Protein AF-A0A8T2V040-F1 (afdb_monomer)

Mean predicted aligned error: 14.34 Å

Nearest PDB structures (foldseek):
  3zdc-assembly1_A  TM=9.225E-01  e=4.470E-17  Escherichia coli
  3zda-assembly1_A  TM=9.215E-01  e=7.194E-17  Escherichia coli
  3zdb-assembly1_A-2  TM=9.231E-01  e=8.888E-17  Escherichia coli
  3zd9-assembly1_A  TM=8.865E-01  e=2.634E-17  Escherichia coli
  6vde-assembly1_A  TM=8.702E-01  e=1.708E-13  Mycolicibacterium smegmatis

Foldseek 3Di:
DDDDDDDDDDDDDDDDDDDDDDDDDDDDDDDDDDDDDDDDDDDPDDDDDPDDDDDDDDDDDDPVPPVVVVVCVVVVLVVLVVLLDDDPDDDDDDDDDDDDDDDPDDFAEEEEEALLQLLVVQLVVLVVCVVVPNCPVQQDPPQSLLSSLLSSLVLVLVVCVVVHQFYEYEYEDPDAAVLCVLPVCWQVPADDDDVSSVSNVSQNQSLCVLQQFHYDYFPRHGRQLVVLQQLLQVVVVVHQYEYEHQDPLCLLSADPRYWYQHDDPDDSGTDTGHDVNVCVVLVHDDSNQVLLLCLAQPDPNGPQDHQFPQHSVNSSVQCVVQVGLVRCLVCLVVDPDPSSSVSSVPCVVSSVSSSVSSDRHNCPDCVRVVDHRVNRRGAGRPVLSPSSLVSSVVSVVSHDDCSSVVSVVSSNVSNVVRD

Solvent-accessible surface area (backbone atoms only — not comparable to full-atom values): 25205 Å² total; per-residue (Å²): 131,90,81,88,86,87,88,80,89,88,84,90,83,92,90,86,88,81,89,86,88,83,89,85,80,88,82,89,84,84,89,84,86,88,79,81,87,88,91,79,92,90,77,92,87,90,81,87,83,96,81,90,86,79,80,92,74,95,76,92,80,71,87,69,58,72,70,59,49,61,59,49,54,53,56,48,52,50,50,54,47,60,77,66,67,70,86,90,84,73,82,88,77,90,85,82,85,90,76,95,70,90,68,88,75,74,78,50,23,37,38,41,29,41,45,53,57,42,41,53,53,21,39,54,56,50,52,54,41,52,75,69,74,43,76,61,86,69,57,54,93,87,29,63,29,48,60,17,32,53,46,24,52,57,52,56,60,53,57,54,81,70,66,52,54,17,32,36,38,28,32,65,39,91,76,70,34,64,59,45,78,76,35,81,58,50,42,68,76,47,77,80,81,53,66,54,55,58,54,20,53,71,52,41,58,58,45,42,43,36,55,35,42,38,75,47,68,40,83,51,44,52,37,64,33,54,49,37,20,53,49,53,51,28,44,77,74,68,26,40,33,34,39,34,40,74,70,68,69,63,48,48,61,41,39,101,46,29,31,37,38,26,63,44,94,76,77,90,52,68,44,83,43,34,58,70,58,43,24,69,72,52,80,63,50,58,35,76,45,45,37,42,26,40,8,29,34,28,33,84,70,42,47,38,51,42,24,55,82,28,45,58,81,50,21,44,56,48,37,71,72,44,67,36,58,74,47,38,60,74,47,30,89,75,47,91,48,74,60,48,26,54,16,53,70,73,32,45,68,46,26,57,50,21,32,66,61,58,51,75,46,52,74,74,51,58,91,75,48,84,69,59,67,72,73,23,55,53,46,57,31,89,73,76,31,49,67,27,56,49,51,45,51,62,53,36,79,54,48,85,74,64,64,50,59,52,52,52,54,53,50,54,54,50,42,69,74,69,111

Organism: Ceratopteris richardii (NCBI:txid49495)

Sequence (419 aa):
MATSFAMRVSSSKIEKIRFNVHTLRMDSLHQIHASALVNVCCQNFCTYSRTLRACVGAAKLSSSACLYGDHKTSLMQAQIKKIISLPDDQPLAQGLPSASQKSVQNPTRLILIDGKAVVYRAYFKIMAKLQHGGHMHDASDDSDWVLTVFTALSTVLKTFELVPSHMGVIFDHPGLTFRHAIYSNYKLNRSPTPDTVVQSLGYIKPALAAMGIRIVEVPGVEADDVIGTLAVNAVKEGAKVRVVSTDKDFFQLISPNIRLLRFVQHGSGMVSFGLEEFHQRFDGLDPSQFVDVLSLAGDRIDNIPGVRGIGEKTAIKLIKAYGSLENLLKERNSVKGKIASNGLQADEGEALLSKRLVTLRTDLPPYIIPLTFKDFLYRPPQDKGEHFLRAIKVMGSFVEGQFVADLERRSKHIWLQYN

InterPro domains:
  IPR002421 5'-3' exonuclease [SM00475] (108-379)
  IPR008918 Helix-hairpin-helix motif, class 2 [SM00279] (287-322)
  IPR020045 DNA polymerase I-like, H3TH domain [PF01367] (286-382)
  IPR020045 DNA polymerase I-like, H3TH domain [cd09898] (287-360)
  IPR020046 5'-3' exonuclease, alpha-helical arch, N-terminal [PF02739] (109-281)
  IPR029060 PIN-like domain superfamily [SSF88723] (108-277)
  IPR036279 5'-3' exonuclease, C-terminal domain superfamily [SSF47807] (284-367)
  IPR038969 Flap endonuclease [PTHR42646] (90-403)

Secondary structure (DSSP, 8-state):
-------------------------------------------S---------S--------TTTHHHHHHHHHHHHHHHHHHH---------------------PPPEEEEEEHHHHHHHHHHHHHHHHHTT---TT--TT-HHHHHHHHHHHHHHHHGGG--SEEEEE-PPSS--HHHHH-TTTTTTSPPPPHHHHHHHHHHHHHHHTTTPEEE--TTS-HHHHHHHHHHHHHHTT-EEEEE---SGGGGG-SSSEEEEEEPSSSS-EEEE-HHHHHHHTTT--GGGHHHHHHHH-BTTTTB---TT--HHHHHHHHHHHSSHHHHHHTGGG-SSHHHHHHHHHSHHHHHHHHHHHPPP----TTT----GGGGB----TTTTHHHHHHHHHHHTTS-STHHHHHHHHHHHHHTT--

Radius of gyration: 29.16 Å; Cα contacts (8 Å, |Δi|>4): 511; chains: 1; bounding box: 91×72×94 Å

Structure (mmCIF, N/CA/C/O backbone):
data_AF-A0A8T2V040-F1
#
_entry.id   AF-A0A8T2V040-F1
#
loop_
_atom_site.group_PDB
_atom_site.id
_atom_site.type_symbol
_atom_site.label_atom_id
_atom_site.label_alt_id
_atom_site.label_comp_id
_atom_site.label_asym_id
_atom_site.label_entity_id
_atom_site.label_seq_id
_atom_site.pdbx_PDB_ins_code
_atom_site.Cartn_x
_atom_site.Cartn_y
_atom_site.Cartn_z
_atom_site.occupancy
_atom_site.B_iso_or_equiv
_atom_site.auth_seq_id
_atom_site.auth_comp_id
_atom_site.auth_asym_id
_atom_site.auth_atom_id
_atom_site.pdbx_PDB_model_num
ATOM 1 N N . MET A 1 1 ? -64.324 7.060 -2.338 1.00 30.75 1 MET A N 1
ATOM 2 C CA . MET A 1 1 ? -65.215 5.950 -2.750 1.00 30.75 1 MET A CA 1
ATOM 3 C C . MET A 1 1 ? -65.650 6.218 -4.180 1.00 30.75 1 MET A C 1
ATOM 5 O O . MET A 1 1 ? -65.951 7.373 -4.432 1.00 30.75 1 MET A O 1
ATOM 9 N N . ALA A 1 2 ? -65.727 5.187 -5.036 1.00 30.98 2 ALA A N 1
ATOM 10 C CA . ALA A 1 2 ? -66.303 5.222 -6.396 1.00 30.98 2 ALA A CA 1
ATOM 11 C C . ALA A 1 2 ? -65.613 6.184 -7.422 1.00 30.98 2 ALA A C 1
ATOM 13 O O . ALA A 1 2 ? -65.003 7.171 -7.034 1.00 30.98 2 ALA A O 1
ATOM 14 N N . THR A 1 3 ? -65.594 5.933 -8.741 1.00 28.73 3 THR A N 1
ATOM 15 C CA . THR A 1 3 ? -66.060 4.745 -9.489 1.00 28.73 3 THR A CA 1
ATOM 16 C C . THR A 1 3 ? -65.145 4.413 -10.674 1.00 28.73 3 THR A C 1
ATOM 18 O O . THR A 1 3 ? -64.560 5.291 -11.296 1.00 28.73 3 THR A O 1
ATOM 21 N N . SER A 1 4 ? -65.072 3.117 -10.975 1.00 28.83 4 SER A N 1
ATOM 22 C CA . SER A 1 4 ? -64.403 2.488 -12.122 1.00 28.83 4 SER A CA 1
ATOM 23 C C . SER A 1 4 ? -64.926 2.937 -13.496 1.00 28.83 4 SER A C 1
ATOM 25 O O . SER A 1 4 ? -66.132 3.116 -13.657 1.00 28.83 4 SER A O 1
ATOM 27 N N . PHE A 1 5 ? -64.053 2.916 -14.512 1.00 26.25 5 PHE A N 1
ATOM 28 C CA . PHE A 1 5 ? -64.372 2.212 -15.761 1.00 26.25 5 PHE A CA 1
ATOM 29 C C . PHE A 1 5 ? -63.111 1.607 -16.405 1.00 26.25 5 PHE A C 1
ATOM 31 O O . PHE A 1 5 ? -62.009 2.119 -16.213 1.00 26.25 5 PHE A O 1
ATOM 38 N N . ALA A 1 6 ? -63.259 0.516 -17.164 1.00 29.50 6 ALA A N 1
ATOM 39 C CA . ALA A 1 6 ? -62.157 -0.171 -17.844 1.00 29.50 6 ALA A CA 1
ATOM 40 C C . ALA A 1 6 ? -62.627 -0.856 -19.140 1.00 29.50 6 ALA A C 1
ATOM 42 O O . ALA A 1 6 ? -63.722 -1.411 -19.173 1.00 29.50 6 ALA A O 1
ATOM 43 N N . MET A 1 7 ? -61.781 -0.882 -20.179 1.00 24.02 7 MET A N 1
ATOM 44 C CA . MET A 1 7 ? -61.943 -1.745 -21.363 1.00 24.02 7 MET A CA 1
ATOM 45 C C . MET A 1 7 ? -60.588 -2.042 -22.042 1.00 24.02 7 MET A C 1
ATOM 47 O O . MET A 1 7 ? -59.571 -1.446 -21.688 1.00 24.02 7 MET A O 1
ATOM 51 N N . ARG A 1 8 ? -60.547 -3.043 -22.938 1.00 25.05 8 ARG A N 1
ATOM 52 C CA . ARG A 1 8 ? -59.321 -3.722 -23.425 1.00 25.05 8 ARG A CA 1
ATOM 53 C C . ARG A 1 8 ? -59.559 -4.377 -24.808 1.00 25.05 8 ARG A C 1
ATOM 55 O O . ARG A 1 8 ? -60.716 -4.548 -25.176 1.00 25.05 8 ARG A O 1
ATOM 62 N N . VAL A 1 9 ? -58.485 -4.859 -25.468 1.00 27.44 9 VAL A N 1
ATOM 63 C CA . VAL A 1 9 ? -58.446 -5.656 -26.743 1.00 27.44 9 VAL A CA 1
ATOM 64 C C . VAL A 1 9 ? -58.925 -4.874 -28.006 1.00 27.44 9 VAL A C 1
ATOM 66 O O . VAL A 1 9 ? -59.567 -3.849 -27.837 1.00 27.44 9 VAL A O 1
ATOM 69 N N . SER A 1 10 ? -58.636 -5.175 -29.295 1.00 26.23 10 SER A N 1
ATOM 70 C CA . SER A 1 10 ? -57.947 -6.257 -30.069 1.00 26.23 10 SER A CA 1
ATOM 71 C C . SER A 1 10 ? -57.580 -5.742 -31.506 1.00 26.23 10 SER A C 1
ATOM 73 O O . SER A 1 10 ? -58.048 -4.657 -31.834 1.00 26.23 10 SER A O 1
ATOM 75 N N . SER A 1 11 ? -56.899 -6.396 -32.477 1.00 27.61 11 SER A N 1
ATOM 76 C CA . SER A 1 11 ? -55.802 -7.405 -32.573 1.00 27.61 11 SER A CA 1
ATOM 77 C C . SER A 1 11 ? -55.452 -7.706 -34.070 1.00 27.61 11 SER A C 1
ATOM 79 O O . SER A 1 11 ? -56.303 -7.513 -34.933 1.00 27.61 11 SER A O 1
ATOM 81 N N . SER A 1 12 ? -54.280 -8.315 -34.370 1.00 27.66 12 SER A N 1
ATOM 82 C CA . SER A 1 12 ? -53.817 -8.875 -35.692 1.00 27.66 12 SER A CA 1
ATOM 83 C C . SER A 1 12 ? -53.418 -7.863 -36.803 1.00 27.66 12 SER A C 1
ATOM 85 O O . SER A 1 12 ? -53.792 -6.704 -36.693 1.00 27.66 12 SER A O 1
ATOM 87 N N . LYS A 1 13 ? -52.632 -8.156 -37.870 1.00 26.28 13 LYS A N 1
ATOM 88 C CA . LYS A 1 13 ? -51.943 -9.354 -38.466 1.00 26.28 13 LYS A CA 1
ATOM 89 C C . LYS A 1 13 ? -50.469 -8.963 -38.805 1.00 26.28 13 LYS A C 1
ATOM 91 O O . LYS A 1 13 ? -50.223 -7.777 -38.971 1.00 26.28 13 LYS A O 1
ATOM 96 N N . ILE A 1 14 ? -49.403 -9.785 -38.779 1.00 26.62 14 ILE A N 1
ATOM 97 C CA . ILE A 1 14 ? -49.001 -11.011 -39.530 1.00 26.62 14 ILE A CA 1
ATOM 98 C C . ILE A 1 14 ? -48.810 -10.829 -41.054 1.00 26.62 14 ILE A C 1
ATOM 100 O O . ILE A 1 14 ? -49.811 -10.775 -41.756 1.00 26.62 14 ILE A O 1
ATOM 104 N N . GLU A 1 15 ? -47.555 -10.917 -41.547 1.00 26.72 15 GLU A N 1
ATOM 105 C CA . GLU A 1 15 ? -47.158 -11.759 -42.710 1.00 26.72 15 GLU A CA 1
ATOM 106 C C . GLU A 1 15 ? -45.622 -11.990 -42.836 1.00 26.72 15 GLU A C 1
ATOM 108 O O . GLU A 1 15 ? -44.858 -11.489 -42.011 1.00 26.72 15 GLU A O 1
ATOM 113 N N . LYS A 1 16 ? -45.169 -12.828 -43.795 1.00 26.77 16 LYS A N 1
ATOM 114 C CA . LYS A 1 16 ? -43.769 -13.308 -43.971 1.00 26.77 16 LYS A CA 1
ATOM 115 C C . LYS A 1 16 ? -43.370 -13.435 -45.459 1.00 26.77 16 LYS A C 1
ATOM 117 O O . LYS A 1 16 ? -44.021 -14.195 -46.168 1.00 26.77 16 LYS A O 1
ATOM 122 N N . ILE A 1 17 ? -42.230 -12.874 -45.889 1.00 24.83 17 ILE A N 1
ATOM 123 C CA . ILE A 1 17 ? -41.471 -13.316 -47.094 1.00 24.83 17 ILE A CA 1
ATOM 124 C C . ILE A 1 17 ? -39.977 -13.519 -46.712 1.00 24.83 17 ILE A C 1
ATOM 126 O O . ILE A 1 17 ? -39.609 -13.315 -45.555 1.00 24.83 17 ILE A O 1
ATOM 130 N N . ARG A 1 18 ? -39.159 -14.116 -47.596 1.00 23.08 18 ARG A N 1
ATOM 131 C CA . ARG A 1 18 ? -38.003 -14.980 -47.270 1.00 23.08 18 ARG A CA 1
ATOM 132 C C . ARG A 1 18 ? -37.080 -15.151 -48.498 1.00 23.08 18 ARG A C 1
ATOM 134 O O . ARG A 1 18 ? -37.598 -15.134 -49.608 1.00 23.08 18 ARG A O 1
ATOM 141 N N . PHE A 1 19 ? -35.787 -15.453 -48.282 1.00 24.66 19 PHE A N 1
ATOM 142 C CA . PHE A 1 19 ? -34.738 -15.706 -49.308 1.00 24.66 19 PHE A CA 1
ATOM 143 C C . PHE A 1 19 ? -34.321 -14.463 -50.149 1.00 24.66 19 PHE A C 1
ATOM 145 O O . PHE A 1 19 ? -35.011 -13.454 -50.116 1.00 24.66 19 PHE A O 1
ATOM 152 N N . ASN A 1 20 ? -33.178 -14.429 -50.859 1.00 23.73 20 ASN A N 1
ATOM 153 C CA . ASN A 1 20 ? -32.165 -15.474 -51.111 1.00 23.73 20 ASN A CA 1
ATOM 154 C C . ASN A 1 20 ? -30.713 -14.927 -51.132 1.00 23.73 20 ASN A C 1
ATOM 156 O O . ASN A 1 20 ? -30.509 -13.718 -51.162 1.00 23.73 20 ASN A O 1
ATOM 160 N N . VAL A 1 21 ? -29.713 -15.817 -51.177 1.00 28.58 21 VAL A N 1
ATOM 161 C CA . VAL A 1 21 ? -28.287 -15.488 -51.396 1.00 28.58 21 VAL A CA 1
ATOM 162 C C . VAL A 1 21 ? -27.865 -15.907 -52.806 1.00 28.58 21 VAL A C 1
ATOM 164 O O . VAL A 1 21 ? -28.169 -17.027 -53.205 1.00 28.58 21 VAL A O 1
ATOM 167 N N . HIS A 1 22 ? -27.108 -15.069 -53.525 1.00 25.58 22 HIS A N 1
ATOM 168 C CA . HIS A 1 22 ? -26.255 -15.523 -54.633 1.00 25.58 22 HIS A CA 1
ATOM 169 C C . HIS A 1 22 ? -25.029 -14.622 -54.859 1.00 25.58 22 HIS A C 1
ATOM 171 O O . HIS A 1 22 ? -25.018 -13.443 -54.515 1.00 25.58 22 HIS A O 1
ATOM 177 N N . THR A 1 23 ? -23.985 -15.228 -55.419 1.00 25.84 23 THR A N 1
ATOM 178 C CA . THR A 1 23 ? -22.671 -14.666 -55.766 1.00 25.84 23 THR A CA 1
ATOM 179 C C . THR A 1 23 ? -22.676 -13.789 -57.019 1.00 25.84 23 THR A C 1
ATOM 181 O O . THR A 1 23 ? -23.410 -14.078 -57.959 1.00 25.84 23 THR A O 1
ATOM 184 N N . LEU A 1 24 ? -21.731 -12.840 -57.100 1.00 24.77 24 LEU A N 1
ATOM 185 C CA . LEU A 1 24 ? -21.014 -12.487 -58.340 1.00 24.77 24 LEU A CA 1
ATOM 186 C C . LEU A 1 24 ? -19.649 -11.821 -58.032 1.00 24.77 24 LEU A C 1
ATOM 188 O O . LEU A 1 24 ? -19.291 -11.668 -56.864 1.00 24.77 24 LEU A O 1
ATOM 192 N N . ARG A 1 25 ? -18.838 -11.553 -59.068 1.00 22.97 25 ARG A N 1
ATOM 193 C CA . ARG A 1 25 ? -17.393 -11.232 -58.990 1.00 22.97 25 ARG A CA 1
ATOM 194 C C . ARG A 1 25 ? -17.058 -9.740 -59.197 1.00 22.97 25 ARG A C 1
ATOM 196 O O . ARG A 1 25 ? -17.928 -8.939 -59.515 1.00 22.97 25 ARG A O 1
ATOM 203 N N . MET A 1 26 ? -15.771 -9.425 -59.003 1.00 26.27 26 MET A N 1
ATOM 204 C CA . MET A 1 26 ? -15.066 -8.197 -59.422 1.00 26.27 26 MET A CA 1
ATOM 205 C C . MET A 1 26 ? -15.443 -7.733 -60.844 1.00 26.27 26 MET A C 1
ATOM 207 O O . MET A 1 26 ? -15.652 -8.588 -61.700 1.00 26.27 26 MET A O 1
ATOM 211 N N . ASP A 1 27 ? -15.402 -6.418 -61.114 1.00 25.31 27 ASP A N 1
ATOM 212 C CA . ASP A 1 27 ? -14.286 -5.839 -61.894 1.00 25.31 27 ASP A CA 1
ATOM 213 C C . ASP A 1 27 ? -14.220 -4.288 -61.909 1.00 25.31 27 ASP A C 1
ATOM 215 O O . ASP A 1 27 ? -15.224 -3.586 -61.909 1.00 25.31 27 ASP A O 1
ATOM 219 N N . SER A 1 28 ? -12.972 -3.802 -61.878 1.00 25.00 28 SER A N 1
ATOM 220 C CA . SER A 1 28 ? -12.360 -2.531 -62.339 1.00 25.00 28 SER A CA 1
ATOM 221 C C . SER A 1 28 ? -13.109 -1.176 -62.517 1.00 25.00 28 SER A C 1
ATOM 223 O O . SER A 1 28 ? -14.135 -1.082 -63.175 1.00 25.00 28 SER A O 1
ATOM 225 N N . LEU A 1 29 ? -12.355 -0.106 -62.180 1.00 25.67 29 LEU A N 1
ATOM 226 C CA . LEU A 1 29 ? -12.259 1.228 -62.840 1.00 25.67 29 LEU A CA 1
ATOM 227 C C . LEU A 1 29 ? -13.262 2.382 -62.543 1.00 25.67 29 LEU A C 1
ATOM 229 O O . LEU A 1 29 ? -14.186 2.650 -63.294 1.00 25.67 29 LEU A O 1
ATOM 233 N N . HIS A 1 30 ? -12.869 3.194 -61.547 1.00 26.47 30 HIS A N 1
ATOM 234 C CA . HIS A 1 30 ? -12.550 4.643 -61.637 1.00 26.47 30 HIS A CA 1
ATOM 235 C C . HIS A 1 30 ? -13.603 5.737 -61.975 1.00 26.47 30 HIS A C 1
ATOM 237 O O . HIS A 1 30 ? -14.283 5.710 -62.987 1.00 26.47 30 HIS A O 1
ATOM 243 N N . GLN A 1 31 ? -13.513 6.818 -61.176 1.00 25.61 31 GLN A N 1
ATOM 244 C CA . GLN A 1 31 ? -13.992 8.203 -61.380 1.00 25.61 31 GLN A CA 1
ATOM 245 C C . GLN A 1 31 ? -15.506 8.477 -61.521 1.00 25.61 31 GLN A C 1
ATOM 247 O O . GLN A 1 31 ? -16.097 8.285 -62.574 1.00 25.61 31 GLN A O 1
ATOM 252 N N . ILE A 1 32 ? -16.071 9.148 -60.506 1.00 26.12 32 ILE A N 1
ATOM 253 C CA . ILE A 1 32 ? -16.524 10.561 -60.569 1.00 26.12 32 ILE A CA 1
ATOM 254 C C . ILE A 1 32 ? -16.735 11.085 -59.126 1.00 26.12 32 ILE A C 1
ATOM 256 O O . ILE A 1 32 ? -16.778 10.304 -58.176 1.00 26.12 32 ILE A O 1
ATOM 260 N N . HIS A 1 33 ? -16.741 12.408 -58.924 1.00 25.48 33 HIS A N 1
ATOM 261 C CA . HIS A 1 33 ? -16.658 13.041 -57.598 1.00 25.48 33 HIS A CA 1
ATOM 262 C C . HIS A 1 33 ? -17.984 13.126 -56.809 1.00 25.48 33 HIS A C 1
ATOM 264 O O . HIS A 1 33 ? -18.991 13.616 -57.305 1.00 25.48 33 HIS A O 1
ATOM 270 N N . ALA A 1 34 ? -17.884 12.776 -55.522 1.00 26.55 34 ALA A N 1
ATOM 271 C CA . ALA A 1 34 ? -18.493 13.430 -54.355 1.00 26.55 34 ALA A CA 1
ATOM 272 C C . ALA A 1 34 ? -19.951 13.953 -54.422 1.00 26.55 34 ALA A C 1
ATOM 274 O O . ALA A 1 34 ? -20.187 15.121 -54.723 1.00 26.55 34 ALA A O 1
ATOM 275 N N . SER A 1 35 ? -20.900 13.165 -53.898 1.00 24.20 35 SER A N 1
ATOM 276 C CA . SER A 1 35 ? -21.961 13.682 -53.008 1.00 24.20 35 SER A CA 1
ATOM 277 C C . SER A 1 35 ? -22.627 12.565 -52.179 1.00 24.20 35 SER A C 1
ATOM 279 O O . SER A 1 35 ? -22.662 11.418 -52.609 1.00 24.20 35 SER A O 1
ATOM 281 N N . ALA A 1 36 ? -23.181 12.948 -51.017 1.00 23.50 36 ALA A N 1
ATOM 282 C CA . ALA A 1 36 ? -24.006 12.158 -50.084 1.00 23.50 36 ALA A CA 1
ATOM 283 C C . ALA A 1 36 ? -23.357 10.972 -49.322 1.00 23.50 36 ALA A C 1
ATOM 285 O O . ALA A 1 36 ? -22.485 10.275 -49.825 1.00 23.50 36 ALA A O 1
ATOM 286 N N . LEU A 1 37 ? -23.882 10.739 -48.102 1.00 24.41 37 LEU A N 1
ATOM 287 C CA . LEU A 1 37 ? -23.451 9.766 -47.073 1.00 24.41 37 LEU A CA 1
ATOM 288 C C . LEU A 1 37 ? -22.027 10.040 -46.523 1.00 24.41 37 LEU A C 1
ATOM 290 O O . LEU A 1 37 ? -21.085 10.252 -47.270 1.00 24.41 37 LEU A O 1
ATOM 294 N N . VAL A 1 38 ? -21.775 10.081 -45.211 1.00 24.92 38 VAL A N 1
ATOM 295 C CA . VAL A 1 38 ? -22.533 9.574 -44.048 1.00 24.92 38 VAL A CA 1
ATOM 296 C C . VAL A 1 38 ? -23.039 10.718 -43.153 1.00 24.92 38 VAL A C 1
ATOM 298 O O . VAL A 1 38 ? -22.355 11.720 -42.981 1.00 24.92 38 VAL A O 1
ATOM 301 N N . ASN A 1 39 ? -24.218 10.549 -42.539 1.00 24.20 39 ASN A N 1
ATOM 302 C CA . ASN A 1 39 ? -24.755 11.471 -41.529 1.00 24.20 39 ASN A CA 1
ATOM 303 C C . ASN A 1 39 ? -25.454 10.706 -40.385 1.00 24.20 39 ASN A C 1
ATOM 305 O O . ASN A 1 39 ? -26.676 10.578 -40.367 1.00 24.20 39 ASN A O 1
ATOM 309 N N . VAL A 1 40 ? -24.662 10.163 -39.455 1.00 26.55 40 VAL A N 1
ATOM 310 C CA . VAL A 1 40 ? -25.096 9.583 -38.168 1.00 26.55 40 VAL A CA 1
ATOM 311 C C . VAL A 1 40 ? -24.014 9.907 -37.125 1.00 26.55 40 VAL A C 1
ATOM 313 O O . VAL A 1 40 ? -22.839 9.964 -37.475 1.00 26.55 40 VAL A O 1
ATOM 316 N N . CYS A 1 41 ? -24.401 10.104 -35.859 1.00 23.75 41 CYS A N 1
ATOM 317 C CA . CYS A 1 41 ? -23.516 10.423 -34.724 1.00 23.75 41 CYS A CA 1
ATOM 318 C C . CYS A 1 41 ? -22.750 11.761 -34.809 1.00 23.75 41 CYS A C 1
ATOM 320 O O . CYS A 1 41 ? -21.525 11.794 -34.758 1.00 23.75 41 CYS A O 1
ATOM 322 N N . CYS A 1 42 ? -23.484 12.880 -34.801 1.00 24.66 42 CYS A N 1
ATOM 323 C CA . CYS A 1 42 ? -22.955 14.147 -34.275 1.00 24.66 42 CYS A CA 1
ATOM 324 C C . CYS A 1 42 ? -24.034 14.960 -33.528 1.00 24.66 42 CYS A C 1
ATOM 326 O O . CYS A 1 42 ? -24.442 16.043 -33.941 1.00 24.66 42 CYS A O 1
ATOM 328 N N . GLN A 1 43 ? -24.518 14.407 -32.413 1.00 26.97 43 GLN A N 1
ATOM 329 C CA . GLN A 1 43 ? -25.240 15.140 -31.367 1.00 26.97 43 GLN A CA 1
ATOM 330 C C . GLN A 1 43 ? -24.737 14.669 -29.995 1.00 26.97 43 GLN A C 1
ATOM 332 O O . GLN A 1 43 ? -24.332 13.519 -29.848 1.00 26.97 43 GLN A O 1
ATOM 337 N N . ASN A 1 44 ? -24.795 15.563 -29.003 1.00 27.30 44 ASN A N 1
ATOM 338 C CA . ASN A 1 44 ? -24.437 15.345 -27.593 1.00 27.30 44 ASN A CA 1
ATOM 339 C C . ASN A 1 44 ? -22.939 15.176 -27.252 1.00 27.30 44 ASN A C 1
ATOM 341 O O . ASN A 1 44 ? -22.581 14.230 -26.561 1.00 27.30 44 ASN A O 1
ATOM 345 N N . PHE A 1 45 ? -22.093 16.153 -27.611 1.00 25.28 45 PHE A N 1
ATOM 346 C CA . PHE A 1 45 ? -20.953 16.559 -26.758 1.00 25.28 45 PHE A CA 1
ATOM 347 C C . PHE A 1 45 ? -20.465 17.990 -27.084 1.00 25.28 45 PHE A C 1
ATOM 349 O O . PHE A 1 45 ? -19.536 18.178 -27.862 1.00 25.28 45 PHE A O 1
ATOM 356 N N . CYS A 1 46 ? -21.101 19.032 -26.519 1.00 24.39 46 CYS A N 1
ATOM 357 C CA . CYS A 1 46 ? -20.592 20.414 -26.631 1.00 24.39 46 CYS A CA 1
ATOM 358 C C . CYS A 1 46 ? -21.083 21.373 -25.520 1.00 24.39 46 CYS A C 1
ATOM 360 O O . CYS A 1 46 ? -21.787 22.347 -25.768 1.00 24.39 46 CYS A O 1
ATOM 362 N N . THR A 1 47 ? -20.677 21.106 -24.278 1.00 27.52 47 THR A N 1
ATOM 363 C CA . THR A 1 47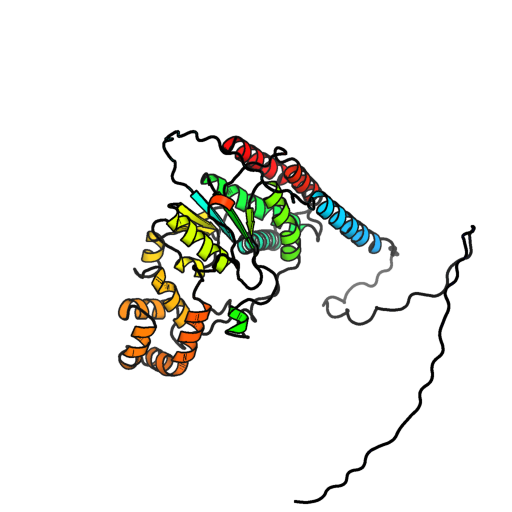 ? -20.678 22.056 -23.144 1.00 27.52 47 THR A CA 1
ATOM 364 C C . THR A 1 47 ? -19.543 21.629 -22.204 1.00 27.52 47 THR A C 1
ATOM 366 O O . THR A 1 47 ? -19.450 20.440 -21.921 1.00 27.52 47 THR A O 1
ATOM 369 N N . TYR A 1 48 ? -18.664 22.483 -21.671 1.00 24.86 48 TYR A N 1
ATOM 370 C CA . TYR A 1 48 ? -18.668 23.950 -21.623 1.00 24.86 48 TYR A CA 1
ATOM 371 C C . TYR A 1 48 ? -17.229 24.470 -21.408 1.00 24.86 48 TYR A C 1
ATOM 373 O O . TYR A 1 48 ? -16.589 24.064 -20.441 1.00 24.86 48 TYR A O 1
ATOM 381 N N . SER A 1 49 ? -16.725 25.397 -22.232 1.00 29.05 49 SER A N 1
ATOM 382 C CA . SER A 1 49 ? -15.473 26.128 -21.953 1.00 29.05 49 SER A CA 1
ATOM 383 C C . SER A 1 49 ? -15.725 27.642 -21.905 1.00 29.05 49 SER A C 1
ATOM 385 O O . SER A 1 49 ? -16.428 28.209 -22.740 1.00 29.05 49 SER A O 1
ATOM 387 N N . ARG A 1 50 ? -15.196 28.314 -20.873 1.00 30.17 50 ARG A N 1
ATOM 388 C CA . ARG A 1 50 ? -15.408 29.751 -20.622 1.00 30.17 50 ARG A CA 1
ATOM 389 C C . ARG A 1 50 ? -14.220 30.599 -21.093 1.00 30.17 50 ARG A C 1
ATOM 391 O O . ARG A 1 50 ? -13.484 31.103 -20.252 1.00 30.17 50 ARG A O 1
ATOM 398 N N . THR A 1 51 ? -14.101 30.857 -22.394 1.00 27.62 51 THR A N 1
ATOM 399 C CA . THR A 1 51 ? -13.322 32.010 -22.904 1.00 27.62 51 THR A CA 1
ATOM 400 C C . THR A 1 51 ? -13.691 32.332 -24.352 1.00 27.62 51 THR A C 1
ATOM 402 O O . THR A 1 51 ? -13.106 31.805 -25.290 1.00 27.62 51 THR A O 1
ATOM 405 N N . LEU A 1 52 ? -14.651 33.241 -24.556 1.00 28.67 52 LEU A N 1
ATOM 406 C CA . LEU A 1 52 ? -14.950 33.777 -25.889 1.00 28.67 52 LEU A CA 1
ATOM 407 C C . LEU A 1 52 ? -15.241 35.285 -25.821 1.00 28.67 52 LEU A C 1
ATOM 409 O O . LEU A 1 52 ? -16.397 35.710 -25.812 1.00 28.67 52 LEU A O 1
ATOM 413 N N . ARG A 1 53 ? -14.180 36.104 -25.719 1.00 26.47 53 ARG A N 1
ATOM 414 C CA . ARG A 1 53 ? -14.269 37.564 -25.927 1.00 26.47 53 ARG A CA 1
ATOM 415 C C . ARG A 1 53 ? -12.920 38.263 -26.199 1.00 26.47 53 ARG A C 1
ATOM 417 O O . ARG A 1 53 ? -12.468 39.045 -25.372 1.00 26.47 53 ARG A O 1
ATOM 424 N N . ALA A 1 54 ? -12.326 38.041 -27.373 1.00 25.14 54 ALA A N 1
ATOM 425 C CA . ALA A 1 54 ? -11.452 39.013 -28.055 1.00 25.14 54 ALA A CA 1
ATOM 426 C C . ALA A 1 54 ? -11.204 38.603 -29.522 1.00 25.14 54 ALA A C 1
ATOM 428 O O . ALA A 1 54 ? -11.199 37.417 -29.831 1.00 25.14 54 ALA A O 1
ATOM 429 N N . CYS A 1 55 ? -10.972 39.595 -30.388 1.00 24.33 55 CYS A N 1
ATOM 430 C CA . CYS A 1 55 ? -10.337 39.482 -31.711 1.00 24.33 55 CYS A CA 1
ATOM 431 C C . CYS A 1 55 ? -10.863 38.406 -32.686 1.00 24.33 55 CYS A C 1
ATOM 433 O O . CYS A 1 55 ? -10.227 37.383 -32.926 1.00 24.33 55 CYS A O 1
ATOM 435 N N . VAL A 1 56 ? -11.948 38.738 -33.395 1.00 27.59 56 VAL A N 1
ATOM 436 C CA . VAL A 1 56 ? -12.137 38.244 -34.770 1.00 27.59 56 VAL A CA 1
ATOM 437 C C . VAL A 1 56 ? -11.068 38.900 -35.656 1.00 27.59 56 VAL A C 1
ATOM 439 O O . VAL A 1 56 ? -11.020 40.124 -35.745 1.00 27.59 56 VAL A O 1
ATOM 442 N N . GLY A 1 57 ? -10.225 38.102 -36.313 1.00 23.42 57 GLY A N 1
ATOM 443 C CA . GLY A 1 57 ? -9.188 38.570 -37.240 1.00 23.42 57 GLY A CA 1
ATOM 444 C C . GLY A 1 57 ? -8.801 37.451 -38.205 1.00 23.42 57 GLY A C 1
ATOM 445 O O . GLY A 1 57 ? -8.326 36.403 -37.778 1.00 23.42 57 GLY A O 1
ATOM 446 N N . ALA A 1 58 ? -9.089 37.621 -39.495 1.00 29.64 58 ALA A N 1
ATOM 447 C CA . ALA A 1 58 ? -9.138 36.506 -40.438 1.00 29.64 58 ALA A CA 1
ATOM 448 C C . ALA A 1 58 ? -7.759 36.036 -40.941 1.00 29.64 58 ALA A C 1
ATOM 450 O O . ALA A 1 58 ? -7.014 36.808 -41.540 1.00 29.64 58 ALA A O 1
ATOM 451 N N . ALA A 1 59 ? -7.498 34.731 -40.836 1.00 25.56 59 ALA A N 1
ATOM 452 C CA . ALA A 1 59 ? -6.533 34.006 -41.662 1.00 25.56 59 ALA A CA 1
ATOM 453 C C . ALA A 1 59 ? -7.015 32.559 -41.884 1.00 25.56 59 ALA A C 1
ATOM 455 O O . ALA A 1 59 ? -7.647 31.966 -41.011 1.00 25.56 59 ALA A O 1
ATOM 456 N N . LYS A 1 60 ? -6.741 31.987 -43.063 1.00 33.66 60 LYS A N 1
ATOM 457 C CA . LYS A 1 60 ? -7.098 30.596 -43.392 1.00 33.66 60 LYS A CA 1
ATOM 458 C C . LYS A 1 60 ? -6.063 29.635 -42.800 1.00 33.66 60 LYS A C 1
ATOM 460 O O . LYS A 1 60 ? -4.894 29.726 -43.159 1.00 33.66 60 LYS A O 1
ATOM 465 N N . LEU A 1 61 ? -6.505 28.660 -42.007 1.00 28.00 61 LEU A N 1
ATOM 466 C CA . LEU A 1 61 ? -5.747 27.442 -41.696 1.00 28.00 61 LEU A CA 1
ATOM 467 C C . LEU A 1 61 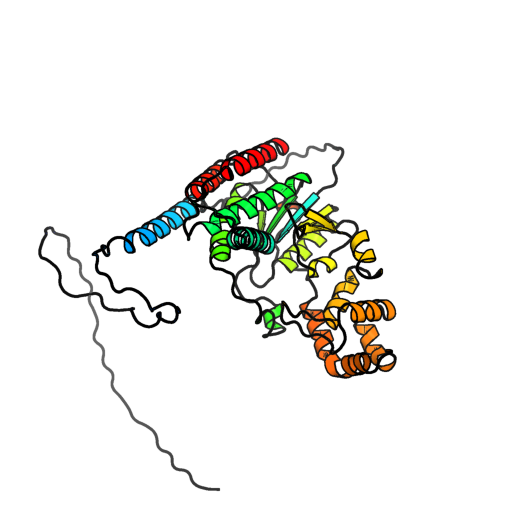? -6.606 26.215 -42.023 1.00 28.00 61 LEU A C 1
ATOM 469 O O . LEU A 1 61 ? -7.833 26.264 -41.933 1.00 28.00 61 LEU A O 1
ATOM 473 N N . SER A 1 62 ? -5.971 25.148 -42.506 1.00 26.97 62 SER A N 1
ATOM 474 C CA . SER A 1 62 ? -6.654 24.030 -43.162 1.00 26.97 62 SER A CA 1
ATOM 475 C C . SER A 1 62 ? -7.150 22.962 -42.186 1.00 26.97 62 SER A C 1
ATOM 477 O O . SER A 1 62 ? -6.459 22.571 -41.248 1.00 26.97 62 SER A O 1
ATOM 479 N N . SER A 1 63 ? -8.315 22.386 -42.490 1.00 27.62 63 SER A N 1
ATOM 480 C CA . SER A 1 63 ? -8.946 21.271 -41.761 1.00 27.62 63 SER A CA 1
ATOM 481 C C . SER A 1 63 ? -8.179 19.936 -41.825 1.00 27.62 63 SER A C 1
ATOM 483 O O . SER A 1 63 ? -8.664 18.915 -41.344 1.00 27.62 63 SER A O 1
ATOM 485 N N . SER A 1 64 ? -6.970 19.930 -42.391 1.00 26.72 64 SER A N 1
ATOM 486 C CA . SER A 1 64 ? -6.076 18.775 -42.486 1.00 26.72 64 SER A CA 1
ATOM 487 C C . SER A 1 64 ? -5.305 18.469 -41.196 1.00 26.72 64 SER A C 1
ATOM 489 O O . SER A 1 64 ? -4.773 17.370 -41.071 1.00 26.72 64 SER A O 1
ATOM 491 N N . ALA A 1 65 ? -5.219 19.411 -40.248 1.00 27.48 65 ALA A N 1
ATOM 492 C CA . ALA A 1 65 ? -4.397 19.254 -39.045 1.00 27.48 65 ALA A CA 1
ATOM 493 C C . ALA A 1 65 ? -4.998 18.275 -38.015 1.00 27.48 65 ALA A C 1
ATOM 495 O O . ALA A 1 65 ? -4.324 17.334 -37.602 1.00 27.48 65 ALA A O 1
ATOM 496 N N . CYS A 1 66 ? -6.268 18.455 -37.628 1.00 26.95 66 CYS A N 1
ATOM 497 C CA . CYS A 1 66 ? -6.879 17.691 -36.530 1.00 26.95 66 CYS A CA 1
ATOM 498 C C . CYS A 1 66 ? -6.938 16.177 -36.804 1.00 26.95 66 CYS A C 1
ATOM 500 O O . CYS A 1 66 ? -6.594 15.381 -35.938 1.00 26.95 66 CYS A O 1
ATOM 502 N N . LEU A 1 67 ? -7.295 15.769 -38.027 1.00 28.80 67 LEU A N 1
ATOM 503 C CA . LEU A 1 67 ? -7.461 14.351 -38.378 1.00 28.80 67 LEU A CA 1
ATOM 504 C C . LEU A 1 67 ? -6.135 13.570 -38.485 1.00 28.80 67 LEU A C 1
ATOM 506 O O . LEU A 1 67 ? -6.157 12.342 -38.559 1.00 28.80 67 LEU A O 1
ATOM 510 N N . TYR A 1 68 ? -4.982 14.249 -38.493 1.00 27.67 68 TYR A N 1
ATOM 511 C CA . TYR A 1 68 ? -3.670 13.601 -38.620 1.00 27.67 68 TYR A CA 1
ATOM 512 C C . TYR A 1 68 ? -3.037 13.214 -37.269 1.00 27.67 68 TYR A C 1
ATOM 514 O O . TYR A 1 68 ? -2.101 12.412 -37.241 1.00 27.67 68 TYR A O 1
ATOM 522 N N . GLY A 1 69 ? -3.554 13.754 -36.156 1.00 30.53 69 GLY A N 1
ATOM 523 C CA . GLY A 1 69 ? -3.149 13.392 -34.794 1.00 30.53 69 GLY A CA 1
ATOM 524 C C . GLY A 1 69 ? -3.716 12.034 -34.375 1.00 30.53 69 GLY A C 1
ATOM 525 O O . GLY A 1 69 ? -2.971 11.059 -34.248 1.00 30.53 69 GLY A O 1
ATOM 526 N N . ASP A 1 70 ? -5.044 11.947 -34.246 1.00 39.09 70 ASP A N 1
ATOM 527 C CA . ASP A 1 70 ? -5.762 10.755 -33.759 1.00 39.09 70 ASP A CA 1
ATOM 528 C C . ASP A 1 70 ? -5.387 9.467 -34.503 1.00 39.09 70 ASP A C 1
ATOM 530 O O . ASP A 1 70 ? -5.227 8.398 -33.901 1.00 39.09 70 ASP A O 1
ATOM 534 N N . HIS A 1 71 ? -5.199 9.558 -35.822 1.00 31.42 71 HIS A N 1
ATOM 535 C CA . HIS A 1 71 ? -4.891 8.392 -36.643 1.00 31.42 71 HIS A CA 1
ATOM 536 C C . HIS A 1 71 ? -3.475 7.844 -36.413 1.00 31.42 71 HIS A C 1
ATOM 538 O O . HIS A 1 71 ? -3.278 6.631 -36.493 1.00 31.42 71 HIS A O 1
ATOM 544 N N . LYS A 1 72 ? -2.499 8.701 -36.071 1.00 37.34 72 LYS A N 1
ATOM 545 C CA . LYS A 1 72 ? -1.174 8.251 -35.618 1.00 37.34 72 LYS A CA 1
ATOM 546 C C . LYS A 1 72 ? -1.251 7.675 -34.211 1.00 37.34 72 LYS A C 1
ATOM 548 O O . LYS A 1 72 ? -0.751 6.575 -33.989 1.00 37.34 72 LYS A O 1
ATOM 553 N N . THR A 1 73 ? -1.898 8.378 -33.282 1.00 41.97 73 THR A N 1
ATOM 554 C CA . THR A 1 73 ? -1.983 7.967 -31.874 1.00 41.97 73 THR A CA 1
ATOM 555 C C . THR A 1 73 ? -2.650 6.598 -31.723 1.00 41.97 73 THR A C 1
ATOM 557 O O . THR A 1 73 ? -2.133 5.744 -31.008 1.00 41.97 73 THR A O 1
ATOM 560 N N . SER A 1 74 ? -3.732 6.328 -32.458 1.00 41.69 74 SER A N 1
ATOM 561 C CA . SER A 1 74 ? -4.426 5.029 -32.448 1.00 41.69 74 SER A CA 1
ATOM 562 C C . SER A 1 74 ? -3.607 3.885 -33.072 1.00 41.69 74 SER A C 1
ATOM 564 O O . SER A 1 74 ? -3.449 2.834 -32.443 1.00 41.69 74 SER A O 1
ATOM 566 N N . LEU A 1 75 ? -3.019 4.079 -34.261 1.00 40.66 75 LEU A N 1
ATOM 567 C CA . LEU A 1 75 ? -2.141 3.080 -34.897 1.00 40.66 75 LEU A CA 1
ATOM 568 C C . LEU A 1 75 ? -0.894 2.779 -34.052 1.00 40.66 75 LEU A C 1
ATOM 570 O O . LEU A 1 75 ? -0.459 1.631 -33.969 1.00 40.66 75 LEU A O 1
ATOM 574 N N . MET A 1 76 ? -0.340 3.789 -33.388 1.00 48.50 76 MET A N 1
ATOM 575 C CA . MET A 1 76 ? 0.846 3.656 -32.550 1.00 48.50 76 MET A CA 1
ATOM 576 C C . MET A 1 76 ? 0.532 3.042 -31.178 1.00 48.50 76 MET A C 1
ATOM 578 O O . MET A 1 76 ? 1.295 2.202 -30.708 1.00 48.50 76 MET A O 1
ATOM 582 N N . GLN A 1 77 ? -0.620 3.351 -30.569 1.00 45.62 77 GLN A N 1
ATOM 583 C CA . GLN A 1 77 ? -1.133 2.594 -29.420 1.00 45.62 77 GLN A CA 1
ATOM 584 C C . GLN A 1 77 ? -1.300 1.109 -29.768 1.00 45.62 77 GLN A C 1
ATOM 586 O O . GLN A 1 77 ? -0.965 0.249 -28.954 1.00 45.62 77 GLN A O 1
ATOM 591 N N . ALA A 1 78 ? -1.769 0.790 -30.981 1.00 47.94 78 ALA A N 1
ATOM 592 C CA . ALA A 1 78 ? -1.857 -0.586 -31.460 1.00 47.94 78 ALA A CA 1
ATOM 593 C C . ALA A 1 78 ? -0.471 -1.223 -31.685 1.00 47.94 78 ALA A C 1
ATOM 595 O O . ALA A 1 78 ? -0.283 -2.383 -31.325 1.00 47.94 78 ALA A O 1
ATOM 596 N N . GLN A 1 79 ? 0.520 -0.485 -32.203 1.00 47.09 79 GLN A N 1
ATOM 597 C CA . GLN A 1 79 ? 1.905 -0.969 -32.318 1.00 47.09 79 GLN A CA 1
ATOM 598 C C . GLN A 1 79 ? 2.549 -1.226 -30.950 1.00 47.09 79 GLN A C 1
ATOM 600 O O . GLN A 1 79 ? 3.119 -2.296 -30.748 1.00 47.09 79 GLN A O 1
ATOM 605 N N . ILE A 1 80 ? 2.422 -0.299 -29.995 1.00 52.47 80 ILE A N 1
ATOM 606 C CA . ILE A 1 80 ? 2.972 -0.462 -28.642 1.00 52.47 80 ILE A CA 1
ATOM 607 C C . ILE A 1 80 ? 2.289 -1.641 -27.940 1.00 52.47 80 ILE A C 1
ATOM 609 O O . ILE A 1 80 ? 2.986 -2.518 -27.435 1.00 52.47 80 ILE A O 1
ATOM 613 N N . LYS A 1 81 ? 0.951 -1.753 -28.009 1.00 48.34 81 LYS A N 1
ATOM 614 C CA . LYS A 1 81 ? 0.229 -2.950 -27.541 1.00 48.34 81 LYS A CA 1
ATOM 615 C C . LYS A 1 81 ? 0.753 -4.225 -28.206 1.00 48.34 81 LYS A C 1
ATOM 617 O O . LYS A 1 81 ? 1.036 -5.172 -27.492 1.00 48.34 81 LYS A O 1
ATOM 622 N N . LYS A 1 82 ? 0.975 -4.244 -29.524 1.00 52.12 82 LYS A N 1
ATOM 623 C CA . LYS A 1 82 ? 1.473 -5.422 -30.262 1.00 52.12 82 LYS A CA 1
ATOM 624 C C . LYS A 1 82 ? 2.926 -5.811 -29.934 1.00 52.12 82 LYS A C 1
ATOM 626 O O . LYS A 1 82 ? 3.268 -6.980 -30.053 1.00 52.12 82 LYS A O 1
ATOM 631 N N . ILE A 1 83 ? 3.767 -4.867 -29.506 1.00 54.47 83 ILE A N 1
ATOM 632 C CA . ILE A 1 83 ? 5.131 -5.126 -28.990 1.00 54.47 83 ILE A CA 1
ATOM 633 C C . ILE A 1 83 ? 5.100 -5.725 -27.567 1.00 54.47 83 ILE A C 1
ATOM 635 O O . ILE A 1 83 ? 6.074 -6.334 -27.121 1.00 54.47 83 ILE A O 1
ATOM 639 N N . ILE A 1 84 ? 3.982 -5.539 -26.863 1.00 48.09 84 ILE A N 1
ATOM 640 C CA . ILE A 1 84 ? 3.761 -5.891 -25.456 1.00 48.09 84 ILE A CA 1
ATOM 641 C C . ILE A 1 84 ? 2.933 -7.177 -25.300 1.00 48.09 84 ILE A C 1
ATOM 643 O O . ILE A 1 84 ? 3.161 -7.944 -24.372 1.00 48.09 84 ILE A O 1
ATOM 647 N N . SER A 1 85 ? 1.967 -7.419 -26.188 1.00 38.56 85 SER A N 1
ATOM 648 C CA . SER A 1 85 ? 1.041 -8.549 -26.129 1.00 38.56 85 SER A CA 1
ATOM 649 C C . SER A 1 85 ? 1.551 -9.737 -26.952 1.00 38.56 85 SER A C 1
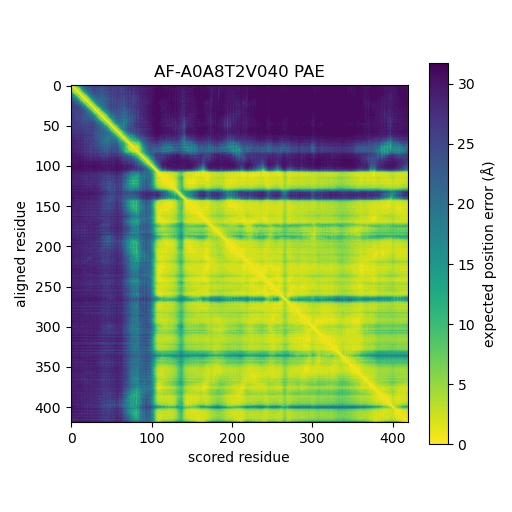ATOM 651 O O . SER A 1 85 ? 1.077 -9.982 -28.065 1.00 38.56 85 SER A O 1
ATOM 653 N N . LEU A 1 86 ? 2.500 -10.482 -26.389 1.00 36.66 86 LEU A N 1
ATOM 654 C CA . LEU A 1 86 ? 2.813 -11.851 -26.804 1.00 36.66 86 LEU A CA 1
ATOM 655 C C . LEU A 1 86 ? 2.382 -12.809 -25.674 1.00 36.66 86 LEU A C 1
ATOM 657 O O . LEU A 1 86 ? 2.652 -12.500 -24.512 1.00 36.66 86 LEU A O 1
ATOM 661 N N . PRO A 1 87 ? 1.675 -13.916 -25.968 1.00 37.31 87 PRO A N 1
ATOM 662 C CA . PRO A 1 87 ? 1.204 -14.841 -24.941 1.00 37.31 87 PRO A CA 1
ATOM 663 C C . PRO A 1 87 ? 2.261 -15.904 -24.604 1.00 37.31 87 PRO A C 1
ATOM 665 O O . PRO A 1 87 ? 2.488 -16.824 -25.390 1.00 37.31 87 PRO A O 1
ATOM 668 N N . ASP A 1 88 ? 2.843 -15.829 -23.406 1.00 39.22 88 ASP A N 1
ATOM 669 C CA . ASP A 1 88 ? 3.655 -16.910 -22.818 1.00 39.22 88 ASP A CA 1
ATOM 670 C C . ASP A 1 88 ? 2.758 -17.989 -22.166 1.00 39.22 88 ASP A C 1
ATOM 672 O O . ASP A 1 88 ? 2.853 -18.279 -20.974 1.00 39.22 88 ASP A O 1
ATOM 676 N N . ASP A 1 89 ? 1.872 -18.594 -22.963 1.00 38.56 89 ASP A N 1
ATOM 677 C CA . ASP A 1 89 ? 1.036 -19.737 -22.567 1.00 38.56 89 ASP A CA 1
ATOM 678 C C . ASP A 1 89 ? 1.635 -21.062 -23.082 1.00 38.56 89 ASP A C 1
ATOM 680 O O . ASP A 1 89 ? 1.173 -21.622 -24.078 1.00 38.56 89 ASP A O 1
ATOM 684 N N . GLN A 1 90 ? 2.648 -21.601 -22.389 1.00 31.95 90 GLN A N 1
ATOM 685 C CA . GLN A 1 90 ? 2.991 -23.034 -22.449 1.00 31.95 90 GLN A CA 1
ATOM 686 C C . GLN A 1 90 ? 3.432 -23.591 -21.079 1.00 31.95 90 GLN A C 1
ATOM 688 O O . GLN A 1 90 ? 3.995 -22.862 -20.260 1.00 31.95 90 GLN A O 1
ATOM 693 N N . PRO A 1 91 ? 3.149 -24.878 -20.785 1.00 33.19 91 PRO A N 1
ATOM 694 C CA . PRO A 1 91 ? 3.262 -25.423 -19.434 1.00 33.19 91 PRO A CA 1
ATOM 695 C C . PRO A 1 91 ? 4.708 -25.707 -19.005 1.00 33.19 91 PRO A C 1
ATOM 697 O O . PRO A 1 91 ? 5.500 -26.291 -19.743 1.00 33.19 91 PRO A O 1
ATOM 700 N N . LEU A 1 92 ? 5.018 -25.384 -17.746 1.00 30.81 92 LEU A N 1
ATOM 701 C CA . LEU A 1 92 ? 6.283 -25.735 -17.098 1.00 30.81 92 LEU A CA 1
ATOM 702 C C . LEU A 1 92 ? 6.401 -27.257 -16.906 1.00 30.81 92 LEU A C 1
ATOM 704 O O . LEU A 1 92 ? 5.801 -27.835 -15.997 1.00 30.81 92 LEU A O 1
ATOM 708 N N . ALA A 1 93 ? 7.195 -27.901 -17.762 1.00 31.72 93 ALA A N 1
ATOM 709 C CA . ALA A 1 93 ? 7.526 -29.318 -17.654 1.00 31.72 93 ALA A CA 1
ATOM 710 C C . ALA A 1 93 ? 8.378 -29.627 -16.403 1.00 31.72 93 ALA A C 1
ATOM 712 O O . ALA A 1 93 ? 9.097 -28.778 -15.874 1.00 31.72 93 ALA A O 1
ATOM 713 N N . GLN A 1 94 ? 8.281 -30.865 -15.917 1.00 37.25 94 GLN A N 1
ATOM 714 C CA . GLN A 1 94 ? 8.854 -31.294 -14.639 1.00 37.25 94 GLN A CA 1
ATOM 715 C C . GLN A 1 94 ? 10.350 -31.636 -14.751 1.00 37.25 94 GLN A C 1
ATOM 717 O O . GLN A 1 94 ? 10.761 -32.335 -15.674 1.00 37.25 94 GLN A O 1
ATOM 722 N N . GLY A 1 95 ? 11.154 -31.219 -13.766 1.00 31.09 95 GLY A N 1
ATOM 723 C CA . GLY A 1 95 ? 12.564 -31.614 -13.662 1.00 31.09 95 GLY A CA 1
ATOM 724 C C . GLY A 1 95 ? 13.347 -30.822 -12.612 1.00 31.09 95 GLY A C 1
ATOM 725 O O . GLY A 1 95 ? 13.870 -29.753 -12.908 1.00 31.09 95 GLY A O 1
ATOM 726 N N . LEU A 1 96 ? 13.453 -31.351 -11.389 1.00 29.31 96 LEU A N 1
ATOM 727 C CA . LEU A 1 96 ? 14.242 -30.763 -10.296 1.00 29.31 96 LEU A CA 1
ATOM 728 C C . LEU A 1 96 ? 15.374 -31.715 -9.870 1.00 29.31 96 LEU A C 1
ATOM 730 O O . LEU A 1 96 ? 15.096 -32.717 -9.210 1.00 29.31 96 LEU A O 1
ATOM 734 N N . PRO A 1 97 ? 16.647 -31.405 -10.174 1.00 33.91 97 PRO A N 1
ATOM 735 C CA . PRO A 1 97 ? 17.787 -32.036 -9.521 1.00 33.91 97 PRO A CA 1
ATOM 736 C C . PRO A 1 97 ? 17.918 -31.500 -8.089 1.00 33.91 97 PRO A C 1
ATOM 738 O O . PRO A 1 97 ? 17.993 -30.290 -7.870 1.00 33.91 97 PRO A O 1
ATOM 741 N N . SER A 1 98 ? 17.972 -32.385 -7.096 1.00 37.84 98 SER A N 1
ATOM 742 C CA . SER A 1 98 ? 18.175 -31.997 -5.698 1.00 37.84 98 SER A CA 1
ATOM 743 C C . SER A 1 98 ? 19.647 -31.664 -5.420 1.00 37.84 98 SER A C 1
ATOM 745 O O . SER A 1 98 ? 20.475 -32.569 -5.330 1.00 37.84 98 SER A O 1
ATOM 747 N N . ALA A 1 99 ? 19.968 -30.384 -5.219 1.00 35.28 99 ALA A N 1
ATOM 748 C CA . ALA A 1 99 ? 21.294 -29.929 -4.796 1.00 35.28 99 ALA A CA 1
ATOM 749 C C . ALA A 1 99 ? 21.201 -29.118 -3.493 1.00 35.28 99 ALA A C 1
ATOM 751 O O . ALA A 1 99 ? 20.868 -27.934 -3.489 1.00 35.28 99 ALA A O 1
ATOM 752 N N . SER A 1 100 ? 21.484 -29.761 -2.358 1.00 39.16 100 SER A N 1
ATOM 753 C CA . SER A 1 100 ? 21.465 -29.115 -1.044 1.00 39.16 100 SER A CA 1
ATOM 754 C C . SER A 1 100 ? 22.755 -28.331 -0.785 1.00 39.16 100 SER A C 1
ATOM 756 O O . SER A 1 100 ? 23.778 -28.922 -0.436 1.00 39.16 100 SER A O 1
ATOM 758 N N . GLN A 1 101 ? 22.704 -27.001 -0.873 1.00 34.22 101 GLN A N 1
ATOM 759 C CA . GLN A 1 101 ? 23.770 -26.126 -0.377 1.00 34.22 101 GLN A CA 1
ATOM 760 C C . GLN A 1 101 ? 23.218 -25.146 0.663 1.00 34.22 101 GLN A C 1
ATOM 762 O O . GLN A 1 101 ? 22.337 -24.336 0.380 1.00 34.22 101 GLN A O 1
ATOM 767 N N . LYS A 1 102 ? 23.750 -25.221 1.890 1.00 41.66 102 LYS A N 1
ATOM 768 C CA . LYS A 1 102 ? 23.472 -24.259 2.964 1.00 41.66 102 LYS A CA 1
ATOM 769 C C . LYS A 1 102 ? 24.271 -22.977 2.717 1.00 41.66 102 LYS A C 1
ATOM 771 O O . LYS A 1 102 ? 25.347 -22.799 3.280 1.00 41.66 102 LYS A O 1
ATOM 776 N N . SER A 1 103 ? 23.750 -22.090 1.875 1.00 32.12 103 SER A N 1
ATOM 777 C CA . SER A 1 103 ? 24.225 -20.706 1.827 1.00 32.12 103 SER A CA 1
ATOM 778 C C . SER A 1 103 ? 23.872 -19.975 3.129 1.00 32.12 103 SER A C 1
ATOM 780 O O . SER A 1 103 ? 22.878 -20.291 3.789 1.00 32.12 103 SER A O 1
ATOM 782 N N . VAL A 1 104 ? 24.680 -18.981 3.508 1.00 37.25 104 VAL A N 1
ATOM 783 C CA . VAL A 1 104 ? 24.331 -18.051 4.591 1.00 37.25 104 VAL A CA 1
ATOM 784 C C . VAL A 1 104 ? 23.192 -17.174 4.076 1.00 37.25 104 VAL A C 1
ATOM 786 O O . VAL A 1 104 ? 23.415 -16.231 3.318 1.00 37.25 104 VAL A O 1
ATOM 789 N N . GLN A 1 105 ? 21.954 -17.541 4.409 1.00 44.50 105 GLN A N 1
ATOM 790 C CA . GLN A 1 105 ? 20.779 -16.894 3.835 1.00 44.50 105 GLN A CA 1
ATOM 791 C C . GLN A 1 105 ? 20.644 -15.455 4.341 1.00 44.50 105 GLN A C 1
ATOM 793 O O . GLN A 1 105 ? 20.270 -15.211 5.489 1.00 44.50 105 GLN A O 1
ATOM 798 N N . ASN A 1 106 ? 20.880 -14.495 3.442 1.00 53.59 106 ASN A N 1
ATOM 799 C CA . ASN A 1 106 ? 20.311 -13.159 3.586 1.00 53.59 106 ASN A CA 1
ATOM 800 C C . ASN A 1 106 ? 18.794 -13.306 3.804 1.00 53.59 106 ASN A C 1
ATOM 802 O O . ASN A 1 106 ? 18.157 -14.063 3.065 1.00 53.59 106 ASN A O 1
ATOM 806 N N . PRO A 1 107 ? 18.199 -12.614 4.795 1.00 64.81 107 PRO A N 1
ATOM 807 C CA . PRO A 1 107 ? 16.795 -12.803 5.133 1.00 64.81 107 PRO A CA 1
ATOM 808 C C . PRO A 1 107 ? 15.925 -12.457 3.926 1.00 64.81 107 PRO A C 1
ATOM 810 O O . PRO A 1 107 ? 15.990 -11.335 3.412 1.00 64.81 107 PRO A O 1
ATOM 813 N N . THR A 1 108 ? 15.123 -13.428 3.488 1.00 91.38 108 THR A N 1
ATOM 814 C CA . THR A 1 108 ? 14.275 -13.314 2.301 1.00 91.38 108 THR A CA 1
ATOM 815 C C . THR A 1 108 ? 13.400 -12.071 2.407 1.00 91.38 108 THR A C 1
ATOM 817 O O . THR A 1 108 ? 12.742 -11.820 3.418 1.00 91.38 108 THR A O 1
ATOM 820 N N . ARG A 1 109 ? 13.444 -11.235 1.369 1.00 95.75 109 ARG A N 1
ATOM 821 C CA . ARG A 1 109 ? 12.792 -9.926 1.351 1.00 95.75 109 ARG A CA 1
ATOM 822 C C . ARG A 1 109 ? 11.778 -9.862 0.228 1.00 95.75 109 ARG A C 1
ATOM 824 O O . ARG A 1 109 ? 12.158 -10.028 -0.933 1.00 95.75 109 ARG A O 1
ATOM 831 N N . LEU A 1 110 ? 10.533 -9.587 0.603 1.00 97.81 110 LEU A N 1
ATOM 832 C CA . LEU A 1 110 ? 9.428 -9.303 -0.303 1.00 97.81 110 LEU A CA 1
ATOM 833 C C . LEU A 1 110 ? 9.173 -7.796 -0.336 1.00 97.81 110 LEU A C 1
ATOM 835 O O . LEU A 1 110 ? 9.059 -7.171 0.719 1.00 97.81 110 LEU A O 1
ATOM 839 N N . ILE A 1 111 ? 9.037 -7.227 -1.529 1.00 98.00 111 ILE A N 1
ATOM 840 C CA . ILE A 1 111 ? 8.501 -5.878 -1.724 1.00 98.00 111 ILE A CA 1
ATOM 841 C C . ILE A 1 111 ? 7.156 -5.993 -2.442 1.00 98.00 111 ILE A C 1
ATOM 843 O O . ILE A 1 111 ? 7.093 -6.477 -3.569 1.00 98.00 111 ILE A O 1
ATOM 847 N N . LEU A 1 112 ? 6.088 -5.545 -1.784 1.00 98.44 112 LEU A N 1
ATOM 848 C CA . LEU A 1 112 ? 4.758 -5.399 -2.373 1.00 98.44 112 LEU A CA 1
ATOM 849 C C . LEU A 1 112 ? 4.514 -3.911 -2.611 1.00 98.44 112 LEU A C 1
ATOM 851 O O . LEU A 1 112 ? 4.689 -3.103 -1.699 1.00 98.44 112 LEU A O 1
ATOM 855 N N . ILE A 1 113 ? 4.151 -3.543 -3.834 1.00 98.31 113 ILE A N 1
ATOM 856 C CA . ILE A 1 113 ? 3.995 -2.148 -4.245 1.00 98.31 113 ILE A CA 1
ATOM 857 C C . ILE A 1 113 ? 2.542 -1.891 -4.621 1.00 98.31 113 ILE A C 1
ATOM 859 O O . ILE A 1 113 ? 2.007 -2.550 -5.509 1.00 98.31 113 ILE A O 1
ATOM 863 N N . ASP A 1 114 ? 1.942 -0.887 -3.991 1.00 97.44 114 ASP A N 1
ATOM 864 C CA . ASP A 1 114 ? 0.701 -0.268 -4.447 1.00 97.44 114 ASP A CA 1
ATOM 865 C C . ASP A 1 114 ? 1.006 0.532 -5.722 1.00 97.44 114 ASP A C 1
ATOM 867 O O . ASP A 1 114 ? 1.540 1.649 -5.703 1.00 97.44 114 ASP A O 1
ATOM 871 N N . GLY A 1 115 ? 0.722 -0.088 -6.867 1.00 96.62 115 GLY A N 1
ATOM 872 C CA . GLY A 1 115 ? 1.004 0.483 -8.175 1.00 96.62 115 GLY A CA 1
ATOM 873 C C . GLY A 1 115 ? 0.183 1.741 -8.455 1.00 96.62 115 GLY A C 1
ATOM 874 O O . GLY A 1 115 ? 0.644 2.628 -9.176 1.00 96.62 115 GLY A O 1
ATOM 875 N N . LYS A 1 116 ? -1.006 1.869 -7.855 1.00 92.94 116 LYS A N 1
ATOM 876 C CA . LYS A 1 116 ? -1.899 3.008 -8.078 1.00 92.94 116 LYS A CA 1
ATOM 877 C C . LYS A 1 116 ? -1.407 4.241 -7.324 1.00 92.94 116 LYS A C 1
ATOM 879 O O . LYS A 1 116 ? -1.261 5.289 -7.954 1.00 92.94 116 LYS A O 1
ATOM 884 N N . ALA A 1 117 ? -1.045 4.131 -6.043 1.00 93.44 117 ALA A N 1
ATOM 885 C CA . ALA A 1 117 ? -0.438 5.242 -5.305 1.00 93.44 117 ALA A CA 1
ATOM 886 C C . ALA A 1 117 ? 0.908 5.675 -5.905 1.00 93.44 117 ALA A C 1
ATOM 888 O O . ALA A 1 117 ? 1.197 6.873 -5.938 1.00 93.44 117 ALA A O 1
ATOM 889 N N . VAL A 1 118 ? 1.712 4.745 -6.440 1.00 95.31 118 VAL A N 1
ATOM 890 C CA . VAL A 1 118 ? 2.948 5.091 -7.166 1.00 95.31 118 VAL A CA 1
ATOM 891 C C . VAL A 1 118 ? 2.659 5.969 -8.391 1.00 95.31 118 VAL A C 1
ATOM 893 O O . VAL A 1 118 ? 3.313 7.003 -8.555 1.00 95.31 118 VAL A O 1
ATOM 896 N N . VAL A 1 119 ? 1.677 5.609 -9.228 1.00 95.81 119 VAL A N 1
ATOM 897 C CA . VAL A 1 119 ? 1.322 6.396 -10.427 1.00 95.81 119 VAL A CA 1
ATOM 898 C C . VAL A 1 119 ? 0.666 7.728 -10.053 1.00 95.81 119 VAL A C 1
ATOM 900 O O . VAL A 1 119 ? 1.073 8.763 -10.576 1.00 95.81 119 VAL A O 1
ATOM 903 N N . TYR A 1 120 ? -0.275 7.752 -9.104 1.00 93.56 120 TYR A N 1
ATOM 904 C CA . TYR A 1 120 ? -0.892 9.000 -8.630 1.00 93.56 120 TYR A CA 1
ATOM 905 C C . TYR A 1 120 ? 0.137 9.962 -8.016 1.00 93.56 120 TYR A C 1
ATOM 907 O O . TYR A 1 120 ? 0.099 11.163 -8.289 1.00 93.56 120 TYR A O 1
ATOM 915 N N . ARG A 1 121 ? 1.101 9.457 -7.231 1.00 92.38 121 ARG A N 1
ATOM 916 C CA . ARG A 1 121 ? 2.197 10.281 -6.700 1.00 92.38 121 ARG A CA 1
ATOM 917 C C . ARG A 1 121 ? 3.088 10.823 -7.814 1.00 92.38 121 ARG A C 1
ATOM 919 O O . ARG A 1 121 ? 3.531 11.967 -7.724 1.00 92.38 121 ARG A O 1
ATOM 926 N N . ALA A 1 122 ? 3.381 10.017 -8.833 1.00 92.88 122 ALA A N 1
ATOM 927 C CA . ALA A 1 122 ? 4.147 10.470 -9.985 1.00 92.88 122 ALA A CA 1
ATOM 928 C C . ALA A 1 122 ? 3.411 11.599 -10.724 1.00 92.88 122 ALA A C 1
ATOM 930 O O . ALA A 1 122 ? 4.000 12.660 -10.917 1.00 92.88 122 ALA A O 1
ATOM 931 N N . TYR A 1 123 ? 2.121 11.415 -11.015 1.00 92.81 123 TYR A N 1
ATOM 932 C CA . TYR A 1 123 ? 1.257 12.405 -11.661 1.00 92.81 123 TYR A CA 1
ATOM 933 C C . TYR A 1 123 ? 1.224 13.732 -10.893 1.00 92.81 123 TYR A C 1
ATOM 935 O O . TYR A 1 123 ? 1.633 14.760 -11.429 1.00 92.81 123 TYR A O 1
ATOM 943 N N . PHE A 1 124 ? 0.851 13.728 -9.606 1.00 90.31 124 PHE A N 1
ATOM 944 C CA . PHE A 1 124 ? 0.797 14.966 -8.817 1.00 90.31 124 PHE A CA 1
ATOM 945 C C . PHE A 1 124 ? 2.167 15.651 -8.672 1.00 90.31 124 PHE A C 1
ATOM 947 O O . PHE A 1 124 ? 2.234 16.876 -8.586 1.00 90.31 124 PHE A O 1
ATOM 954 N N . LYS A 1 125 ? 3.272 14.893 -8.702 1.00 88.88 125 LYS A N 1
ATOM 955 C CA . LYS A 1 125 ? 4.633 15.449 -8.715 1.00 88.88 125 LYS A CA 1
ATOM 956 C C . LYS A 1 125 ? 4.994 16.118 -10.052 1.00 88.88 125 LYS A C 1
ATOM 958 O O . LYS A 1 125 ? 5.794 17.052 -10.036 1.00 88.88 125 LYS A O 1
ATOM 963 N N . ILE A 1 126 ? 4.443 15.667 -11.182 1.00 88.69 126 ILE A N 1
ATOM 964 C CA . ILE A 1 126 ? 4.570 16.367 -12.472 1.00 88.69 126 ILE A CA 1
ATOM 965 C C . ILE A 1 126 ? 3.682 17.616 -12.475 1.00 88.69 126 ILE A C 1
ATOM 967 O O . ILE A 1 126 ? 4.202 18.714 -12.659 1.00 88.69 126 ILE A O 1
ATOM 971 N N . MET A 1 127 ? 2.397 17.488 -12.126 1.00 86.25 127 MET A N 1
ATOM 972 C CA . MET A 1 127 ? 1.454 18.617 -12.044 1.00 86.25 127 MET A CA 1
ATOM 973 C C . MET A 1 127 ? 1.992 19.779 -11.192 1.00 86.25 127 MET A C 1
ATOM 975 O O . MET A 1 127 ? 1.988 20.927 -11.632 1.00 86.25 127 MET A O 1
ATOM 979 N N . ALA A 1 128 ? 2.531 19.489 -10.002 1.00 84.38 128 ALA A N 1
ATOM 980 C CA . ALA A 1 128 ? 3.095 20.509 -9.117 1.00 84.38 128 ALA A CA 1
ATOM 981 C C . ALA A 1 128 ? 4.343 21.210 -9.695 1.00 84.38 128 ALA A C 1
ATOM 983 O O . ALA A 1 128 ? 4.586 22.371 -9.380 1.00 84.38 128 ALA A O 1
ATOM 984 N N . LYS A 1 129 ? 5.137 20.545 -10.549 1.00 80.81 129 LYS A N 1
ATOM 985 C CA . LYS A 1 129 ? 6.262 21.198 -11.243 1.00 80.81 129 LYS A CA 1
ATOM 986 C C . LYS A 1 129 ? 5.768 22.209 -12.274 1.00 80.81 129 LYS A C 1
ATOM 988 O O . LYS A 1 129 ? 6.252 23.337 -12.282 1.00 80.81 129 LYS A O 1
ATOM 993 N N . LEU A 1 130 ? 4.809 21.801 -13.105 1.00 74.62 130 LEU A N 1
ATOM 994 C CA . LEU A 1 130 ? 4.247 22.635 -14.171 1.00 74.62 130 LEU A CA 1
ATOM 995 C C . LEU A 1 130 ? 3.535 23.866 -13.588 1.00 74.62 130 LEU A C 1
ATOM 997 O O . LEU A 1 130 ? 3.742 24.985 -14.047 1.00 74.62 130 LEU A O 1
ATOM 1001 N N . GLN A 1 131 ? 2.762 23.678 -12.513 1.00 68.75 131 GLN A N 1
ATOM 1002 C CA . GLN A 1 131 ? 2.030 24.759 -11.843 1.00 68.75 131 GLN A CA 1
ATOM 1003 C C . GLN A 1 131 ? 2.934 25.789 -11.143 1.00 68.75 131 GLN A C 1
ATOM 1005 O O . GLN A 1 131 ? 2.559 26.955 -11.041 1.00 68.75 131 GLN A O 1
ATOM 1010 N N . HIS A 1 132 ? 4.121 25.402 -10.665 1.00 62.59 132 HIS A N 1
ATOM 1011 C CA . HIS A 1 132 ? 5.035 26.296 -9.938 1.00 62.59 132 HIS A CA 1
ATOM 1012 C C . HIS A 1 132 ? 6.081 26.978 -10.839 1.00 62.59 132 HIS A C 1
ATOM 1014 O O . HIS A 1 132 ? 7.226 27.169 -10.434 1.00 62.59 132 HIS A O 1
ATOM 1020 N N . GLY A 1 133 ? 5.699 27.349 -12.066 1.00 48.59 133 GLY A N 1
ATOM 1021 C CA . GLY A 1 133 ? 6.575 28.067 -13.002 1.00 48.59 133 GLY A CA 1
ATOM 1022 C C . GLY A 1 133 ? 7.706 27.217 -13.587 1.00 48.59 133 GLY A C 1
ATOM 1023 O O . GLY A 1 133 ? 8.609 27.746 -14.233 1.00 48.59 133 GLY A O 1
ATOM 1024 N N . GLY A 1 134 ? 7.668 25.897 -13.385 1.00 51.16 134 GLY A N 1
ATOM 1025 C CA . GLY A 1 134 ? 8.541 24.958 -14.072 1.00 51.16 134 GLY A CA 1
ATOM 1026 C C . GLY A 1 134 ? 8.117 24.812 -15.527 1.00 51.16 134 GLY A C 1
ATOM 1027 O O . GLY A 1 134 ? 7.466 23.827 -15.869 1.00 51.16 134 GLY A O 1
ATOM 1028 N N . HIS A 1 135 ? 8.506 25.773 -16.370 1.00 46.12 135 HIS A N 1
ATOM 1029 C CA . HIS A 1 135 ? 8.413 25.658 -17.823 1.00 46.12 135 HIS A CA 1
ATOM 1030 C C . HIS A 1 135 ? 9.216 24.438 -18.291 1.00 46.12 135 HIS A C 1
ATOM 1032 O O . HIS A 1 135 ? 10.421 24.509 -18.529 1.00 46.12 135 HIS A O 1
ATOM 1038 N N . MET A 1 136 ? 8.535 23.305 -18.450 1.00 49.69 136 MET A N 1
ATOM 1039 C CA . MET A 1 136 ? 8.969 22.287 -19.396 1.00 49.69 136 MET A CA 1
ATOM 1040 C C . MET A 1 136 ? 8.627 22.839 -20.778 1.00 49.69 136 MET A C 1
ATOM 1042 O O . MET A 1 136 ? 7.523 22.631 -21.267 1.00 49.69 136 MET A O 1
ATOM 1046 N N . HIS A 1 137 ? 9.549 23.636 -21.329 1.00 44.53 137 HIS A N 1
ATOM 1047 C CA . HIS A 1 137 ? 9.364 24.409 -22.564 1.00 44.53 137 HIS A CA 1
ATOM 1048 C C . HIS A 1 137 ? 8.865 23.559 -23.743 1.00 44.53 137 HIS A C 1
ATOM 1050 O O . HIS A 1 137 ? 8.129 24.059 -24.588 1.00 44.53 137 HIS A O 1
ATOM 1056 N N . ASP A 1 138 ? 9.232 22.278 -23.737 1.00 47.81 138 ASP A N 1
ATOM 1057 C CA . ASP A 1 138 ? 9.135 21.357 -24.869 1.00 47.81 138 ASP A CA 1
ATOM 1058 C C . ASP A 1 138 ? 8.230 20.147 -24.552 1.00 47.81 138 ASP A C 1
ATOM 1060 O O . ASP A 1 138 ? 8.204 19.153 -25.276 1.00 47.81 138 ASP A O 1
ATOM 1064 N N . ALA A 1 139 ? 7.465 20.219 -23.455 1.00 46.12 139 ALA A N 1
ATOM 1065 C CA . ALA A 1 139 ? 6.375 19.288 -23.198 1.00 46.12 139 ALA A CA 1
ATOM 1066 C C . ALA A 1 139 ? 5.167 19.683 -24.061 1.00 46.12 139 ALA A C 1
ATOM 1068 O O . ALA A 1 139 ? 4.420 20.594 -23.713 1.00 46.12 139 ALA A O 1
ATOM 1069 N N . SER A 1 140 ? 4.954 18.985 -25.181 1.00 51.69 140 SER A N 1
ATOM 1070 C CA . SER A 1 140 ? 3.672 19.053 -25.895 1.00 51.69 140 SER A CA 1
ATOM 1071 C C . SER A 1 140 ? 2.533 18.659 -24.948 1.00 51.69 140 SER A C 1
ATOM 1073 O O . SER A 1 140 ? 2.727 17.729 -24.157 1.00 51.69 140 SER A O 1
ATOM 1075 N N . ASP A 1 141 ? 1.361 19.292 -25.068 1.00 55.97 141 ASP A N 1
ATOM 1076 C CA . ASP A 1 141 ? 0.240 19.173 -24.112 1.00 55.97 141 ASP A CA 1
ATOM 1077 C C . ASP A 1 141 ? -0.188 17.717 -23.800 1.00 55.97 141 ASP A C 1
ATOM 1079 O O . ASP A 1 141 ? -0.672 17.428 -22.708 1.00 55.97 141 ASP A O 1
ATOM 1083 N N . ASP A 1 142 ? 0.064 16.772 -24.714 1.00 65.44 142 ASP A N 1
ATOM 1084 C CA . ASP A 1 142 ? -0.239 15.339 -24.567 1.00 65.44 142 ASP A CA 1
ATOM 1085 C C . ASP A 1 142 ? 0.894 14.477 -23.948 1.00 65.44 142 ASP A C 1
ATOM 1087 O O . ASP A 1 142 ? 0.819 13.247 -23.996 1.00 65.44 142 ASP A O 1
ATOM 1091 N N . SER A 1 143 ? 1.977 15.051 -23.406 1.00 77.94 143 SER A N 1
ATOM 1092 C CA . SER A 1 143 ? 3.185 14.286 -22.996 1.00 77.94 143 SER A CA 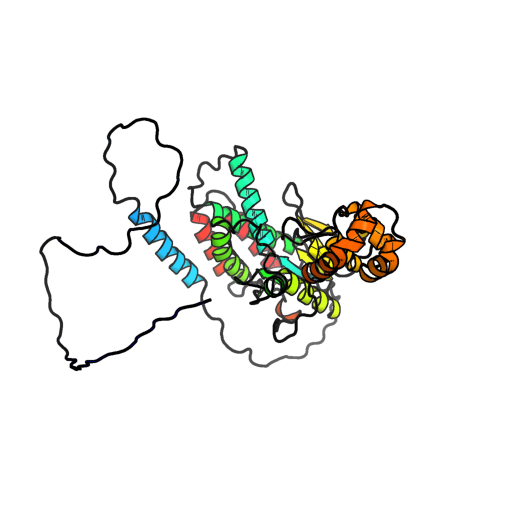1
ATOM 1093 C C . SER A 1 143 ? 3.279 13.901 -21.505 1.00 77.94 143 SER A C 1
ATOM 1095 O O . SER A 1 143 ? 4.077 13.032 -21.134 1.00 77.94 143 SER A O 1
ATOM 1097 N N . ASP A 1 144 ? 2.428 14.455 -20.634 1.00 86.50 144 ASP A N 1
ATOM 1098 C CA . ASP A 1 144 ? 2.521 14.287 -19.169 1.00 86.50 144 ASP A CA 1
ATOM 1099 C C . ASP A 1 144 ? 2.399 12.842 -18.659 1.00 86.50 144 ASP A C 1
ATOM 1101 O O . ASP A 1 144 ? 2.932 12.493 -17.595 1.00 86.50 144 ASP A O 1
ATOM 1105 N N . TRP A 1 145 ? 1.726 11.968 -19.409 1.00 90.50 145 TRP A N 1
ATOM 1106 C CA . TRP A 1 145 ? 1.635 10.545 -19.078 1.00 90.50 145 TRP A CA 1
ATOM 1107 C C . TRP A 1 145 ? 3.001 9.852 -19.181 1.00 90.50 145 TRP A C 1
ATOM 1109 O O . TRP A 1 145 ? 3.288 8.960 -18.386 1.00 90.50 145 TRP A O 1
ATOM 1119 N N . VAL A 1 146 ? 3.895 10.290 -20.076 1.00 92.38 146 VAL A N 1
ATOM 1120 C CA . VAL A 1 146 ? 5.259 9.745 -20.175 1.00 92.38 146 VAL A CA 1
ATOM 1121 C C . VAL A 1 146 ? 6.086 10.161 -18.968 1.00 92.38 146 VAL A C 1
ATOM 1123 O O . VAL A 1 146 ? 6.704 9.317 -18.319 1.00 92.38 146 VAL A O 1
ATOM 1126 N N . LEU A 1 147 ? 6.057 11.448 -18.612 1.00 91.62 147 LEU A N 1
ATOM 1127 C CA . LEU A 1 147 ? 6.751 11.975 -17.433 1.00 91.62 147 LEU A CA 1
ATOM 1128 C C . LEU A 1 147 ? 6.254 11.302 -16.143 1.00 91.62 147 LEU A C 1
ATOM 1130 O O . LEU A 1 147 ? 7.046 11.003 -15.240 1.00 91.62 147 LEU A O 1
ATOM 1134 N N . THR A 1 148 ? 4.954 11.003 -16.087 1.00 93.75 148 THR A N 1
ATOM 1135 C CA . THR A 1 148 ? 4.309 10.224 -15.025 1.00 93.75 148 THR A CA 1
ATOM 1136 C C . THR A 1 148 ? 4.822 8.779 -15.003 1.00 93.75 148 THR A C 1
ATOM 1138 O O . THR A 1 148 ? 5.317 8.337 -13.963 1.00 93.75 148 THR A O 1
ATOM 1141 N N . VAL A 1 149 ? 4.805 8.055 -16.130 1.00 95.88 149 VAL A N 1
ATOM 1142 C CA . VAL A 1 149 ? 5.334 6.679 -16.237 1.00 95.88 149 VAL A CA 1
ATOM 1143 C C . VAL A 1 149 ? 6.817 6.621 -15.862 1.00 95.88 149 VAL A C 1
ATOM 1145 O O . VAL A 1 149 ? 7.201 5.799 -15.034 1.00 95.88 149 VAL A O 1
ATOM 1148 N N . PHE A 1 150 ? 7.659 7.513 -16.382 1.00 95.06 150 PHE A N 1
ATOM 1149 C CA . PHE A 1 150 ? 9.094 7.542 -16.080 1.00 95.06 150 PHE A CA 1
ATOM 1150 C C . PHE A 1 150 ? 9.386 7.886 -14.615 1.00 95.06 150 PHE A C 1
ATOM 1152 O O . PHE A 1 150 ? 10.279 7.291 -14.004 1.00 95.06 150 PHE A O 1
ATOM 1159 N N . THR A 1 151 ? 8.608 8.786 -14.008 1.00 93.56 151 THR A N 1
ATOM 1160 C CA . THR A 1 151 ? 8.710 9.109 -12.575 1.00 93.56 151 THR A CA 1
ATOM 1161 C C . THR A 1 151 ? 8.253 7.939 -11.695 1.00 93.56 151 THR A C 1
ATOM 1163 O O . THR A 1 151 ? 8.868 7.670 -10.657 1.00 93.56 151 THR A O 1
ATOM 1166 N N . ALA A 1 152 ? 7.217 7.211 -12.110 1.00 95.62 152 ALA A N 1
ATOM 1167 C CA . ALA A 1 152 ? 6.715 6.023 -11.430 1.00 95.62 152 ALA A CA 1
ATOM 1168 C C . ALA A 1 152 ? 7.693 4.835 -11.543 1.00 95.62 152 ALA A C 1
ATOM 1170 O O . ALA A 1 152 ? 8.082 4.272 -10.520 1.00 95.62 152 ALA A O 1
ATOM 1171 N N . LEU A 1 153 ? 8.202 4.529 -12.744 1.00 96.50 153 LEU A N 1
ATOM 1172 C CA . LEU A 1 153 ? 9.263 3.535 -12.969 1.00 96.50 153 LEU A CA 1
ATOM 1173 C C . LEU A 1 153 ? 10.521 3.869 -12.160 1.00 96.50 153 LEU A C 1
ATOM 1175 O O . LEU A 1 153 ? 11.045 3.011 -11.456 1.00 96.50 153 LEU A O 1
ATOM 1179 N N . SER A 1 154 ? 10.959 5.133 -12.158 1.00 94.50 154 SER A N 1
ATOM 1180 C CA . SER A 1 154 ? 12.085 5.598 -11.329 1.00 94.50 154 SER A CA 1
ATOM 1181 C C . SER A 1 154 ? 11.859 5.381 -9.827 1.00 94.50 154 SER A C 1
ATOM 1183 O O . SER A 1 154 ? 12.825 5.190 -9.081 1.00 94.50 154 SER A O 1
ATOM 1185 N N . THR A 1 155 ? 10.598 5.400 -9.387 1.00 93.94 155 THR A N 1
ATOM 1186 C CA . THR A 1 155 ? 10.190 5.149 -7.999 1.00 93.94 155 THR A CA 1
ATOM 1187 C C . THR A 1 155 ? 10.180 3.651 -7.681 1.00 93.94 155 THR A C 1
ATOM 1189 O O . THR A 1 155 ? 10.696 3.267 -6.635 1.00 93.94 155 THR A O 1
ATOM 1192 N N . VAL A 1 156 ? 9.708 2.788 -8.590 1.00 95.94 156 VAL A N 1
ATOM 1193 C CA . VAL A 1 156 ? 9.812 1.321 -8.437 1.00 95.94 156 VAL A CA 1
ATOM 1194 C C . VAL A 1 156 ? 11.275 0.867 -8.458 1.00 95.94 156 VAL A C 1
ATOM 1196 O O . VAL A 1 156 ? 11.704 0.164 -7.547 1.00 95.94 156 VAL A O 1
ATOM 1199 N N . LEU A 1 157 ? 12.079 1.360 -9.406 1.00 94.69 157 LEU A N 1
ATOM 1200 C CA . LEU A 1 157 ? 13.529 1.122 -9.490 1.00 94.69 157 LEU A CA 1
ATOM 1201 C C . LEU A 1 157 ? 14.274 1.486 -8.195 1.00 94.69 157 LEU A C 1
ATOM 1203 O O . LEU A 1 157 ? 15.272 0.857 -7.865 1.00 94.69 157 LEU A O 1
ATOM 1207 N N . LYS A 1 158 ? 13.787 2.472 -7.429 1.00 93.31 158 LYS A N 1
ATOM 1208 C CA . LYS A 1 158 ? 14.359 2.833 -6.122 1.00 93.31 158 LYS A CA 1
ATOM 1209 C C . LYS A 1 158 ? 14.138 1.764 -5.046 1.00 93.31 158 LYS A C 1
ATOM 1211 O O . LYS A 1 158 ? 14.952 1.638 -4.141 1.00 93.31 158 LYS A O 1
ATOM 1216 N N . THR A 1 159 ? 13.096 0.944 -5.148 1.00 94.75 159 THR A N 1
ATOM 1217 C CA . THR A 1 159 ? 12.860 -0.134 -4.171 1.00 94.75 159 THR A CA 1
ATOM 1218 C C . THR A 1 159 ? 13.925 -1.239 -4.235 1.00 94.75 159 THR A C 1
ATOM 1220 O O . THR A 1 159 ? 14.192 -1.883 -3.221 1.00 94.75 159 THR A O 1
ATOM 1223 N N . PHE A 1 160 ? 14.612 -1.400 -5.375 1.00 94.56 160 PHE A N 1
ATOM 1224 C CA . PHE A 1 160 ? 15.725 -2.344 -5.528 1.00 94.56 160 PHE A CA 1
ATOM 1225 C C . PHE A 1 160 ? 16.976 -1.969 -4.717 1.00 94.56 160 PHE A C 1
ATOM 1227 O O . PHE A 1 160 ? 17.777 -2.850 -4.423 1.00 94.56 160 PHE A O 1
ATOM 1234 N N . GLU A 1 161 ? 17.101 -0.719 -4.249 1.00 91.81 161 GLU A N 1
ATOM 1235 C CA . GLU A 1 161 ? 18.157 -0.285 -3.310 1.00 91.81 161 GLU A CA 1
ATOM 1236 C C . GLU A 1 161 ? 18.092 -1.050 -1.964 1.00 91.81 161 GLU A C 1
ATOM 1238 O O . GLU A 1 161 ? 19.029 -1.017 -1.172 1.00 91.81 161 GLU A O 1
ATOM 1243 N N . LEU A 1 162 ? 17.000 -1.785 -1.710 1.00 91.69 162 LEU A N 1
ATOM 1244 C CA . LEU A 1 162 ? 16.815 -2.671 -0.558 1.00 91.69 162 LEU A CA 1
ATOM 1245 C C . LEU A 1 162 ? 17.170 -4.148 -0.823 1.00 91.69 162 LEU A C 1
ATOM 1247 O O . LEU A 1 162 ? 16.969 -4.966 0.076 1.00 91.69 162 LEU A O 1
ATOM 1251 N N . VAL A 1 163 ? 17.648 -4.487 -2.024 1.00 92.94 163 VAL A N 1
ATOM 1252 C CA . VAL A 1 163 ? 17.966 -5.848 -2.504 1.00 92.94 163 VAL A CA 1
ATOM 1253 C C . VAL A 1 163 ? 16.831 -6.867 -2.234 1.00 92.94 163 VAL A C 1
ATOM 1255 O O . VAL A 1 163 ? 16.967 -7.779 -1.411 1.00 92.94 163 VAL A O 1
ATOM 1258 N N . PRO A 1 164 ? 15.647 -6.685 -2.855 1.00 95.56 164 PRO A N 1
ATOM 1259 C CA . PRO A 1 164 ? 14.531 -7.624 -2.761 1.00 95.56 164 PRO A CA 1
ATOM 1260 C C . PRO A 1 164 ? 14.796 -8.945 -3.489 1.00 95.56 164 PRO A C 1
ATOM 1262 O O . PRO A 1 164 ? 14.916 -8.980 -4.706 1.00 95.56 164 PRO A O 1
ATOM 1265 N N . SER A 1 165 ? 14.743 -10.064 -2.766 1.00 96.00 165 SER A N 1
ATOM 1266 C CA . SER A 1 165 ? 14.660 -11.389 -3.405 1.00 96.00 165 SER A CA 1
ATOM 1267 C C . SER A 1 165 ? 13.325 -11.622 -4.132 1.00 96.00 165 SER A C 1
ATOM 1269 O O . SER A 1 165 ? 13.264 -12.406 -5.071 1.00 96.00 165 SER A O 1
ATOM 1271 N N . HIS A 1 166 ? 12.249 -10.968 -3.684 1.00 97.12 166 HIS A N 1
ATOM 1272 C CA . HIS A 1 166 ? 10.901 -11.134 -4.222 1.00 97.12 166 HIS A CA 1
ATOM 1273 C C . HIS A 1 166 ? 10.227 -9.760 -4.388 1.00 97.12 166 HIS A C 1
ATOM 1275 O O . HIS A 1 166 ? 10.354 -8.899 -3.511 1.00 97.12 166 HIS A O 1
ATOM 1281 N N . MET A 1 167 ? 9.497 -9.542 -5.484 1.00 97.12 167 MET A N 1
ATOM 1282 C CA . MET A 1 167 ? 8.782 -8.293 -5.765 1.00 97.12 167 MET A CA 1
ATOM 1283 C C . MET A 1 167 ? 7.451 -8.527 -6.489 1.00 97.12 167 MET A C 1
ATOM 1285 O O . MET A 1 167 ? 7.385 -9.283 -7.456 1.00 97.12 167 MET A O 1
ATOM 1289 N N . GLY A 1 168 ? 6.414 -7.799 -6.069 1.00 97.88 168 GLY A N 1
ATOM 1290 C CA . GLY A 1 168 ? 5.151 -7.671 -6.793 1.00 97.88 168 GLY A CA 1
ATOM 1291 C C . GLY A 1 168 ? 4.644 -6.232 -6.828 1.00 97.88 168 GLY A C 1
ATOM 1292 O O . GLY A 1 168 ? 4.812 -5.488 -5.861 1.00 97.88 168 GLY A O 1
ATOM 1293 N N . VAL A 1 169 ? 3.988 -5.851 -7.924 1.00 98.44 169 VAL A N 1
ATOM 1294 C CA . VAL A 1 169 ? 3.230 -4.596 -8.040 1.00 98.44 169 VAL A CA 1
ATOM 1295 C C . VAL A 1 169 ? 1.759 -4.943 -8.234 1.00 98.44 169 VAL A C 1
ATOM 1297 O O . VAL A 1 169 ? 1.397 -5.660 -9.167 1.00 98.44 169 VAL A O 1
ATOM 1300 N N . ILE A 1 170 ? 0.921 -4.449 -7.332 1.00 98.19 170 ILE A N 1
ATOM 1301 C CA . ILE A 1 170 ? -0.506 -4.739 -7.276 1.00 98.19 170 ILE A CA 1
ATOM 1302 C C . ILE A 1 170 ? -1.257 -3.495 -7.751 1.00 98.19 170 ILE A C 1
ATOM 1304 O O . ILE A 1 170 ? -0.928 -2.377 -7.348 1.00 98.19 170 ILE A O 1
ATOM 1308 N N . PHE A 1 171 ? -2.262 -3.677 -8.603 1.00 96.94 171 PHE A N 1
ATOM 1309 C CA . PHE A 1 171 ? -3.162 -2.608 -9.032 1.00 96.94 171 PHE A CA 1
ATOM 1310 C C . PHE A 1 171 ? -4.619 -2.984 -8.740 1.00 96.94 171 PHE A C 1
ATOM 1312 O O . PHE A 1 171 ? -4.979 -4.161 -8.737 1.00 96.94 171 PHE A O 1
ATOM 1319 N N . ASP A 1 172 ? -5.465 -1.972 -8.534 1.00 92.44 172 ASP A N 1
ATOM 1320 C CA . ASP A 1 172 ? -6.916 -2.171 -8.492 1.00 92.44 172 ASP A CA 1
ATOM 1321 C C . ASP A 1 172 ? -7.409 -2.715 -9.836 1.00 92.44 172 ASP A C 1
ATOM 1323 O O . ASP A 1 172 ? -7.127 -2.129 -10.889 1.00 92.44 172 ASP A O 1
ATOM 1327 N N . HIS A 1 173 ? -8.218 -3.772 -9.792 1.00 90.06 173 HIS A N 1
ATOM 1328 C CA . HIS A 1 173 ? -9.014 -4.180 -10.942 1.00 90.06 173 HIS A CA 1
ATOM 1329 C C . HIS A 1 173 ? -10.182 -3.190 -11.141 1.00 90.06 173 HIS A C 1
ATOM 1331 O O . HIS A 1 173 ? -10.824 -2.803 -10.161 1.00 90.06 173 HIS A O 1
ATOM 1337 N N . PRO A 1 174 ? -10.521 -2.779 -12.378 1.00 83.56 174 PRO A N 1
ATOM 1338 C CA . PRO A 1 174 ? -11.677 -1.915 -12.620 1.00 83.56 174 PRO A CA 1
ATOM 1339 C C . PRO A 1 174 ? -12.997 -2.616 -12.255 1.00 83.56 174 PRO A C 1
ATOM 1341 O O . PRO A 1 174 ? -13.243 -3.748 -12.671 1.00 83.56 174 PRO A O 1
ATOM 1344 N N . GLY A 1 175 ? -13.869 -1.938 -11.507 1.00 82.75 175 GLY A N 1
ATOM 1345 C CA . GLY A 1 175 ? -15.201 -2.437 -11.150 1.00 82.75 175 GLY A CA 1
ATOM 1346 C C . GLY A 1 175 ? -15.588 -2.155 -9.699 1.00 82.75 175 GLY A C 1
ATOM 1347 O O . GLY A 1 175 ? -14.919 -1.401 -8.998 1.00 82.75 175 GLY A O 1
ATOM 1348 N N . LEU A 1 176 ? -16.690 -2.767 -9.262 1.00 84.69 176 LEU A N 1
ATOM 1349 C CA . LEU A 1 176 ? -17.137 -2.729 -7.869 1.00 84.69 176 LEU A CA 1
ATOM 1350 C C . LEU A 1 176 ? -16.416 -3.796 -7.039 1.00 84.69 176 LEU A C 1
ATOM 1352 O O . LEU A 1 176 ? -16.123 -4.888 -7.526 1.00 84.69 176 LEU A O 1
ATOM 1356 N N . THR A 1 177 ? -16.184 -3.486 -5.767 1.00 88.06 177 THR A N 1
ATOM 1357 C CA . THR A 1 177 ? -15.551 -4.382 -4.785 1.00 88.06 177 THR A CA 1
ATOM 1358 C C . THR A 1 177 ? -16.528 -4.759 -3.675 1.00 88.06 177 THR A C 1
ATOM 1360 O O . THR A 1 177 ? -17.569 -4.118 -3.517 1.00 88.06 177 THR A O 1
ATOM 1363 N N . PHE A 1 178 ? -16.207 -5.770 -2.861 1.00 87.25 178 PHE A N 1
ATOM 1364 C CA . PHE A 1 178 ? -17.087 -6.209 -1.765 1.00 87.25 178 PHE A CA 1
ATOM 1365 C C . PHE A 1 178 ? -17.487 -5.079 -0.792 1.00 87.25 178 PHE A C 1
ATOM 1367 O O . PHE A 1 178 ? -18.592 -5.111 -0.252 1.00 87.25 178 PHE A O 1
ATOM 1374 N N . ARG A 1 179 ? -16.653 -4.040 -0.611 1.00 89.44 179 ARG A N 1
ATOM 1375 C CA . ARG A 1 179 ? -16.993 -2.855 0.201 1.00 89.44 179 ARG A CA 1
ATOM 1376 C C . ARG A 1 179 ? -18.189 -2.076 -0.360 1.00 89.44 179 ARG A C 1
ATOM 1378 O O . ARG A 1 179 ? -19.046 -1.659 0.413 1.00 89.44 179 ARG A O 1
ATOM 1385 N N . HIS A 1 180 ? -18.323 -1.982 -1.684 1.00 88.38 180 HIS A N 1
ATOM 1386 C CA . HIS A 1 180 ? -19.468 -1.341 -2.347 1.00 88.38 180 HIS A CA 1
ATOM 1387 C C . HIS A 1 180 ? -20.779 -2.128 -2.152 1.00 88.38 180 HIS A C 1
ATOM 1389 O O . HIS A 1 180 ? -21.854 -1.535 -2.110 1.00 88.38 180 HIS A O 1
ATOM 1395 N N . ALA A 1 181 ? -20.698 -3.455 -1.992 1.00 87.38 181 ALA A N 1
ATOM 1396 C CA . ALA A 1 181 ? -21.847 -4.303 -1.658 1.00 87.38 181 ALA A CA 1
ATOM 1397 C C . ALA A 1 181 ? -22.237 -4.234 -0.165 1.00 87.38 181 ALA A C 1
ATOM 1399 O O . ALA A 1 181 ? -23.370 -4.553 0.187 1.00 87.38 181 ALA A O 1
ATOM 1400 N N . ILE A 1 182 ? -21.315 -3.813 0.712 1.00 88.38 182 ILE A N 1
ATOM 1401 C CA . ILE A 1 182 ? -21.581 -3.550 2.137 1.00 88.38 182 ILE A CA 1
ATOM 1402 C C . ILE A 1 182 ? -22.165 -2.143 2.331 1.00 88.38 182 ILE A C 1
ATOM 1404 O O . ILE A 1 182 ? -23.054 -1.964 3.160 1.00 88.38 182 ILE A O 1
ATOM 1408 N N . TYR A 1 183 ? -21.674 -1.152 1.582 1.00 89.00 183 TYR A N 1
ATOM 1409 C CA . TYR A 1 183 ? -22.082 0.245 1.699 1.00 89.00 183 TYR A CA 1
ATOM 1410 C C . TYR A 1 183 ? -22.017 0.945 0.335 1.00 89.00 183 TYR A C 1
ATOM 1412 O O . TYR A 1 183 ? -20.938 1.236 -0.180 1.00 89.00 183 TYR A O 1
ATOM 1420 N N . SER A 1 184 ? -23.183 1.259 -0.239 1.00 87.12 184 SER A N 1
ATOM 1421 C CA . SER A 1 184 ? -23.307 1.870 -1.576 1.00 87.12 184 SER A CA 1
ATOM 1422 C C . SER A 1 184 ? -22.616 3.226 -1.707 1.00 87.12 184 SER A C 1
ATOM 1424 O O . SER A 1 184 ? -22.273 3.638 -2.811 1.00 87.12 184 SER A O 1
ATOM 1426 N N . ASN A 1 185 ? -22.433 3.929 -0.586 1.00 87.06 185 ASN A N 1
ATOM 1427 C CA . ASN A 1 185 ? -21.870 5.274 -0.566 1.00 87.06 185 ASN A CA 1
ATOM 1428 C C . ASN A 1 185 ? -20.340 5.282 -0.397 1.00 87.06 185 ASN A C 1
ATOM 1430 O O . ASN A 1 185 ? -19.737 6.358 -0.359 1.00 87.06 185 ASN A O 1
ATOM 1434 N N . TYR A 1 186 ? -19.711 4.106 -0.301 1.00 87.00 186 TYR A N 1
ATOM 1435 C CA . TYR A 1 186 ? -18.263 3.949 -0.210 1.00 87.00 186 TYR A CA 1
ATOM 1436 C C . TYR A 1 186 ? -17.557 4.560 -1.428 1.00 87.00 186 TYR A C 1
ATOM 1438 O O . TYR A 1 186 ? -17.994 4.376 -2.561 1.00 87.00 186 TYR A O 1
ATOM 1446 N N . LYS A 1 187 ? -16.481 5.319 -1.190 1.00 84.50 187 LYS A N 1
ATOM 1447 C CA . LYS A 1 187 ? -15.652 6.011 -2.197 1.00 84.50 187 LYS A CA 1
ATOM 1448 C C . LYS A 1 187 ? -16.388 6.958 -3.173 1.00 84.50 187 LYS A C 1
ATOM 1450 O O . LYS A 1 187 ? -15.706 7.591 -3.973 1.00 84.50 187 LYS A O 1
ATOM 1455 N N . LEU A 1 188 ? -17.711 7.175 -3.068 1.00 82.31 188 LEU A N 1
ATOM 1456 C CA . LEU A 1 188 ? -18.488 8.040 -3.987 1.00 82.31 188 LEU A CA 1
ATOM 1457 C C . LEU A 1 188 ? -17.971 9.484 -4.101 1.00 82.31 188 LEU A C 1
ATOM 1459 O O . LEU A 1 188 ? -18.124 10.106 -5.147 1.00 82.31 188 LEU A O 1
ATOM 1463 N N . ASN A 1 189 ? -17.363 10.017 -3.039 1.00 80.19 189 ASN A N 1
ATOM 1464 C CA . ASN A 1 189 ? -16.820 11.379 -3.019 1.00 80.19 189 ASN A CA 1
ATOM 1465 C C . ASN A 1 189 ? -15.390 11.483 -3.591 1.00 80.19 189 ASN A C 1
ATOM 1467 O O . ASN A 1 189 ? -14.841 12.586 -3.642 1.00 80.19 189 ASN A O 1
ATOM 1471 N N . ARG A 1 190 ? -14.760 10.373 -4.010 1.00 82.75 190 ARG A N 1
ATOM 1472 C CA . ARG A 1 190 ? -13.462 10.412 -4.697 1.00 82.75 190 ARG A CA 1
ATOM 1473 C C . ARG A 1 190 ? -13.662 10.943 -6.122 1.00 82.75 190 ARG A C 1
ATOM 1475 O O . ARG A 1 190 ? -14.451 10.396 -6.888 1.00 82.75 190 ARG A O 1
ATOM 1482 N N . SER A 1 191 ? -12.906 11.976 -6.497 1.00 83.44 191 SER A N 1
ATOM 1483 C CA . SER A 1 191 ? -12.850 12.475 -7.878 1.00 83.44 191 SER A CA 1
ATOM 1484 C C . SER A 1 191 ? -12.495 11.357 -8.874 1.00 83.44 191 SER A C 1
ATOM 1486 O O . SER A 1 191 ? -11.732 10.452 -8.512 1.00 83.44 191 SER A O 1
ATOM 1488 N N . PRO A 1 192 ? -12.970 11.422 -10.135 1.00 86.12 192 PRO A N 1
ATOM 1489 C CA . PRO A 1 192 ? -12.584 10.461 -11.166 1.00 86.12 192 PRO A CA 1
ATOM 1490 C C . PRO A 1 192 ? -11.060 10.401 -11.342 1.00 86.12 192 PRO A C 1
ATOM 1492 O O . PRO A 1 192 ? -10.342 11.374 -11.102 1.00 86.12 192 PRO A O 1
ATOM 1495 N N . THR A 1 193 ? -10.554 9.237 -11.759 1.00 89.12 193 THR A N 1
ATOM 1496 C CA . THR A 1 193 ? -9.130 9.071 -12.086 1.00 89.12 193 THR A CA 1
ATOM 1497 C C . THR A 1 193 ? -8.776 9.968 -13.279 1.00 89.12 193 THR A C 1
ATOM 1499 O O . THR A 1 193 ? -9.440 9.834 -14.302 1.00 89.12 193 THR A O 1
ATOM 1502 N N . PRO A 1 194 ? -7.766 10.858 -13.185 1.00 91.31 194 PRO A N 1
ATOM 1503 C CA . PRO A 1 194 ? -7.382 11.722 -14.302 1.00 91.31 194 PRO A CA 1
ATOM 1504 C C . PRO A 1 194 ? -6.976 10.909 -15.532 1.00 91.31 194 PRO A C 1
ATOM 1506 O O . PRO A 1 194 ? -6.286 9.897 -15.391 1.00 91.31 194 PRO A O 1
ATOM 1509 N N . ASP A 1 195 ? -7.321 11.371 -16.733 1.00 90.19 195 ASP A N 1
ATOM 1510 C CA . ASP A 1 195 ? -7.058 10.628 -17.974 1.00 90.19 195 ASP A CA 1
ATOM 1511 C C . ASP A 1 195 ? -5.561 10.339 -18.173 1.00 90.19 195 ASP A C 1
ATOM 1513 O O . ASP A 1 195 ? -5.184 9.224 -18.529 1.00 90.19 195 ASP A O 1
ATOM 1517 N N . THR A 1 196 ? -4.685 11.274 -17.786 1.00 90.44 196 THR A N 1
ATOM 1518 C CA . THR A 1 196 ? -3.223 11.093 -17.730 1.00 90.44 196 THR A CA 1
ATOM 1519 C C . THR A 1 196 ? -2.803 9.884 -16.881 1.00 90.44 196 THR A C 1
ATOM 1521 O O . THR A 1 196 ? -1.852 9.177 -17.223 1.00 90.44 196 THR A O 1
ATOM 1524 N N . VAL A 1 197 ? -3.501 9.620 -15.769 1.00 93.12 197 VAL A N 1
ATOM 1525 C CA . VAL A 1 197 ? -3.258 8.468 -14.883 1.00 93.12 197 VAL A CA 1
ATOM 1526 C C . VAL A 1 197 ? -3.793 7.184 -15.516 1.00 93.12 197 VAL A C 1
ATOM 1528 O O . VAL A 1 197 ? -3.090 6.174 -15.490 1.00 93.12 197 VAL A O 1
ATOM 1531 N N . VAL A 1 198 ? -4.977 7.214 -16.140 1.00 92.69 198 VAL A N 1
ATOM 1532 C CA . VAL A 1 198 ? -5.534 6.067 -16.889 1.00 92.69 198 VAL A CA 1
ATOM 1533 C C . VAL A 1 198 ? -4.600 5.663 -18.038 1.00 92.69 198 VAL A C 1
ATOM 1535 O O . VAL A 1 198 ? -4.258 4.489 -18.184 1.00 92.69 198 VAL A O 1
ATOM 1538 N N . GLN A 1 199 ? -4.110 6.642 -18.798 1.00 92.56 199 GLN A N 1
ATOM 1539 C CA . GLN A 1 199 ? -3.136 6.460 -19.871 1.00 92.56 199 GLN A CA 1
ATOM 1540 C C . GLN A 1 199 ? -1.811 5.905 -19.331 1.00 92.56 199 GLN A C 1
ATOM 1542 O O . GLN A 1 199 ? -1.327 4.888 -19.826 1.00 92.56 199 GLN A O 1
ATOM 1547 N N . SER A 1 200 ? -1.262 6.497 -18.263 1.00 94.56 200 SER A N 1
ATOM 1548 C CA . SER A 1 200 ? -0.030 6.018 -17.616 1.00 94.56 200 SER A CA 1
ATOM 1549 C C . SER A 1 200 ? -0.140 4.570 -17.129 1.00 94.56 200 SER A C 1
ATOM 1551 O O . SER A 1 200 ? 0.806 3.798 -17.291 1.00 94.56 200 SER A O 1
ATOM 1553 N N . LEU A 1 201 ? -1.292 4.169 -16.576 1.00 94.38 201 LEU A N 1
ATOM 1554 C CA . LEU A 1 201 ? -1.554 2.790 -16.149 1.00 94.38 201 LEU A CA 1
ATOM 1555 C C . LEU A 1 201 ? -1.462 1.795 -17.318 1.00 94.38 201 LEU A C 1
ATOM 1557 O O . LEU A 1 201 ? -0.941 0.694 -17.133 1.00 94.38 201 LEU A O 1
ATOM 1561 N N . GLY A 1 202 ? -1.895 2.192 -18.519 1.00 93.12 202 GLY A N 1
ATOM 1562 C CA . GLY A 1 202 ? -1.806 1.378 -19.734 1.00 93.12 202 GLY A CA 1
ATOM 1563 C C . GLY A 1 202 ? -0.377 1.086 -20.211 1.00 93.12 202 GLY A C 1
ATOM 1564 O O . GLY A 1 202 ? -0.156 0.055 -20.843 1.00 93.12 202 GLY A O 1
ATOM 1565 N N . TYR A 1 203 ? 0.596 1.943 -19.879 1.00 94.88 203 TYR A N 1
ATOM 1566 C CA . TYR A 1 203 ? 1.998 1.783 -20.290 1.00 94.88 203 TYR A CA 1
ATOM 1567 C C . TYR A 1 203 ? 2.928 1.309 -19.163 1.00 94.88 203 TYR A C 1
ATOM 1569 O O . TYR A 1 203 ? 3.877 0.570 -19.426 1.00 94.88 203 TYR A O 1
ATOM 1577 N N . ILE A 1 204 ? 2.668 1.675 -17.902 1.00 96.19 204 ILE A N 1
ATOM 1578 C CA . ILE A 1 204 ? 3.536 1.275 -16.784 1.00 96.19 204 ILE A CA 1
ATOM 1579 C C . ILE A 1 204 ? 3.430 -0.219 -16.462 1.00 96.19 204 ILE A C 1
ATOM 1581 O O . ILE A 1 204 ? 4.456 -0.858 -16.243 1.00 96.19 204 ILE A O 1
ATOM 1585 N N . LYS A 1 205 ? 2.217 -0.791 -16.467 1.00 95.75 205 LYS A N 1
ATOM 1586 C CA . LYS A 1 205 ? 1.976 -2.217 -16.191 1.00 95.75 205 LYS A CA 1
ATOM 1587 C C . LYS A 1 205 ? 2.835 -3.128 -17.088 1.00 95.75 205 LYS A C 1
ATOM 1589 O O . LYS A 1 205 ? 3.593 -3.931 -16.543 1.00 95.75 205 LYS A O 1
ATOM 1594 N N . PRO A 1 206 ? 2.814 -2.982 -18.429 1.00 95.06 206 PRO A N 1
ATOM 1595 C CA . PRO A 1 206 ? 3.660 -3.797 -19.295 1.00 95.06 206 PRO A CA 1
ATOM 1596 C C . PRO A 1 206 ? 5.146 -3.421 -19.255 1.00 95.06 206 PRO A C 1
ATOM 1598 O O . PRO A 1 206 ? 5.983 -4.306 -19.407 1.00 95.06 206 PRO A O 1
ATOM 1601 N N . ALA A 1 207 ? 5.507 -2.156 -19.002 1.00 96.69 207 ALA A N 1
ATOM 1602 C CA . ALA A 1 207 ? 6.911 -1.791 -18.803 1.00 96.69 207 ALA A CA 1
ATOM 1603 C C . ALA A 1 207 ? 7.508 -2.507 -17.575 1.00 96.69 207 ALA A C 1
ATOM 1605 O O . ALA A 1 207 ? 8.605 -3.048 -17.655 1.00 96.69 207 ALA A O 1
ATOM 1606 N N . LEU A 1 208 ? 6.767 -2.582 -16.466 1.00 97.06 208 LEU A N 1
ATOM 1607 C CA . LEU A 1 208 ? 7.160 -3.334 -15.271 1.00 97.06 208 LEU A CA 1
ATOM 1608 C C . LEU A 1 208 ? 7.242 -4.848 -15.536 1.00 97.06 208 LEU A C 1
ATOM 1610 O O . LEU A 1 208 ? 8.214 -5.483 -15.126 1.00 97.06 208 LEU A O 1
ATOM 1614 N N . ALA A 1 209 ? 6.280 -5.420 -16.268 1.00 95.81 209 ALA A N 1
ATOM 1615 C CA . ALA A 1 209 ? 6.331 -6.827 -16.672 1.00 95.81 209 ALA A CA 1
ATOM 1616 C C . ALA A 1 209 ? 7.593 -7.136 -17.507 1.00 95.81 209 ALA A C 1
ATOM 1618 O O . ALA A 1 209 ? 8.306 -8.095 -17.217 1.00 95.81 209 ALA A O 1
ATOM 1619 N N . ALA A 1 210 ? 7.948 -6.260 -18.455 1.00 96.06 210 ALA A N 1
ATOM 1620 C CA . ALA A 1 210 ? 9.170 -6.363 -19.260 1.00 96.06 210 ALA A CA 1
ATOM 1621 C C . ALA A 1 210 ? 10.483 -6.166 -18.462 1.00 96.06 210 ALA A C 1
ATOM 1623 O O . ALA A 1 210 ? 11.565 -6.403 -18.994 1.00 96.06 210 ALA A O 1
ATOM 1624 N N . MET A 1 211 ? 10.416 -5.759 -17.187 1.00 95.19 211 MET A N 1
ATOM 1625 C CA . MET A 1 211 ? 11.555 -5.761 -16.255 1.00 95.19 211 MET A CA 1
ATOM 1626 C C . MET A 1 211 ? 11.670 -7.060 -15.434 1.00 95.19 211 MET A C 1
ATOM 1628 O O . MET A 1 211 ? 12.556 -7.145 -14.581 1.00 95.19 211 MET A O 1
ATOM 1632 N N . GLY A 1 212 ? 10.775 -8.036 -15.631 1.00 94.56 212 GLY A N 1
ATOM 1633 C CA . GLY A 1 212 ? 10.679 -9.253 -14.815 1.00 94.56 212 GLY A CA 1
ATOM 1634 C C . GLY A 1 212 ? 9.911 -9.078 -13.497 1.00 94.56 212 GLY A C 1
ATOM 1635 O O . GLY A 1 212 ? 10.052 -9.897 -12.591 1.00 94.56 212 GLY A O 1
ATOM 1636 N N . ILE A 1 213 ? 9.124 -8.004 -13.343 1.00 96.75 213 ILE A N 1
ATOM 1637 C CA . ILE A 1 213 ? 8.378 -7.715 -12.106 1.00 96.75 213 ILE A CA 1
ATOM 1638 C C . ILE A 1 213 ? 6.965 -8.308 -12.191 1.00 96.75 213 ILE A C 1
ATOM 1640 O O . ILE A 1 213 ? 6.230 -8.052 -13.146 1.00 96.75 213 ILE A O 1
ATOM 1644 N N . ARG A 1 214 ? 6.557 -9.072 -11.168 1.00 96.56 214 ARG A N 1
ATOM 1645 C CA . ARG A 1 214 ? 5.226 -9.696 -11.103 1.00 96.56 214 ARG A CA 1
ATOM 1646 C C . ARG A 1 214 ? 4.134 -8.633 -10.933 1.00 96.56 214 ARG A C 1
ATOM 1648 O O . ARG A 1 214 ? 4.122 -7.912 -9.936 1.00 96.56 214 ARG A O 1
ATOM 1655 N N . ILE A 1 215 ? 3.202 -8.569 -11.881 1.00 97.25 215 ILE A N 1
ATOM 1656 C CA . ILE A 1 215 ? 1.988 -7.744 -11.792 1.00 97.25 215 ILE A CA 1
ATOM 1657 C C . ILE A 1 215 ? 0.830 -8.593 -11.265 1.00 97.25 215 ILE A C 1
ATOM 1659 O O . ILE A 1 215 ? 0.710 -9.761 -11.640 1.00 97.25 215 ILE A O 1
ATOM 1663 N N . VAL A 1 216 ? -0.010 -8.020 -10.399 1.00 96.88 216 VAL A N 1
ATOM 1664 C CA . VAL A 1 216 ? -1.205 -8.680 -9.850 1.00 96.88 216 VAL A CA 1
ATOM 1665 C C . VAL A 1 216 ? -2.405 -7.733 -9.876 1.00 96.88 216 VAL A C 1
ATOM 1667 O O . VAL A 1 216 ? -2.332 -6.609 -9.385 1.00 96.88 216 VAL A O 1
ATOM 1670 N N . GLU A 1 217 ? -3.520 -8.220 -10.416 1.00 95.38 217 GLU A N 1
ATOM 1671 C CA . GLU A 1 217 ? -4.832 -7.563 -10.441 1.00 95.38 217 GLU A CA 1
ATOM 1672 C C . GLU A 1 217 ? -5.895 -8.631 -10.166 1.00 95.38 217 GLU A C 1
ATOM 1674 O O . GLU A 1 217 ? -5.837 -9.712 -10.753 1.00 95.38 217 GLU A O 1
ATOM 1679 N N . VAL A 1 218 ? -6.840 -8.362 -9.259 1.00 94.44 218 VAL A N 1
ATOM 1680 C CA . VAL A 1 218 ? -7.821 -9.356 -8.786 1.00 94.44 218 VAL A CA 1
ATOM 1681 C C . VAL A 1 218 ? -9.238 -8.773 -8.884 1.00 94.44 218 VAL A C 1
ATOM 1683 O O . VAL A 1 218 ? -9.530 -7.792 -8.200 1.00 94.44 218 VAL A O 1
ATOM 1686 N N . PRO A 1 219 ? -10.139 -9.336 -9.713 1.00 91.88 219 PRO A N 1
ATOM 1687 C CA . PRO A 1 219 ? -11.511 -8.843 -9.838 1.00 91.88 219 PRO A CA 1
ATOM 1688 C C . PRO A 1 219 ? -12.292 -8.871 -8.513 1.00 91.88 219 PRO A C 1
ATOM 1690 O O . PRO A 1 219 ? -12.235 -9.845 -7.766 1.00 91.88 219 PRO A O 1
ATOM 1693 N N . GLY A 1 220 ? -13.065 -7.814 -8.239 1.00 90.00 220 GLY A N 1
ATOM 1694 C CA . GLY A 1 220 ? -13.949 -7.716 -7.063 1.00 90.00 220 GLY A CA 1
ATOM 1695 C C . GLY A 1 220 ? -13.257 -7.405 -5.726 1.00 90.00 220 GLY A C 1
ATOM 1696 O O . GLY A 1 220 ? -13.933 -7.289 -4.698 1.00 90.00 220 GLY A O 1
ATOM 1697 N N . VAL A 1 221 ? -11.933 -7.243 -5.732 1.00 92.62 221 VAL A N 1
ATOM 1698 C CA . VAL A 1 221 ? -11.075 -7.045 -4.556 1.00 92.62 221 VAL A CA 1
ATOM 1699 C C . VAL A 1 221 ? -10.189 -5.815 -4.780 1.00 92.62 221 VAL A C 1
ATOM 1701 O O . VAL A 1 221 ? -9.825 -5.509 -5.913 1.00 92.62 221 VAL A O 1
ATOM 1704 N N . GLU A 1 222 ? -9.865 -5.083 -3.715 1.00 93.75 222 GLU A N 1
ATOM 1705 C CA . GLU A 1 222 ? -9.012 -3.889 -3.795 1.00 93.75 222 GLU A CA 1
ATOM 1706 C C . GLU A 1 222 ? -7.531 -4.269 -3.671 1.00 93.75 222 GLU A C 1
ATOM 1708 O O . GLU A 1 222 ? -7.191 -5.282 -3.049 1.00 93.75 222 GLU A O 1
ATOM 1713 N N . ALA A 1 223 ? -6.636 -3.465 -4.258 1.00 95.81 223 ALA A N 1
ATOM 1714 C CA . ALA A 1 223 ? -5.196 -3.734 -4.225 1.00 95.81 223 ALA A CA 1
ATOM 1715 C C . ALA A 1 223 ? -4.669 -3.931 -2.792 1.00 95.81 223 ALA A C 1
ATOM 1717 O O . ALA A 1 223 ? -3.778 -4.748 -2.553 1.00 95.81 223 ALA A O 1
ATOM 1718 N N . ASP A 1 224 ? -5.267 -3.225 -1.835 1.00 96.38 224 ASP A N 1
ATOM 1719 C CA . ASP A 1 224 ? -4.859 -3.206 -0.436 1.00 96.38 224 ASP A CA 1
ATOM 1720 C C . ASP A 1 224 ? -5.103 -4.555 0.262 1.00 96.38 224 ASP A C 1
ATOM 1722 O O . ASP A 1 224 ? -4.233 -5.044 0.983 1.00 96.38 224 ASP A O 1
ATOM 1726 N N . ASP A 1 225 ? -6.238 -5.210 -0.002 1.00 96.62 225 ASP A N 1
ATOM 1727 C CA . ASP A 1 225 ? -6.575 -6.532 0.552 1.00 96.62 225 ASP A CA 1
ATOM 1728 C C . ASP A 1 225 ? -5.698 -7.649 -0.045 1.00 96.62 225 ASP A C 1
ATOM 1730 O O . ASP A 1 225 ? -5.310 -8.609 0.634 1.00 96.62 225 ASP A O 1
ATOM 1734 N N . VAL A 1 226 ? -5.356 -7.511 -1.332 1.00 97.38 226 VAL A N 1
ATOM 1735 C CA . VAL A 1 226 ? -4.404 -8.388 -2.026 1.00 97.38 226 VAL A CA 1
ATOM 1736 C C . VAL A 1 226 ? -3.018 -8.241 -1.395 1.00 97.38 226 VAL A C 1
ATOM 1738 O O . VAL A 1 226 ? -2.406 -9.241 -1.020 1.00 97.38 226 VAL A O 1
ATOM 1741 N N . ILE A 1 227 ? -2.547 -7.005 -1.194 1.00 98.12 227 ILE A N 1
ATOM 1742 C CA . ILE A 1 227 ? -1.285 -6.708 -0.501 1.00 98.12 227 ILE A CA 1
ATOM 1743 C C . ILE A 1 227 ? -1.304 -7.247 0.936 1.00 98.12 227 ILE A C 1
ATOM 1745 O O . ILE A 1 227 ? -0.332 -7.877 1.351 1.00 98.12 227 ILE A O 1
ATOM 1749 N N . GLY A 1 228 ? -2.393 -7.051 1.684 1.00 97.62 228 GLY A N 1
ATOM 1750 C CA . GLY A 1 228 ? -2.543 -7.529 3.060 1.00 97.62 228 GLY A CA 1
ATOM 1751 C C . GLY A 1 228 ? -2.436 -9.047 3.174 1.00 97.62 228 GLY A C 1
ATOM 1752 O O . GLY A 1 228 ? -1.663 -9.559 3.988 1.00 97.62 228 GLY A O 1
ATOM 1753 N N . THR A 1 229 ? -3.144 -9.773 2.309 1.00 97.75 229 THR A N 1
ATOM 1754 C CA . THR A 1 229 ? -3.106 -11.243 2.278 1.00 97.75 229 THR A CA 1
ATOM 1755 C C . THR A 1 229 ? -1.726 -11.766 1.867 1.00 97.75 229 THR A C 1
ATOM 1757 O O . THR A 1 229 ? -1.174 -12.647 2.530 1.00 97.75 229 THR A O 1
ATOM 1760 N N . LEU A 1 230 ? -1.120 -11.194 0.820 1.00 97.50 230 LEU A N 1
ATOM 1761 C CA . LEU A 1 230 ? 0.221 -11.577 0.364 1.00 97.50 230 LEU A CA 1
ATOM 1762 C C . LEU A 1 230 ? 1.302 -11.279 1.415 1.00 97.50 230 LEU A C 1
ATOM 1764 O O . LEU A 1 230 ? 2.187 -12.107 1.633 1.00 97.50 230 LEU A O 1
ATOM 1768 N N . ALA A 1 231 ? 1.219 -10.138 2.106 1.00 97.62 231 ALA A N 1
ATOM 1769 C CA . ALA A 1 231 ? 2.156 -9.766 3.162 1.00 97.62 231 ALA A CA 1
ATOM 1770 C C . ALA A 1 231 ? 2.094 -10.743 4.342 1.00 97.62 231 ALA A C 1
ATOM 1772 O O . ALA A 1 231 ? 3.123 -11.262 4.775 1.00 97.62 231 ALA A O 1
ATOM 1773 N N . VAL A 1 232 ? 0.888 -11.035 4.837 1.00 96.38 232 VAL A N 1
ATOM 1774 C CA . VAL A 1 232 ? 0.690 -11.954 5.965 1.00 96.38 232 VAL A CA 1
ATOM 1775 C C . VAL A 1 232 ? 1.093 -13.386 5.602 1.00 96.38 232 VAL A C 1
ATOM 1777 O O . VAL A 1 232 ? 1.694 -14.074 6.427 1.00 96.38 232 VAL A O 1
ATOM 1780 N N . ASN A 1 233 ? 0.851 -13.839 4.368 1.00 95.50 233 ASN A N 1
ATOM 1781 C CA . ASN A 1 233 ? 1.294 -15.162 3.923 1.00 95.50 233 ASN A CA 1
ATOM 1782 C C . ASN A 1 233 ? 2.822 -15.254 3.774 1.00 95.50 233 ASN A C 1
ATOM 1784 O O . ASN A 1 233 ? 3.418 -16.204 4.275 1.00 95.50 233 ASN A O 1
ATOM 1788 N N . ALA A 1 234 ? 3.482 -14.240 3.211 1.00 95.94 234 ALA A N 1
ATOM 1789 C CA . ALA A 1 234 ? 4.942 -14.219 3.116 1.00 95.94 234 ALA A CA 1
ATOM 1790 C C . ALA A 1 234 ? 5.639 -14.184 4.493 1.00 95.94 234 ALA A C 1
ATOM 1792 O O . ALA A 1 234 ? 6.699 -14.785 4.657 1.00 95.94 234 ALA A O 1
ATOM 1793 N N . VAL A 1 235 ? 5.035 -13.553 5.511 1.00 96.31 235 VAL A N 1
ATOM 1794 C CA . VAL A 1 235 ? 5.543 -13.616 6.897 1.00 96.31 235 VAL A CA 1
ATOM 1795 C C . VAL A 1 235 ? 5.415 -15.017 7.501 1.00 96.31 235 VAL A C 1
ATOM 1797 O O . VAL A 1 235 ? 6.319 -15.432 8.224 1.00 96.31 235 VAL A O 1
ATOM 1800 N N . LYS A 1 236 ? 4.353 -15.775 7.186 1.00 94.12 236 LYS A N 1
ATOM 1801 C CA . LYS A 1 236 ? 4.235 -17.195 7.585 1.00 94.12 236 LYS A CA 1
ATOM 1802 C C . LYS A 1 236 ? 5.327 -18.055 6.933 1.00 94.12 236 LYS A C 1
ATOM 1804 O O . LYS A 1 236 ? 5.813 -18.988 7.561 1.00 94.12 236 LYS A O 1
ATOM 1809 N N . GLU A 1 237 ? 5.760 -17.703 5.720 1.00 92.62 237 GLU A N 1
ATOM 1810 C CA . GLU A 1 237 ? 6.928 -18.290 5.035 1.00 92.62 237 GLU A CA 1
ATOM 1811 C C . GLU A 1 237 ? 8.284 -17.691 5.496 1.00 92.62 237 GLU A C 1
ATOM 1813 O O . GLU A 1 237 ? 9.329 -17.979 4.914 1.00 92.62 237 GLU A O 1
ATOM 1818 N N . GLY A 1 238 ? 8.300 -16.878 6.562 1.00 93.56 238 GLY A N 1
ATOM 1819 C CA . GLY A 1 238 ? 9.512 -16.347 7.200 1.00 93.56 238 GLY A CA 1
ATOM 1820 C C . GLY A 1 238 ? 10.122 -15.099 6.548 1.00 93.56 238 GLY A C 1
ATOM 1821 O O . GLY A 1 238 ? 11.179 -14.638 6.985 1.00 93.56 238 GLY A O 1
ATOM 1822 N N . ALA A 1 239 ? 9.482 -14.527 5.525 1.00 95.62 239 ALA A N 1
ATOM 1823 C CA . ALA A 1 239 ? 10.011 -13.380 4.794 1.00 95.62 239 ALA A CA 1
ATOM 1824 C C . ALA A 1 239 ? 9.849 -12.047 5.548 1.00 95.62 239 ALA A C 1
ATOM 1826 O O . ALA A 1 239 ? 8.854 -11.785 6.229 1.00 95.62 239 ALA A O 1
ATOM 1827 N N . LYS A 1 240 ? 10.809 -11.137 5.348 1.00 97.19 240 LYS A N 1
ATOM 1828 C CA . LYS A 1 240 ? 10.720 -9.731 5.767 1.00 97.19 240 LYS A CA 1
ATOM 1829 C C . LYS A 1 240 ? 10.037 -8.926 4.664 1.00 97.19 240 LYS A C 1
ATOM 1831 O O . LYS A 1 240 ? 10.611 -8.705 3.598 1.00 97.19 240 LYS A O 1
ATOM 1836 N N . VAL A 1 241 ? 8.815 -8.470 4.922 1.00 98.06 241 VAL A N 1
ATOM 1837 C CA . VAL A 1 241 ? 7.969 -7.801 3.925 1.00 98.06 241 VAL A CA 1
ATOM 1838 C C . VAL A 1 241 ? 8.108 -6.286 4.016 1.00 98.06 241 VAL A C 1
ATOM 1840 O O . VAL A 1 241 ? 8.209 -5.704 5.102 1.00 98.06 241 VAL A O 1
ATOM 1843 N N . ARG A 1 242 ? 8.101 -5.621 2.865 1.00 97.88 242 ARG A N 1
ATOM 1844 C CA . ARG A 1 242 ? 8.008 -4.169 2.756 1.00 97.88 242 ARG A CA 1
ATOM 1845 C C . ARG A 1 242 ? 6.847 -3.786 1.848 1.00 97.88 242 ARG A C 1
ATOM 1847 O O . ARG A 1 242 ? 6.828 -4.186 0.689 1.00 97.88 242 ARG A O 1
ATOM 1854 N N . VAL A 1 243 ? 5.903 -3.011 2.376 1.00 98.31 243 VAL A N 1
ATOM 1855 C CA . VAL A 1 243 ? 4.747 -2.509 1.618 1.00 98.31 243 VAL A CA 1
ATOM 1856 C C . VAL A 1 243 ? 5.015 -1.067 1.197 1.00 98.31 243 VAL A C 1
ATOM 1858 O O . VAL A 1 243 ? 5.185 -0.192 2.044 1.00 98.31 243 VAL A O 1
ATOM 1861 N N . VAL A 1 244 ? 5.085 -0.812 -0.107 1.00 97.25 244 VAL A N 1
ATOM 1862 C CA . VAL A 1 244 ? 5.316 0.517 -0.688 1.00 97.25 244 VAL A CA 1
ATOM 1863 C C . VAL A 1 244 ? 3.964 1.140 -1.023 1.00 97.25 244 VAL A C 1
ATOM 1865 O O . VAL A 1 244 ? 3.433 0.932 -2.110 1.00 97.25 244 VAL A O 1
ATOM 1868 N N . SER A 1 245 ? 3.422 1.910 -0.082 1.00 95.00 245 SER A N 1
ATOM 1869 C CA . SER A 1 245 ? 2.278 2.804 -0.288 1.00 95.00 245 SER A CA 1
ATOM 1870 C C . SER A 1 245 ? 2.376 4.009 0.656 1.00 95.00 245 SER A C 1
ATOM 1872 O O . SER A 1 245 ? 3.165 4.029 1.606 1.00 95.00 245 SER A O 1
ATOM 1874 N N . THR A 1 246 ? 1.569 5.032 0.393 1.00 90.69 246 THR A N 1
ATOM 1875 C CA . THR A 1 246 ? 1.292 6.128 1.329 1.00 90.69 246 THR A CA 1
ATOM 1876 C C . THR A 1 246 ? -0.007 5.957 2.099 1.00 90.69 246 THR A C 1
ATOM 1878 O O . THR A 1 246 ? -0.241 6.770 2.996 1.00 90.69 246 THR A O 1
ATOM 1881 N N . ASP A 1 247 ? -0.821 4.939 1.816 1.00 92.12 247 ASP A N 1
ATOM 1882 C CA . ASP A 1 247 ? -2.063 4.748 2.560 1.00 92.12 247 ASP A CA 1
ATOM 1883 C C . ASP A 1 247 ? -1.804 4.532 4.067 1.00 92.12 247 ASP A C 1
ATOM 1885 O O . ASP A 1 247 ? -0.708 4.146 4.501 1.00 92.12 247 ASP A O 1
ATOM 1889 N N . LYS A 1 248 ? -2.799 4.894 4.876 1.00 91.56 248 LYS A N 1
ATOM 1890 C CA . LYS A 1 248 ? -2.819 4.729 6.329 1.00 91.56 248 LYS A CA 1
ATOM 1891 C C . LYS A 1 248 ? -3.386 3.358 6.711 1.00 91.56 248 LYS A C 1
ATOM 1893 O O . LYS A 1 248 ? -3.020 2.847 7.762 1.00 91.56 248 LYS A O 1
ATOM 1898 N N . ASP A 1 249 ? -4.245 2.752 5.892 1.00 92.88 249 ASP A N 1
ATOM 1899 C CA . ASP A 1 249 ? -4.968 1.536 6.280 1.00 92.88 249 ASP A CA 1
ATOM 1900 C C . ASP A 1 249 ? -4.008 0.342 6.397 1.00 92.88 249 ASP A C 1
ATOM 1902 O O . ASP A 1 249 ? -4.158 -0.491 7.293 1.00 92.88 249 ASP A O 1
ATOM 1906 N N . PHE A 1 250 ? -2.913 0.356 5.627 1.00 96.69 250 PHE A N 1
ATOM 1907 C CA . PHE A 1 250 ? -1.765 -0.543 5.787 1.00 96.69 250 PHE A CA 1
ATOM 1908 C C . PHE A 1 250 ? -1.057 -0.465 7.148 1.00 96.69 250 PHE A C 1
ATOM 1910 O O . PHE A 1 250 ? -0.273 -1.365 7.456 1.00 96.69 250 PHE A O 1
ATOM 1917 N N . PHE A 1 251 ? -1.309 0.547 7.992 1.00 96.88 251 PHE A N 1
ATOM 1918 C CA . PHE A 1 251 ? -0.812 0.531 9.371 1.00 96.88 251 PHE A CA 1
ATOM 1919 C C . PHE A 1 251 ? -1.312 -0.711 10.131 1.00 96.88 251 PHE A C 1
ATOM 1921 O O . PHE A 1 251 ? -0.563 -1.233 10.948 1.00 96.88 251 PHE A O 1
ATOM 1928 N N . GLN A 1 252 ? -2.489 -1.256 9.783 1.00 96.69 252 GLN A N 1
ATOM 1929 C CA . GLN A 1 252 ? -3.028 -2.513 10.331 1.00 96.69 252 GLN A CA 1
ATOM 1930 C C . GLN A 1 252 ? -2.107 -3.734 10.122 1.00 96.69 252 GLN A C 1
ATOM 1932 O O . GLN A 1 252 ? -2.206 -4.707 10.864 1.00 96.69 252 GLN A O 1
ATOM 1937 N N . LEU A 1 253 ? -1.208 -3.705 9.126 1.00 96.94 253 LEU A N 1
ATOM 1938 C CA . LEU A 1 253 ? -0.288 -4.812 8.821 1.00 96.94 253 LEU A CA 1
ATOM 1939 C C . LEU A 1 253 ? 1.032 -4.757 9.605 1.00 96.94 253 LEU A C 1
ATOM 1941 O O . LEU A 1 253 ? 1.840 -5.683 9.498 1.00 96.94 253 LEU A O 1
ATOM 1945 N N . ILE A 1 254 ? 1.316 -3.663 10.316 1.00 97.56 254 ILE A N 1
ATOM 1946 C CA . ILE A 1 254 ? 2.636 -3.443 10.918 1.00 97.56 254 ILE A CA 1
ATOM 1947 C C . ILE A 1 254 ? 2.933 -4.513 11.974 1.00 97.56 254 ILE A C 1
ATOM 1949 O O . ILE A 1 254 ? 2.110 -4.849 12.817 1.00 97.56 254 ILE A O 1
ATOM 1953 N N . SER A 1 255 ? 4.137 -5.075 11.900 1.00 96.62 255 SER A N 1
ATOM 1954 C CA . SER A 1 255 ? 4.598 -6.175 12.751 1.00 96.62 255 SER A CA 1
ATOM 1955 C C . SER A 1 255 ? 6.133 -6.256 12.695 1.00 96.62 255 SER A C 1
ATOM 1957 O O . SER A 1 255 ? 6.744 -5.562 11.878 1.00 96.62 255 SER A O 1
ATOM 1959 N N . PRO A 1 256 ? 6.811 -7.111 13.488 1.00 96.00 256 PRO A N 1
ATOM 1960 C CA . PRO A 1 256 ? 8.278 -7.188 13.464 1.00 96.00 256 PRO A CA 1
ATOM 1961 C C . PRO A 1 256 ? 8.870 -7.520 12.079 1.00 96.00 256 PRO A C 1
ATOM 1963 O O . PRO A 1 256 ? 9.997 -7.127 11.772 1.00 96.00 256 PRO A O 1
ATOM 1966 N N . ASN A 1 257 ? 8.105 -8.206 11.219 1.00 96.75 257 ASN A N 1
ATOM 1967 C CA . ASN A 1 257 ? 8.527 -8.573 9.864 1.00 96.75 257 ASN A CA 1
ATOM 1968 C C . ASN A 1 257 ? 7.953 -7.669 8.754 1.00 96.75 257 ASN A C 1
ATOM 1970 O O . ASN A 1 257 ? 8.590 -7.568 7.701 1.00 96.75 257 ASN A O 1
ATOM 1974 N N . ILE A 1 258 ? 6.827 -6.972 8.976 1.00 97.88 258 ILE A N 1
ATOM 1975 C CA . ILE A 1 258 ? 6.192 -6.069 7.995 1.00 97.88 258 ILE A CA 1
ATOM 1976 C C . ILE A 1 258 ? 6.462 -4.607 8.366 1.00 97.88 258 ILE A C 1
ATOM 1978 O O . ILE A 1 258 ? 6.047 -4.132 9.420 1.00 97.88 258 ILE A O 1
ATOM 1982 N N . ARG A 1 259 ? 7.101 -3.863 7.455 1.00 97.81 259 ARG A N 1
ATOM 1983 C CA . ARG A 1 259 ? 7.246 -2.398 7.554 1.00 97.81 259 ARG A CA 1
ATOM 1984 C C . ARG A 1 259 ? 6.723 -1.723 6.295 1.00 97.81 259 ARG A C 1
ATOM 1986 O O . ARG A 1 259 ? 6.871 -2.260 5.197 1.00 97.81 259 ARG A O 1
ATOM 1993 N N . LEU A 1 260 ? 6.176 -0.526 6.440 1.00 97.56 260 LEU A N 1
ATOM 1994 C CA . LEU A 1 260 ? 5.773 0.309 5.314 1.00 97.56 260 LEU A CA 1
ATOM 1995 C C . LEU A 1 260 ? 6.976 1.110 4.796 1.00 97.56 260 LEU A C 1
ATOM 1997 O O . LEU A 1 260 ? 7.838 1.530 5.567 1.00 97.56 260 LEU A O 1
ATOM 2001 N N . LEU A 1 261 ? 7.026 1.341 3.489 1.00 95.50 261 LEU A N 1
ATOM 2002 C CA . LEU A 1 261 ? 7.977 2.224 2.818 1.00 95.50 261 LEU A CA 1
ATOM 2003 C C . LEU A 1 261 ? 7.202 3.422 2.278 1.00 95.50 261 LEU A C 1
ATOM 2005 O O . LEU A 1 261 ? 6.804 3.460 1.113 1.00 95.50 261 LEU A O 1
ATOM 2009 N N . ARG A 1 262 ? 6.943 4.386 3.163 1.00 91.94 262 ARG A N 1
ATOM 2010 C CA . ARG A 1 262 ? 6.084 5.534 2.863 1.00 91.94 262 ARG A CA 1
ATOM 2011 C C . ARG A 1 262 ? 6.899 6.617 2.173 1.00 91.94 262 ARG A C 1
ATOM 2013 O O . ARG A 1 262 ? 8.041 6.887 2.546 1.00 91.94 262 ARG A O 1
ATOM 2020 N N . PHE A 1 263 ? 6.331 7.254 1.158 1.00 85.00 263 PHE A N 1
ATOM 2021 C CA . PHE A 1 263 ? 7.023 8.328 0.453 1.00 85.00 263 PHE A CA 1
ATOM 2022 C C . PHE A 1 263 ? 7.215 9.563 1.333 1.00 85.00 263 PHE A C 1
ATOM 2024 O O . PHE A 1 263 ? 6.310 9.952 2.071 1.00 85.00 263 PHE A O 1
ATOM 2031 N N . VAL A 1 264 ? 8.361 10.235 1.192 1.00 80.62 264 VAL A N 1
ATOM 2032 C CA . VAL A 1 264 ? 8.517 11.581 1.760 1.00 80.62 264 VAL A CA 1
ATOM 2033 C C . VAL A 1 264 ? 7.584 12.564 1.047 1.00 80.62 264 VAL A C 1
ATOM 2035 O O . VAL A 1 264 ? 7.424 12.517 -0.181 1.00 80.62 264 VAL A O 1
ATOM 2038 N N . GLN A 1 265 ? 6.998 13.473 1.830 1.00 67.25 265 GLN A N 1
ATOM 2039 C CA . GLN A 1 265 ? 6.133 14.551 1.344 1.00 67.25 265 GLN A CA 1
ATOM 2040 C C . GLN A 1 265 ? 6.904 15.543 0.457 1.00 67.25 265 GLN A C 1
ATOM 2042 O O . GLN A 1 265 ? 6.370 16.024 -0.538 1.00 67.25 265 GLN A O 1
ATOM 2047 N N . HIS A 1 266 ? 8.188 15.768 0.756 1.00 65.31 266 HIS A N 1
ATOM 2048 C CA . HIS A 1 266 ? 9.091 16.603 -0.036 1.00 65.31 266 HIS A CA 1
ATOM 2049 C C . HIS A 1 266 ? 10.307 15.782 -0.494 1.00 65.31 266 HIS A C 1
ATOM 2051 O O . HIS A 1 266 ? 11.053 15.259 0.330 1.00 65.31 266 HIS A O 1
ATOM 2057 N N . GLY A 1 267 ? 10.507 15.655 -1.812 1.00 64.88 267 GLY A N 1
ATOM 2058 C CA . GLY A 1 267 ? 11.671 14.988 -2.416 1.00 64.88 267 GLY A CA 1
ATOM 2059 C C . GLY A 1 267 ? 11.440 13.566 -2.964 1.00 64.88 267 GLY A C 1
ATOM 2060 O O . GLY A 1 267 ? 10.331 13.163 -3.327 1.00 64.88 267 GLY A O 1
ATOM 2061 N N . SER A 1 268 ? 12.532 12.803 -3.090 1.00 62.00 268 SER A N 1
ATOM 2062 C CA . SER A 1 268 ? 12.601 11.473 -3.735 1.00 62.00 268 SER A CA 1
ATOM 2063 C C . SER A 1 268 ? 12.941 10.323 -2.768 1.00 62.00 268 SER A C 1
ATOM 2065 O O . SER A 1 268 ? 13.359 9.242 -3.191 1.00 62.00 268 SER A O 1
ATOM 2067 N N . GLY A 1 269 ? 12.803 10.554 -1.462 1.00 76.19 269 GLY A N 1
ATOM 2068 C CA . GLY A 1 269 ? 13.011 9.550 -0.419 1.00 76.19 269 GLY A CA 1
ATOM 2069 C C . GLY A 1 269 ? 11.833 8.585 -0.229 1.00 76.19 269 GLY A C 1
ATOM 2070 O O . GLY A 1 269 ? 10.695 8.856 -0.620 1.00 76.19 269 GLY A O 1
ATOM 2071 N N . MET A 1 270 ? 12.122 7.478 0.446 1.00 87.25 270 MET A N 1
ATOM 2072 C CA . MET A 1 270 ? 11.151 6.627 1.134 1.00 87.25 270 MET A CA 1
ATOM 2073 C C . MET A 1 270 ? 11.596 6.549 2.596 1.00 87.25 270 MET A C 1
ATOM 2075 O O . MET A 1 270 ? 12.796 6.493 2.860 1.00 87.25 270 MET A O 1
ATOM 2079 N N . VAL A 1 271 ? 10.651 6.541 3.532 1.00 91.00 271 VAL A N 1
ATOM 2080 C CA . VAL A 1 271 ? 10.904 6.342 4.963 1.00 91.00 271 VAL A CA 1
ATOM 2081 C C . VAL A 1 271 ? 10.340 4.986 5.367 1.00 91.00 271 VAL A C 1
ATOM 2083 O O . VAL A 1 271 ? 9.196 4.651 5.056 1.00 91.00 271 VAL A O 1
ATOM 2086 N N . SER A 1 272 ? 11.173 4.203 6.048 1.00 94.12 272 SER A N 1
ATOM 2087 C CA . SER A 1 272 ? 10.798 2.936 6.670 1.00 94.12 272 SER A CA 1
ATOM 2088 C C . SER A 1 272 ? 9.977 3.223 7.925 1.00 94.12 272 SER A C 1
ATOM 2090 O O . SER A 1 272 ? 10.466 3.911 8.809 1.00 94.12 272 SER A O 1
ATOM 2092 N N . PHE A 1 273 ? 8.754 2.706 8.004 1.00 96.31 273 PHE A N 1
ATOM 2093 C CA . PHE A 1 273 ? 7.825 2.929 9.113 1.00 96.31 273 PHE A CA 1
ATOM 2094 C C . PHE A 1 273 ? 7.320 1.572 9.622 1.00 96.31 273 PHE A C 1
ATOM 2096 O O . PHE A 1 273 ? 6.769 0.785 8.849 1.00 96.31 273 PHE A O 1
ATOM 2103 N N . GLY A 1 274 ? 7.559 1.268 10.893 1.00 97.06 274 GLY A N 1
ATOM 2104 C CA . GLY A 1 274 ? 7.232 0.007 11.553 1.00 97.06 274 GLY A CA 1
ATOM 2105 C C . GLY A 1 274 ? 6.638 0.235 12.942 1.00 97.06 274 GLY A C 1
ATOM 2106 O O . GLY A 1 274 ? 5.946 1.225 13.165 1.00 97.06 274 GLY A O 1
ATOM 2107 N N . LEU A 1 275 ? 6.867 -0.711 13.857 1.00 97.44 275 LEU A N 1
ATOM 2108 C CA . LEU A 1 275 ? 6.275 -0.695 15.201 1.00 97.44 275 LEU A CA 1
ATOM 2109 C C . LEU A 1 275 ? 6.739 0.506 16.030 1.00 97.44 275 LEU A C 1
ATOM 2111 O O . LEU A 1 275 ? 5.952 1.094 16.758 1.00 97.44 275 LEU A O 1
ATOM 2115 N N . GLU A 1 276 ? 8.003 0.893 15.902 1.00 96.44 276 GLU A N 1
ATOM 2116 C CA . GLU A 1 276 ? 8.632 1.953 16.683 1.00 96.44 276 GLU A CA 1
ATOM 2117 C C . GLU A 1 276 ? 7.993 3.311 16.358 1.00 96.44 276 GLU A C 1
ATOM 2119 O O . GLU A 1 276 ? 7.548 4.032 17.253 1.00 96.44 276 GLU A O 1
ATOM 2124 N N . GLU A 1 277 ? 7.861 3.625 15.066 1.00 96.44 277 GLU A N 1
ATOM 2125 C CA . GLU A 1 277 ? 7.214 4.851 14.600 1.00 96.44 277 GLU A CA 1
ATOM 2126 C C . GLU A 1 277 ? 5.679 4.792 14.737 1.00 96.44 277 GLU A C 1
ATOM 2128 O O . GLU A 1 277 ? 5.042 5.832 14.925 1.00 96.44 277 GLU A O 1
ATOM 2133 N N . PHE A 1 278 ? 5.071 3.597 14.689 1.00 97.12 278 PHE A N 1
ATOM 2134 C CA . PHE A 1 278 ? 3.639 3.414 14.949 1.00 97.12 278 PHE A CA 1
ATOM 2135 C C . PHE A 1 278 ? 3.299 3.680 16.423 1.00 97.12 278 PHE A C 1
ATOM 2137 O O . PHE A 1 278 ? 2.462 4.542 16.698 1.00 97.12 278 PHE A O 1
ATOM 2144 N N . HIS A 1 279 ? 3.988 3.036 17.373 1.00 97.06 279 HIS A N 1
ATOM 2145 C CA . HIS A 1 279 ? 3.780 3.250 18.810 1.00 97.06 279 HIS A CA 1
ATOM 2146 C C . HIS A 1 279 ? 4.017 4.717 19.196 1.00 97.06 279 HIS A C 1
ATOM 2148 O O . HIS A 1 279 ? 3.221 5.287 19.942 1.00 97.06 279 HIS A O 1
ATOM 2154 N N . GLN A 1 280 ? 5.059 5.360 18.650 1.00 96.38 280 GLN A N 1
ATOM 2155 C CA . GLN A 1 280 ? 5.321 6.783 18.890 1.00 96.38 280 GLN A CA 1
ATOM 2156 C C . GLN A 1 280 ? 4.191 7.684 18.362 1.00 96.38 280 GLN A C 1
ATOM 2158 O O . GLN A 1 280 ? 3.822 8.658 19.018 1.00 96.38 280 GLN A O 1
ATOM 2163 N N . ARG A 1 281 ? 3.633 7.381 17.181 1.00 95.38 281 ARG A N 1
ATOM 2164 C CA . ARG A 1 281 ? 2.569 8.188 16.564 1.00 95.38 281 ARG A CA 1
ATOM 2165 C C . ARG A 1 281 ? 1.202 7.990 17.225 1.00 95.38 281 ARG A C 1
ATOM 2167 O O . ARG A 1 281 ? 0.442 8.952 17.324 1.00 95.38 281 ARG A O 1
ATOM 2174 N N . PHE A 1 282 ? 0.879 6.767 17.635 1.00 96.31 282 PHE A N 1
ATOM 2175 C CA . PHE A 1 282 ? -0.455 6.372 18.098 1.00 96.31 282 PHE A CA 1
ATOM 2176 C C . PHE A 1 282 ? -0.506 6.066 19.604 1.00 96.31 282 PHE A C 1
ATOM 2178 O O . PHE A 1 282 ? -1.324 5.272 20.054 1.00 96.31 282 PHE A O 1
ATOM 2185 N N . ASP A 1 283 ? 0.351 6.733 20.387 1.00 94.19 283 ASP A N 1
ATOM 2186 C CA . ASP A 1 283 ? 0.357 6.711 21.859 1.00 94.19 283 ASP A CA 1
ATOM 2187 C C . ASP A 1 283 ? 0.456 5.289 22.463 1.00 94.19 283 ASP A C 1
ATOM 2189 O O . ASP A 1 283 ? -0.147 4.979 23.490 1.00 94.19 283 ASP A O 1
ATOM 2193 N N . GLY A 1 284 ? 1.232 4.409 21.825 1.00 94.19 284 GLY A N 1
ATOM 2194 C CA . GLY A 1 284 ? 1.479 3.041 22.292 1.00 94.19 284 GLY A CA 1
ATOM 2195 C C . GLY A 1 284 ? 0.346 2.037 22.050 1.00 94.19 284 GLY A C 1
ATOM 2196 O O . GLY A 1 284 ? 0.353 0.990 22.687 1.00 94.19 284 GLY A O 1
ATOM 2197 N N . LEU A 1 285 ? -0.611 2.336 21.164 1.00 96.50 285 LEU A N 1
ATOM 2198 C CA . LEU A 1 285 ? -1.545 1.331 20.636 1.00 96.50 285 LEU A CA 1
ATOM 2199 C C . LEU A 1 285 ? -0.820 0.264 19.801 1.00 96.50 285 LEU A C 1
ATOM 2201 O O . LEU A 1 285 ? 0.185 0.563 19.153 1.00 96.50 285 LEU A O 1
ATOM 2205 N N . ASP A 1 286 ? -1.395 -0.936 19.734 1.00 96.38 286 ASP A N 1
ATOM 2206 C CA . ASP A 1 286 ? -0.998 -1.980 18.786 1.00 96.38 286 ASP A CA 1
ATOM 2207 C C . ASP A 1 286 ? -1.527 -1.689 17.362 1.00 96.38 286 ASP A C 1
ATOM 2209 O O . ASP A 1 286 ? -2.637 -1.168 17.202 1.00 96.38 286 ASP A O 1
ATOM 2213 N N . PRO A 1 287 ? -0.809 -2.089 16.292 1.00 96.38 287 PRO A N 1
ATOM 2214 C CA . PRO A 1 287 ? -1.277 -1.985 14.903 1.00 96.38 287 PRO A CA 1
ATOM 2215 C C . PRO A 1 287 ? -2.668 -2.584 14.642 1.00 96.38 287 PRO A C 1
ATOM 2217 O O . PRO A 1 287 ? -3.461 -2.018 13.889 1.00 96.38 287 PRO A O 1
ATOM 2220 N N . SER A 1 288 ? -2.997 -3.691 15.313 1.00 94.00 288 SER A N 1
ATOM 2221 C CA . SER A 1 288 ? -4.305 -4.356 15.243 1.00 94.00 288 SER A CA 1
ATOM 2222 C C . SER A 1 288 ? -5.453 -3.494 15.779 1.00 94.00 288 SER A C 1
ATOM 2224 O O . SER A 1 288 ? -6.585 -3.638 15.323 1.00 94.00 288 SER A O 1
ATOM 2226 N N . GLN A 1 289 ? -5.175 -2.562 16.695 1.00 96.25 289 GLN A N 1
ATOM 2227 C CA . GLN A 1 289 ? -6.155 -1.625 17.249 1.00 96.25 289 GLN A CA 1
ATOM 2228 C C . GLN A 1 289 ? -6.419 -0.425 16.324 1.00 96.25 289 GLN A C 1
ATOM 2230 O O . GLN A 1 289 ? -7.375 0.324 16.541 1.00 96.25 289 GLN A O 1
ATOM 2235 N N . PHE A 1 290 ? -5.615 -0.221 15.270 1.00 96.75 290 PHE A N 1
ATOM 2236 C CA . PHE A 1 290 ? -5.805 0.911 14.357 1.00 96.75 290 PHE A CA 1
ATOM 2237 C C . PHE A 1 290 ? -7.150 0.853 13.617 1.00 96.75 290 PHE A C 1
ATOM 2239 O O . PHE A 1 290 ? -7.755 1.894 13.364 1.00 96.75 290 PHE A O 1
ATOM 2246 N N . VAL A 1 291 ? -7.666 -0.353 13.351 1.00 96.62 291 VAL A N 1
ATOM 2247 C CA . VAL A 1 291 ? -9.000 -0.561 12.762 1.00 96.62 291 VAL A CA 1
ATOM 2248 C C . VAL A 1 291 ? -10.112 0.052 13.626 1.00 96.62 291 VAL A C 1
ATOM 2250 O O . VAL A 1 291 ? -11.056 0.639 13.100 1.00 96.62 291 VAL A O 1
ATOM 2253 N N . ASP A 1 292 ? -9.965 0.007 14.954 1.00 97.19 292 ASP A N 1
ATOM 2254 C CA . ASP A 1 292 ? -10.932 0.578 15.891 1.00 97.19 292 ASP A CA 1
ATOM 2255 C C . ASP A 1 292 ? -10.813 2.103 15.965 1.00 97.19 292 ASP A C 1
ATOM 2257 O O . ASP A 1 292 ? -11.827 2.803 16.009 1.00 97.19 292 ASP A O 1
ATOM 2261 N N . VAL A 1 293 ? -9.590 2.638 15.882 1.00 97.06 293 VAL A N 1
ATOM 2262 C CA . VAL A 1 293 ? -9.352 4.087 15.772 1.00 97.06 293 VAL A CA 1
ATOM 2263 C C . VAL A 1 293 ? -10.002 4.650 14.504 1.00 97.06 293 VAL A C 1
ATOM 2265 O O . VAL A 1 293 ? -10.677 5.679 14.567 1.00 97.06 293 VAL A O 1
ATOM 2268 N N . LEU A 1 294 ? -9.850 3.955 13.371 1.00 96.31 294 LEU A N 1
ATOM 2269 C CA . LEU A 1 294 ? -10.491 4.309 12.105 1.00 96.31 294 LEU A CA 1
ATOM 2270 C C . LEU A 1 294 ? -12.017 4.164 12.155 1.00 96.31 294 LEU A C 1
ATOM 2272 O O . LEU A 1 294 ? -12.716 5.043 11.663 1.00 96.31 294 LEU A O 1
ATOM 2276 N N . SER A 1 295 ? -12.547 3.108 12.781 1.00 96.62 295 SER A N 1
ATOM 2277 C CA . SER A 1 295 ? -13.999 2.896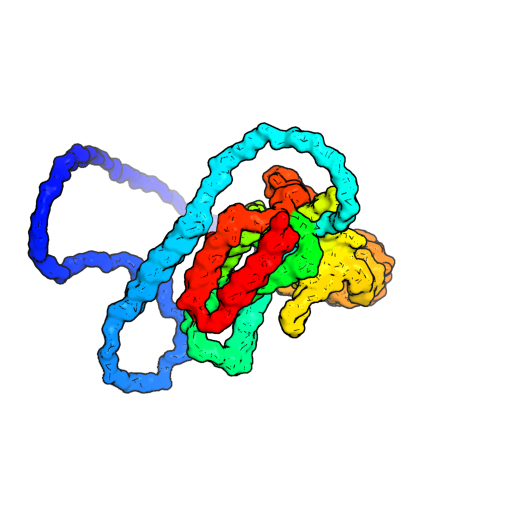 12.893 1.00 96.62 295 SER A CA 1
ATOM 2278 C C . SER A 1 295 ? -14.721 4.008 13.663 1.00 96.62 295 SER A C 1
ATOM 2280 O O . SER A 1 295 ? -15.853 4.360 13.338 1.00 96.62 295 SER A O 1
ATOM 2282 N N . LEU A 1 296 ? -14.045 4.594 14.657 1.00 96.38 296 LEU A N 1
ATOM 2283 C CA . LEU A 1 296 ? -14.558 5.710 15.444 1.00 96.38 296 LEU A CA 1
ATOM 2284 C C . LEU A 1 296 ? -14.393 7.051 14.726 1.00 96.38 296 LEU A C 1
ATOM 2286 O O . LEU A 1 296 ? -15.314 7.860 14.752 1.00 96.38 296 LEU A O 1
ATOM 2290 N N . ALA A 1 297 ? -13.234 7.296 14.108 1.00 95.38 297 ALA A N 1
ATOM 2291 C CA . ALA A 1 297 ? -12.925 8.571 13.457 1.00 95.38 297 ALA A CA 1
ATOM 2292 C C . ALA A 1 297 ? -13.534 8.725 12.049 1.00 95.38 297 ALA A C 1
ATOM 2294 O O . ALA A 1 297 ? -13.687 9.852 11.572 1.00 95.38 297 ALA A O 1
ATOM 2295 N N . GLY A 1 298 ? -13.863 7.609 11.393 1.00 92.88 298 GLY A N 1
ATOM 2296 C CA . GLY A 1 298 ? -14.282 7.541 9.996 1.00 92.88 298 GLY A CA 1
ATOM 2297 C C . GLY A 1 298 ? -13.167 7.872 8.998 1.00 92.88 298 GLY A C 1
ATOM 2298 O O . GLY A 1 298 ? -12.000 8.071 9.350 1.00 92.88 298 GLY A O 1
ATOM 2299 N N . ASP A 1 299 ? -13.537 7.968 7.720 1.00 91.50 299 ASP A N 1
ATOM 2300 C CA . ASP A 1 299 ? -12.683 8.560 6.691 1.00 91.50 299 ASP A CA 1
ATOM 2301 C C . ASP A 1 299 ? -13.478 9.368 5.665 1.00 91.50 299 ASP A C 1
ATOM 2303 O O . ASP A 1 299 ? -14.221 8.837 4.840 1.00 91.50 299 ASP A O 1
ATOM 2307 N N . ARG A 1 300 ? -13.234 10.679 5.649 1.00 88.00 300 ARG A N 1
ATOM 2308 C CA . ARG A 1 300 ? -13.827 11.605 4.684 1.00 88.00 300 ARG A CA 1
ATOM 2309 C C . ARG A 1 300 ? -13.311 11.408 3.248 1.00 88.00 300 ARG A C 1
ATOM 2311 O O . ARG A 1 300 ? -14.009 11.810 2.324 1.00 88.00 300 ARG A O 1
ATOM 2318 N N . ILE A 1 301 ? -12.122 10.834 3.044 1.00 86.25 301 ILE A N 1
ATOM 2319 C CA . ILE A 1 301 ? -11.564 10.555 1.706 1.00 86.25 301 ILE A CA 1
ATOM 2320 C C . ILE A 1 301 ? -12.350 9.421 1.033 1.00 86.25 301 ILE A C 1
ATOM 2322 O O . ILE A 1 301 ? -12.693 9.517 -0.145 1.00 86.25 301 ILE A O 1
ATOM 2326 N N . ASP A 1 302 ? -12.713 8.399 1.808 1.00 86.38 302 ASP A N 1
ATOM 2327 C CA . ASP A 1 302 ? -13.407 7.197 1.323 1.00 86.38 302 ASP A CA 1
ATOM 2328 C C . ASP A 1 302 ? -14.910 7.201 1.625 1.00 86.38 302 ASP A C 1
ATOM 2330 O O . ASP A 1 302 ? -15.614 6.225 1.365 1.00 86.38 302 ASP A O 1
ATOM 2334 N N . ASN A 1 303 ? -15.409 8.333 2.129 1.00 90.25 303 ASN A N 1
ATOM 2335 C CA . ASN A 1 303 ? -16.790 8.546 2.556 1.00 90.25 303 ASN A CA 1
ATOM 2336 C C . ASN A 1 303 ? -17.275 7.528 3.611 1.00 90.25 303 ASN A C 1
ATOM 2338 O O . ASN A 1 303 ? -18.459 7.201 3.681 1.00 90.25 303 ASN A O 1
ATOM 2342 N N . ILE A 1 304 ? -16.350 7.026 4.431 1.00 91.06 304 ILE A N 1
ATOM 2343 C CA . ILE A 1 304 ? -16.614 6.115 5.544 1.00 91.06 304 ILE A CA 1
ATOM 2344 C C . ILE A 1 304 ? -17.113 6.953 6.736 1.00 91.06 304 ILE A C 1
ATOM 2346 O O . ILE A 1 304 ? -16.406 7.882 7.147 1.00 91.06 304 ILE A O 1
ATOM 2350 N N . PRO A 1 305 ? -18.300 6.661 7.299 1.00 92.19 305 PRO A N 1
ATOM 2351 C CA . PRO A 1 305 ? -18.842 7.403 8.435 1.00 92.19 305 PRO A CA 1
ATOM 2352 C C . PRO A 1 305 ? -18.007 7.201 9.711 1.00 92.19 305 PRO A C 1
ATOM 2354 O O . PRO A 1 305 ? -17.154 6.320 9.793 1.00 92.19 305 PRO A O 1
ATOM 2357 N N . GLY A 1 306 ? -18.238 8.032 10.722 1.00 91.25 306 GLY A N 1
ATOM 2358 C CA . GLY A 1 306 ? -17.557 7.958 12.016 1.00 91.25 306 GLY A CA 1
ATOM 2359 C C . GLY A 1 306 ? -18.447 8.502 13.127 1.00 91.25 306 GLY A C 1
ATOM 2360 O O . GLY A 1 306 ? -19.430 9.197 12.859 1.00 91.25 306 GLY A O 1
ATOM 2361 N N . VAL A 1 307 ? -18.107 8.193 14.376 1.00 94.12 307 VAL A N 1
ATOM 2362 C CA . VAL A 1 307 ? -18.905 8.580 15.543 1.00 94.12 307 VAL A CA 1
ATOM 2363 C C . VAL A 1 307 ? -18.797 10.087 15.773 1.00 94.12 307 VAL A C 1
ATOM 2365 O O . VAL A 1 307 ? -17.713 10.660 15.917 1.00 94.12 307 VAL A O 1
ATOM 2368 N N . ARG A 1 308 ? -19.945 10.759 15.831 1.00 91.62 308 ARG A N 1
ATOM 2369 C CA . ARG A 1 308 ? -20.045 12.217 15.883 1.00 91.62 308 ARG A CA 1
ATOM 2370 C C . ARG A 1 308 ? -19.348 12.789 17.115 1.00 91.62 308 ARG A C 1
ATOM 2372 O O . ARG A 1 308 ? -19.692 12.499 18.257 1.00 91.62 308 ARG A O 1
ATOM 2379 N N . GLY A 1 309 ? -18.375 13.664 16.865 1.00 89.81 309 GLY A N 1
ATOM 2380 C CA . GLY A 1 309 ? -17.557 14.290 17.908 1.00 89.81 309 GLY A CA 1
ATOM 2381 C C . GLY A 1 309 ? -16.341 13.468 18.354 1.00 89.81 309 GLY A C 1
ATOM 2382 O O . GLY A 1 309 ? -15.593 13.932 19.215 1.00 89.81 309 GLY A O 1
ATOM 2383 N N . ILE A 1 310 ? -16.091 12.297 17.758 1.00 94.06 310 ILE A N 1
ATOM 2384 C CA . ILE A 1 310 ? -14.897 11.482 18.003 1.00 94.06 310 ILE A CA 1
ATOM 2385 C C . ILE A 1 310 ? -13.978 11.557 16.776 1.00 94.06 310 ILE A C 1
ATOM 2387 O O . ILE A 1 310 ? -14.141 10.829 15.811 1.00 94.06 310 ILE A O 1
ATOM 2391 N N . GLY A 1 311 ? -12.989 12.455 16.807 1.00 93.38 311 GLY A N 1
ATOM 2392 C CA . GLY A 1 311 ? -11.892 12.460 15.827 1.00 93.38 311 GLY A CA 1
ATOM 2393 C C . GLY A 1 311 ? -10.735 11.540 16.240 1.00 93.38 311 GLY A C 1
ATOM 2394 O O . GLY A 1 311 ? -10.693 11.088 17.383 1.00 93.38 311 GLY A O 1
ATOM 2395 N N . GLU A 1 312 ? -9.748 11.339 15.355 1.00 95.06 312 GLU A N 1
ATOM 2396 C CA . GLU A 1 312 ? -8.561 10.469 15.548 1.00 95.06 312 GLU A CA 1
ATOM 2397 C C . GLU A 1 312 ? -7.948 10.578 16.965 1.00 95.06 312 GLU A C 1
ATOM 2399 O O . GLU A 1 312 ? -7.815 9.581 17.670 1.00 95.06 312 GLU A O 1
ATOM 2404 N N . LYS A 1 313 ? -7.672 11.799 17.450 1.00 94.69 313 LYS A N 1
ATOM 2405 C CA . LYS A 1 313 ? -7.090 12.047 18.789 1.00 94.69 313 LYS A CA 1
ATOM 2406 C C . LYS A 1 313 ? -7.982 11.639 19.971 1.00 94.69 313 LYS A C 1
ATOM 2408 O O . LYS A 1 313 ? -7.467 11.417 21.066 1.00 94.69 313 LYS A O 1
ATOM 2413 N N . THR A 1 314 ? -9.298 11.584 19.782 1.00 95.12 314 THR A N 1
ATOM 2414 C CA . THR A 1 314 ? -10.258 11.095 20.784 1.00 95.12 314 THR A CA 1
ATOM 2415 C C . THR A 1 314 ? -10.401 9.580 20.669 1.00 95.12 314 THR A C 1
ATOM 2417 O O . THR A 1 314 ? -10.366 8.895 21.686 1.00 95.12 314 THR A O 1
ATOM 2420 N N . ALA A 1 315 ? -10.471 9.052 19.443 1.00 95.94 315 ALA A N 1
ATOM 2421 C CA . ALA A 1 315 ? -10.514 7.620 19.166 1.00 95.94 315 ALA A CA 1
ATOM 2422 C C . ALA A 1 315 ? -9.297 6.883 19.755 1.00 95.94 315 ALA A C 1
ATOM 2424 O O . ALA A 1 315 ? -9.484 5.928 20.501 1.00 95.94 315 ALA A O 1
ATOM 2425 N N . ILE A 1 316 ? -8.070 7.385 19.540 1.00 96.75 316 ILE A N 1
ATOM 2426 C CA . ILE A 1 316 ? -6.835 6.831 20.133 1.00 96.75 316 ILE A CA 1
ATOM 2427 C C . ILE A 1 316 ? -6.961 6.703 21.659 1.00 96.75 316 ILE A C 1
ATOM 2429 O O . ILE A 1 316 ? -6.696 5.642 22.216 1.00 96.75 316 ILE A O 1
ATOM 2433 N N . LYS A 1 317 ? -7.424 7.760 22.342 1.00 95.62 317 LYS A N 1
ATOM 2434 C CA . LYS A 1 317 ? -7.581 7.768 23.808 1.00 95.62 317 LYS A CA 1
ATOM 2435 C C . LYS A 1 317 ? -8.636 6.780 24.303 1.00 95.62 317 LYS A C 1
ATOM 2437 O O . LYS A 1 317 ? -8.462 6.211 25.375 1.00 95.62 317 LYS A O 1
ATOM 2442 N N . LEU A 1 318 ? -9.720 6.592 23.551 1.00 95.19 318 LEU A N 1
ATOM 2443 C CA . LEU A 1 318 ? -10.769 5.636 23.897 1.00 95.19 318 LEU A CA 1
ATOM 2444 C C . LEU A 1 318 ? -10.289 4.197 23.683 1.00 95.19 318 LEU A C 1
ATOM 2446 O O . LEU A 1 318 ? -10.388 3.388 24.599 1.00 95.19 318 LEU A O 1
ATOM 2450 N N . ILE A 1 319 ? -9.686 3.878 22.538 1.00 96.81 319 ILE A N 1
ATOM 2451 C CA . ILE A 1 319 ? -9.180 2.523 22.278 1.00 96.81 319 ILE A CA 1
ATOM 2452 C C . ILE A 1 319 ? -8.018 2.163 23.217 1.00 96.81 319 ILE A C 1
ATOM 2454 O O . ILE A 1 319 ? -7.963 1.038 23.705 1.00 96.81 319 ILE A O 1
ATOM 2458 N N . LYS A 1 320 ? -7.180 3.131 23.613 1.00 95.62 320 LYS A N 1
ATOM 2459 C CA . LYS A 1 320 ? -6.149 2.935 24.648 1.00 95.62 320 LYS A CA 1
ATOM 2460 C C . LYS A 1 320 ? -6.726 2.665 26.046 1.00 95.62 320 LYS A C 1
ATOM 2462 O O . LYS A 1 320 ? -6.064 2.026 26.857 1.00 95.62 320 LYS A O 1
ATOM 2467 N N . ALA A 1 321 ? -7.937 3.142 26.339 1.00 94.19 321 ALA A N 1
ATOM 2468 C CA . ALA A 1 321 ? -8.600 2.942 27.630 1.00 94.19 321 ALA A CA 1
ATOM 2469 C C . ALA A 1 321 ? -9.460 1.664 27.691 1.00 94.19 321 ALA A C 1
ATOM 2471 O O . ALA A 1 321 ? -9.511 1.029 28.739 1.00 94.19 321 ALA A O 1
ATOM 2472 N N . TYR A 1 322 ? -10.125 1.291 26.590 1.00 94.81 322 TYR A N 1
ATOM 2473 C CA . TYR A 1 322 ? -11.099 0.186 26.540 1.00 94.81 322 TYR A CA 1
ATOM 2474 C C . TYR A 1 322 ? -10.623 -1.042 25.732 1.00 94.81 322 TYR A C 1
ATOM 2476 O O . TYR A 1 322 ? -11.283 -2.081 25.719 1.00 94.81 322 TYR A O 1
ATOM 2484 N N . GLY A 1 323 ? -9.476 -0.958 25.054 1.00 94.31 323 GLY A N 1
ATOM 2485 C CA . GLY A 1 323 ? -8.836 -2.059 24.326 1.00 94.31 323 GLY A CA 1
ATOM 2486 C C . GLY A 1 323 ? -9.385 -2.314 22.918 1.00 94.31 323 GLY A C 1
ATOM 2487 O O . GLY A 1 323 ? -8.590 -2.496 21.998 1.00 94.31 323 GLY A O 1
ATOM 2488 N N . SER A 1 324 ? -10.709 -2.300 22.725 1.00 96.19 324 SER A N 1
ATOM 2489 C CA . SER A 1 324 ? -11.346 -2.435 21.402 1.00 96.19 324 SER A CA 1
ATOM 2490 C C . SER A 1 324 ? -12.663 -1.661 21.288 1.00 96.19 324 SER A C 1
ATOM 2492 O O . SER A 1 324 ? -13.236 -1.235 22.299 1.00 96.19 324 SER A O 1
ATOM 2494 N N . LEU A 1 325 ? -13.179 -1.523 20.060 1.00 95.75 325 LEU A N 1
ATOM 2495 C CA . LEU A 1 325 ? -14.505 -0.947 19.800 1.00 95.75 325 LEU A CA 1
ATOM 2496 C C . LEU A 1 325 ? -15.616 -1.695 20.559 1.00 95.75 325 LEU A C 1
ATOM 2498 O O . LEU A 1 325 ? -16.476 -1.067 21.168 1.00 95.75 325 LEU A O 1
ATOM 2502 N N . GLU A 1 326 ? -15.602 -3.028 20.560 1.00 95.50 326 GLU A N 1
ATOM 2503 C CA . GLU A 1 326 ? -16.640 -3.852 21.194 1.00 95.50 326 GLU A CA 1
ATOM 2504 C C . GLU A 1 326 ? -16.699 -3.643 22.710 1.00 95.50 326 GLU A C 1
ATOM 2506 O O . GLU A 1 326 ? -17.776 -3.691 23.301 1.00 95.50 326 GLU A O 1
ATOM 2511 N N . ASN A 1 327 ? -15.555 -3.413 23.353 1.00 95.19 327 ASN A N 1
ATOM 2512 C CA . ASN A 1 327 ? -15.496 -3.116 24.783 1.00 95.19 327 ASN A CA 1
ATOM 2513 C C . ASN A 1 327 ? -15.924 -1.673 25.074 1.00 95.19 327 ASN A C 1
ATOM 2515 O O . ASN A 1 327 ? -16.737 -1.448 25.970 1.00 95.19 327 ASN A O 1
ATOM 2519 N N . LEU A 1 328 ? -15.472 -0.712 24.261 1.00 94.56 328 LEU A N 1
ATOM 2520 C CA . LEU A 1 328 ? -15.920 0.680 24.333 1.00 94.56 328 LEU A CA 1
ATOM 2521 C C . LEU A 1 328 ? -17.445 0.804 24.186 1.00 94.56 328 LEU A C 1
ATOM 2523 O O . LEU A 1 328 ? -18.068 1.576 24.911 1.00 94.56 328 LEU A O 1
ATOM 2527 N N . LEU A 1 329 ? -18.059 0.041 23.276 1.00 93.06 329 LEU A N 1
ATOM 2528 C CA . LEU A 1 329 ? -19.509 0.044 23.078 1.00 93.06 329 LEU A CA 1
ATOM 2529 C C . LEU A 1 329 ? -20.255 -0.566 24.274 1.00 93.06 329 LEU A C 1
ATOM 2531 O O . LEU A 1 329 ? -21.257 0.008 24.702 1.00 93.06 329 LEU A O 1
ATOM 2535 N N . LYS A 1 330 ? -19.759 -1.653 24.885 1.00 92.56 330 LYS A N 1
ATOM 2536 C CA . LYS A 1 330 ? -20.333 -2.198 26.137 1.00 92.56 330 LYS A CA 1
ATOM 2537 C C . LYS A 1 330 ? -20.301 -1.166 27.269 1.00 92.56 330 LYS A C 1
ATOM 2539 O O . LYS A 1 330 ? -21.293 -0.999 27.972 1.00 92.56 330 LYS A O 1
ATOM 2544 N N . GLU A 1 331 ? -19.194 -0.439 27.411 1.00 90.44 331 GLU A N 1
ATOM 2545 C CA . GLU A 1 331 ? -18.972 0.522 28.500 1.00 90.44 331 GLU A CA 1
ATOM 2546 C C . GLU A 1 331 ? -19.314 1.982 28.139 1.00 90.44 331 GLU A C 1
ATOM 2548 O O . GLU A 1 331 ? -18.991 2.902 28.893 1.00 90.44 331 GLU A O 1
ATOM 2553 N N . ARG A 1 332 ? -20.022 2.229 27.023 1.00 86.81 332 ARG A N 1
ATOM 2554 C CA . ARG A 1 332 ? -20.274 3.581 26.472 1.00 86.81 332 ARG A CA 1
ATOM 2555 C C . ARG A 1 332 ? -20.951 4.576 27.423 1.00 86.81 332 ARG A C 1
ATOM 2557 O O . ARG A 1 332 ? -20.785 5.787 27.272 1.00 86.81 332 ARG A O 1
ATOM 2564 N N . ASN A 1 333 ? -21.660 4.073 28.432 1.00 85.12 333 ASN A N 1
ATOM 2565 C CA . ASN A 1 333 ? -22.312 4.871 29.477 1.00 85.12 333 ASN A CA 1
ATOM 2566 C C . ASN A 1 333 ? -21.326 5.399 30.541 1.00 85.12 333 ASN A C 1
ATOM 2568 O O . ASN A 1 333 ? -21.622 6.382 31.215 1.00 85.12 333 ASN A O 1
ATOM 2572 N N . SER A 1 334 ? -20.148 4.780 30.670 1.00 85.06 334 SER A N 1
ATOM 2573 C CA . SER A 1 334 ? -19.058 5.181 31.574 1.00 85.06 334 SER A CA 1
ATOM 2574 C C . SER A 1 334 ? -18.059 6.149 30.917 1.00 85.06 334 SER A C 1
ATOM 2576 O O . SER A 1 334 ? -17.139 6.641 31.575 1.00 85.06 334 SER A O 1
ATOM 2578 N N . VAL A 1 335 ? -18.209 6.423 29.614 1.00 87.25 335 VAL A N 1
ATOM 2579 C CA . VAL A 1 335 ? -17.274 7.241 28.829 1.00 87.25 335 VAL A CA 1
ATOM 2580 C C . VAL A 1 335 ? -17.338 8.709 29.254 1.00 87.25 335 VAL A C 1
ATOM 2582 O O . VAL A 1 335 ? -18.366 9.380 29.154 1.00 87.25 335 VAL A O 1
ATOM 2585 N N . LYS A 1 336 ? -16.194 9.245 29.690 1.00 81.50 336 LYS A N 1
ATOM 2586 C CA . LYS A 1 336 ? -16.071 10.643 30.123 1.00 81.50 336 LYS A CA 1
ATOM 2587 C C . LYS A 1 336 ? -16.187 11.601 28.933 1.00 81.50 336 LYS A C 1
ATOM 2589 O O . LYS A 1 336 ? -15.288 11.682 28.101 1.00 81.50 336 LYS A O 1
ATOM 2594 N N . GLY A 1 337 ? -17.262 12.387 28.915 1.00 82.56 337 GLY A N 1
ATOM 2595 C CA . GLY A 1 337 ? -17.489 13.472 27.957 1.00 82.56 337 GLY A CA 1
ATOM 2596 C C . GLY A 1 337 ? -18.817 13.320 27.221 1.00 82.56 337 GLY A C 1
ATOM 2597 O O . GLY A 1 337 ? -18.965 12.449 26.368 1.00 82.56 337 GLY A O 1
ATOM 2598 N N . LYS A 1 338 ? -19.775 14.210 27.520 1.00 82.12 338 LYS A N 1
ATOM 2599 C CA . LYS A 1 338 ? -21.172 14.114 27.054 1.00 82.12 338 LYS A CA 1
ATOM 2600 C C . LYS A 1 338 ? -21.310 13.994 25.531 1.00 82.12 338 LYS A C 1
ATOM 2602 O O . LYS A 1 338 ? -22.149 13.242 25.065 1.00 82.12 338 LYS A O 1
ATOM 2607 N N . ILE A 1 339 ? -20.469 14.684 24.756 1.00 82.38 339 ILE A N 1
ATOM 2608 C CA . ILE A 1 339 ? -20.493 14.600 23.284 1.00 82.38 339 ILE A CA 1
ATOM 2609 C C . ILE A 1 339 ? -20.110 13.189 22.806 1.00 82.38 339 ILE A C 1
ATOM 2611 O O . ILE A 1 339 ? -20.830 12.611 22.001 1.00 82.38 339 ILE A O 1
ATOM 2615 N N . ALA A 1 340 ? -19.021 12.616 23.331 1.00 82.44 340 ALA A N 1
ATOM 2616 C CA . ALA A 1 340 ? -18.531 11.301 22.915 1.00 82.44 340 ALA A CA 1
ATOM 2617 C C . ALA A 1 340 ? -19.456 10.159 23.366 1.00 82.44 340 ALA A C 1
ATOM 2619 O O . ALA A 1 340 ? -19.735 9.266 22.573 1.00 82.44 340 ALA A O 1
ATOM 2620 N N . SER A 1 341 ? -19.975 10.200 24.599 1.00 85.94 341 SER A N 1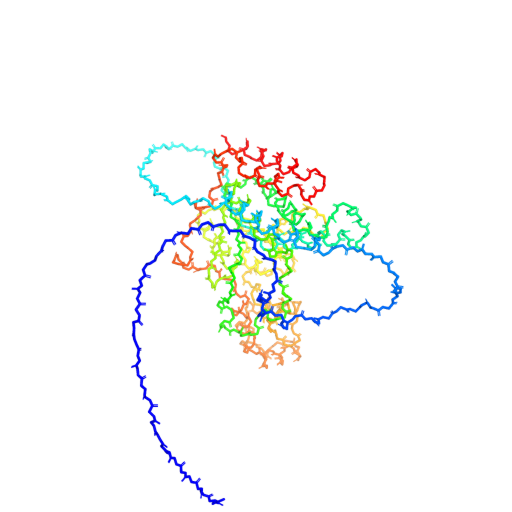
ATOM 2621 C CA . SER A 1 341 ? -20.931 9.190 25.082 1.00 85.94 341 SER A CA 1
ATOM 2622 C C . SER A 1 341 ? -22.257 9.250 24.306 1.00 85.94 341 SER A C 1
ATOM 2624 O O . SER A 1 341 ? -22.720 8.220 23.821 1.00 85.94 341 SER A O 1
ATOM 2626 N N . ASN A 1 342 ? -22.807 10.450 24.059 1.00 87.38 342 ASN A N 1
ATOM 2627 C CA . ASN A 1 342 ? -23.994 10.615 23.211 1.00 87.38 342 ASN A CA 1
ATOM 2628 C C . ASN A 1 342 ? -23.755 10.125 21.767 1.00 87.38 342 ASN A C 1
ATOM 2630 O O . ASN A 1 342 ? -24.650 9.525 21.178 1.00 87.38 342 ASN A O 1
ATOM 2634 N N . GLY A 1 343 ? -22.568 10.373 21.199 1.00 89.25 343 GLY A N 1
ATOM 2635 C CA . GLY A 1 343 ? -22.180 9.859 19.882 1.00 89.25 343 GLY A CA 1
ATOM 2636 C C . GLY A 1 343 ? -22.149 8.330 19.857 1.00 89.25 343 GLY A C 1
ATOM 2637 O O . GLY A 1 343 ? -22.806 7.722 19.023 1.00 89.25 343 GLY A O 1
ATOM 2638 N N . LEU A 1 344 ? -21.474 7.694 20.820 1.00 90.38 344 LEU A N 1
ATOM 2639 C CA . LEU A 1 344 ? -21.409 6.228 20.929 1.00 90.38 344 LEU A CA 1
ATOM 2640 C C . LEU A 1 344 ? -22.778 5.569 21.160 1.00 90.38 344 LEU A C 1
ATOM 2642 O O . LEU A 1 344 ? -22.945 4.404 20.819 1.00 90.38 344 LEU A O 1
ATOM 2646 N N . GLN A 1 345 ? -23.746 6.280 21.746 1.00 88.44 345 GLN A N 1
ATOM 2647 C CA . GLN A 1 345 ? -25.122 5.794 21.910 1.00 88.44 345 GLN A CA 1
ATOM 2648 C C . GLN A 1 345 ? -25.976 5.949 20.642 1.00 88.44 345 GLN A C 1
ATOM 2650 O O . GLN A 1 345 ? -26.831 5.107 20.390 1.00 88.44 345 GLN A O 1
ATOM 2655 N N . ALA A 1 346 ? -25.779 7.018 19.866 1.00 90.12 346 ALA A N 1
ATOM 2656 C CA . ALA A 1 346 ? -26.576 7.302 18.671 1.00 90.12 346 ALA A CA 1
ATOM 2657 C C . ALA A 1 346 ? -26.019 6.640 17.399 1.00 90.12 346 ALA A C 1
ATOM 2659 O O . ALA A 1 346 ? -26.784 6.203 16.543 1.00 90.12 346 ALA A O 1
ATOM 2660 N N . ASP A 1 347 ? -24.694 6.552 17.294 1.00 91.12 347 ASP A N 1
ATOM 2661 C CA . ASP A 1 347 ? -23.971 6.224 16.066 1.00 91.12 347 ASP A CA 1
ATOM 2662 C C . ASP A 1 347 ? -23.301 4.818 16.158 1.00 91.12 347 ASP A C 1
ATOM 2664 O O . ASP A 1 347 ? -22.369 4.502 15.420 1.00 91.12 347 ASP A O 1
ATOM 2668 N N . GLU A 1 348 ? -23.770 3.949 17.070 1.00 90.69 348 GLU A N 1
ATOM 2669 C CA . GLU A 1 348 ? -23.240 2.592 17.339 1.00 90.69 348 GLU A CA 1
ATOM 2670 C C . GLU A 1 348 ? -23.209 1.696 16.086 1.00 90.69 348 GLU A C 1
ATOM 2672 O O . GLU A 1 348 ? -22.210 1.028 15.810 1.00 90.69 348 GLU A O 1
ATOM 2677 N N . GLY A 1 349 ? -24.284 1.721 15.291 1.00 92.00 349 GLY A N 1
ATOM 2678 C CA . GLY A 1 349 ? -24.368 0.975 14.032 1.00 92.00 349 GLY A CA 1
ATOM 2679 C C . GLY A 1 349 ? -23.387 1.474 12.967 1.00 92.00 349 GLY A C 1
ATOM 2680 O O . GLY A 1 349 ? -22.817 0.662 12.239 1.00 92.00 349 GLY A O 1
ATOM 2681 N N . GLU A 1 350 ? -23.133 2.786 12.924 1.00 91.75 350 GLU A N 1
ATOM 2682 C CA . GLU A 1 350 ? -22.156 3.396 12.014 1.00 91.75 350 GLU A CA 1
ATOM 2683 C C . GLU A 1 350 ? -20.727 3.008 12.405 1.00 91.75 350 GLU A C 1
ATOM 2685 O O . GLU A 1 350 ? -19.941 2.639 11.541 1.00 91.75 350 GLU A O 1
ATOM 2690 N N . ALA A 1 351 ? -20.394 2.980 13.701 1.00 94.25 351 ALA A N 1
ATOM 2691 C CA . ALA A 1 351 ? -19.080 2.521 14.161 1.00 94.25 351 ALA A CA 1
ATOM 2692 C C . ALA A 1 351 ? -18.803 1.060 13.752 1.00 94.25 351 ALA A C 1
ATOM 2694 O O . ALA A 1 351 ? -17.723 0.735 13.253 1.00 94.25 351 ALA A O 1
ATOM 2695 N N . LEU A 1 352 ? -19.793 0.173 13.906 1.00 95.25 352 LEU A N 1
ATOM 2696 C CA 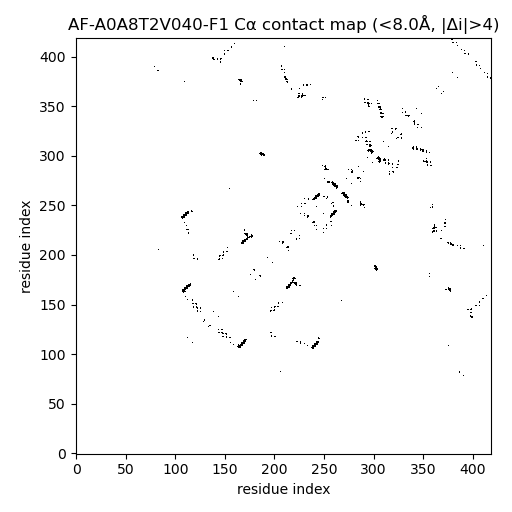. LEU A 1 352 ? -19.686 -1.235 13.505 1.00 95.25 352 LEU A CA 1
ATOM 2697 C C . LEU A 1 352 ? -19.632 -1.412 11.975 1.00 95.25 352 LEU A C 1
ATOM 2699 O O . LEU A 1 352 ? -18.894 -2.269 11.480 1.00 95.25 352 LEU A O 1
ATOM 2703 N N . LEU A 1 353 ? -20.369 -0.596 11.213 1.00 94.56 353 LEU A N 1
ATOM 2704 C CA . LEU A 1 353 ? -20.282 -0.546 9.751 1.00 94.56 353 LEU A CA 1
ATOM 2705 C C . LEU A 1 353 ? -18.892 -0.079 9.300 1.00 94.56 353 LEU A C 1
ATOM 2707 O O . LEU A 1 353 ? -18.244 -0.753 8.500 1.00 94.56 353 LEU A O 1
ATOM 2711 N N . SER A 1 354 ? -18.399 1.022 9.860 1.00 95.31 354 SER A N 1
ATOM 2712 C CA . SER A 1 354 ? -17.087 1.578 9.544 1.00 95.31 354 SER A CA 1
ATOM 2713 C C . SER A 1 354 ? -15.9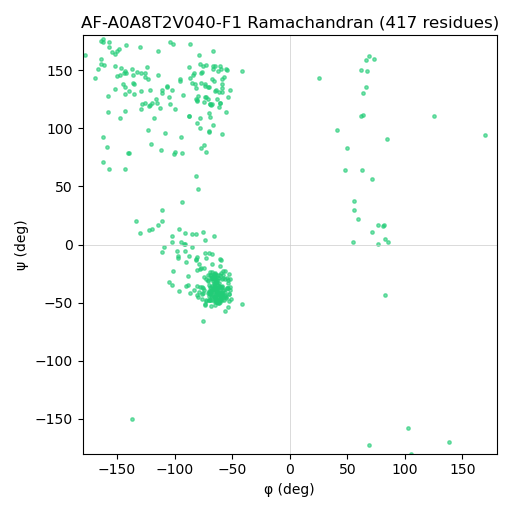56 0.637 9.922 1.00 95.31 354 SER A C 1
ATOM 2715 O O . SER A 1 354 ? -15.050 0.473 9.111 1.00 95.31 354 SER A O 1
ATOM 2717 N N . LYS A 1 355 ? -16.036 -0.086 11.053 1.00 96.12 355 LYS A N 1
ATOM 2718 C CA . LYS A 1 355 ? -15.082 -1.165 11.371 1.00 96.12 355 LYS A CA 1
ATOM 2719 C C . LYS A 1 355 ? -15.031 -2.205 10.247 1.00 96.12 355 LYS A C 1
ATOM 2721 O O . LYS A 1 355 ? -13.945 -2.556 9.790 1.00 96.12 355 LYS A O 1
ATOM 2726 N N . ARG A 1 356 ? -16.185 -2.655 9.737 1.00 94.81 356 ARG A N 1
ATOM 2727 C CA . ARG A 1 356 ? -16.259 -3.616 8.616 1.00 94.81 356 ARG A CA 1
ATOM 2728 C C . ARG A 1 356 ? -15.727 -3.061 7.290 1.00 94.81 356 ARG A C 1
ATOM 2730 O O . ARG A 1 356 ? -15.261 -3.853 6.476 1.00 94.81 356 ARG A O 1
ATOM 2737 N N . LEU A 1 357 ? -15.802 -1.748 7.064 1.00 94.06 357 LEU A N 1
ATOM 2738 C CA . LEU A 1 357 ? -15.272 -1.097 5.861 1.00 94.06 357 LEU A CA 1
ATOM 2739 C C . LEU A 1 357 ? -13.752 -0.884 5.939 1.00 94.06 357 LEU A C 1
ATOM 2741 O O . LEU A 1 357 ? -13.062 -1.206 4.977 1.00 94.06 357 LEU A O 1
ATOM 2745 N N . VAL A 1 358 ? -13.228 -0.402 7.070 1.00 94.94 358 VAL A N 1
ATOM 2746 C CA . VAL A 1 358 ? -11.786 -0.124 7.260 1.00 94.94 358 VAL A CA 1
ATOM 2747 C C . VAL A 1 358 ? -10.958 -1.361 7.611 1.00 94.94 358 VAL A C 1
ATOM 2749 O O . VAL A 1 358 ? -9.733 -1.305 7.552 1.00 94.94 358 VAL A O 1
ATOM 2752 N N . THR A 1 359 ? -11.590 -2.492 7.954 1.00 95.56 359 THR A N 1
ATOM 2753 C CA . THR A 1 359 ? -10.872 -3.766 8.120 1.00 95.56 359 THR A CA 1
ATOM 2754 C C . THR A 1 359 ? -10.219 -4.168 6.801 1.00 95.56 359 THR A C 1
ATOM 2756 O O . THR A 1 359 ? -10.894 -4.424 5.797 1.00 95.56 359 THR A O 1
ATOM 2759 N N . LEU A 1 360 ? -8.894 -4.268 6.829 1.00 95.06 360 LEU A N 1
ATOM 2760 C CA . LEU A 1 360 ? -8.087 -4.763 5.722 1.00 95.06 360 LEU A CA 1
ATOM 2761 C C . LEU A 1 360 ? -8.103 -6.300 5.713 1.00 95.06 360 LEU A C 1
ATOM 2763 O O . LEU A 1 360 ? -7.770 -6.930 6.721 1.00 95.06 360 LEU A O 1
ATOM 2767 N N . ARG A 1 361 ? -8.491 -6.934 4.598 1.00 94.75 361 ARG A N 1
ATOM 2768 C CA . ARG A 1 361 ? -8.485 -8.404 4.512 1.00 94.75 361 ARG A CA 1
ATOM 2769 C C . ARG A 1 361 ? -7.051 -8.920 4.392 1.00 94.75 361 ARG A C 1
ATOM 2771 O O . ARG A 1 361 ? -6.237 -8.402 3.633 1.00 94.75 361 ARG A O 1
ATOM 2778 N N . THR A 1 362 ? -6.756 -9.973 5.147 1.00 95.94 362 THR A N 1
ATOM 2779 C CA . THR A 1 362 ? -5.439 -10.643 5.189 1.00 95.94 362 THR A CA 1
ATOM 2780 C C . THR A 1 362 ? -5.546 -12.164 5.014 1.00 95.94 362 THR A C 1
ATOM 2782 O O . THR A 1 362 ? -4.581 -12.907 5.200 1.00 95.94 362 THR A O 1
ATOM 2785 N N . ASP A 1 363 ? -6.743 -12.621 4.654 1.00 95.00 363 ASP A N 1
ATOM 2786 C CA . ASP A 1 363 ? -7.216 -14.001 4.663 1.00 95.00 363 ASP A CA 1
ATOM 2787 C C . ASP A 1 363 ? -7.935 -14.378 3.354 1.00 95.00 363 ASP A C 1
ATOM 2789 O O . ASP A 1 363 ? -8.725 -15.323 3.332 1.00 95.00 363 ASP A O 1
ATOM 2793 N N . LEU A 1 364 ? -7.699 -13.635 2.262 1.00 95.25 364 LEU A N 1
ATOM 2794 C CA . LEU A 1 364 ? -8.350 -13.917 0.982 1.00 95.25 364 LEU A CA 1
ATOM 2795 C C . LEU A 1 364 ? -8.020 -15.351 0.517 1.00 95.25 364 LEU A C 1
ATOM 2797 O O . LEU A 1 364 ? -6.852 -15.753 0.535 1.00 95.25 364 LEU A O 1
ATOM 2801 N N . PRO A 1 365 ? -9.030 -16.141 0.113 1.00 94.31 365 PRO A N 1
ATOM 2802 C CA . PRO A 1 365 ? -8.855 -17.570 -0.096 1.00 94.31 365 PRO A CA 1
ATOM 2803 C C . PRO A 1 365 ? -8.045 -17.884 -1.369 1.00 94.31 365 PRO A C 1
ATOM 2805 O O . PRO A 1 365 ? -8.096 -17.115 -2.335 1.00 94.31 365 PRO A O 1
ATOM 2808 N N . PRO A 1 366 ? -7.369 -19.050 -1.442 1.00 91.00 366 PRO A N 1
ATOM 2809 C CA . PRO A 1 366 ? -6.504 -19.406 -2.574 1.00 91.00 366 PRO A CA 1
ATOM 2810 C C . PRO A 1 366 ? -7.189 -19.476 -3.948 1.00 91.00 366 PRO A C 1
ATOM 2812 O O . PRO A 1 366 ? -6.509 -19.423 -4.964 1.00 91.00 366 PRO A O 1
ATOM 2815 N N . TYR A 1 367 ? -8.522 -19.582 -4.009 1.00 92.31 367 TYR A N 1
ATOM 2816 C CA . TYR A 1 367 ? -9.267 -19.528 -5.276 1.00 92.31 367 TYR A CA 1
ATOM 2817 C C . TYR A 1 367 ? -9.513 -18.092 -5.785 1.00 92.31 367 TYR A C 1
ATOM 2819 O O . TYR A 1 367 ? -9.898 -17.919 -6.937 1.00 92.31 367 TYR A O 1
ATOM 2827 N N . ILE A 1 368 ? -9.292 -17.071 -4.946 1.00 92.50 368 ILE A N 1
ATOM 2828 C CA . ILE A 1 368 ? -9.286 -15.647 -5.328 1.00 92.50 368 ILE A CA 1
ATOM 2829 C C . ILE A 1 368 ? -7.848 -15.178 -5.584 1.00 92.50 368 ILE A C 1
ATOM 2831 O O . ILE A 1 368 ? -7.602 -14.454 -6.544 1.00 92.50 368 ILE A O 1
ATOM 2835 N N . ILE A 1 369 ? -6.891 -15.619 -4.758 1.00 93.12 369 ILE A N 1
ATOM 2836 C CA . ILE A 1 369 ? -5.456 -15.363 -4.954 1.00 93.12 369 ILE A CA 1
ATOM 2837 C C . ILE A 1 369 ? -4.710 -16.704 -5.070 1.00 93.12 369 ILE A C 1
ATOM 2839 O O . ILE A 1 369 ? -4.185 -17.200 -4.070 1.00 93.12 369 ILE A O 1
ATOM 2843 N N . PRO A 1 370 ? -4.614 -17.292 -6.278 1.00 91.19 370 PRO A N 1
ATOM 2844 C CA . PRO A 1 370 ? -3.844 -18.512 -6.529 1.00 91.19 370 PRO A CA 1
ATOM 2845 C C . PRO A 1 370 ? -2.340 -18.205 -6.675 1.00 91.19 370 PRO A C 1
ATOM 2847 O O . PRO A 1 370 ? -1.699 -18.629 -7.632 1.00 91.19 370 PRO A O 1
ATOM 2850 N N . LEU A 1 371 ? -1.783 -17.412 -5.752 1.00 92.94 371 LEU A N 1
ATOM 2851 C CA . LEU A 1 371 ? -0.384 -16.975 -5.743 1.00 92.94 371 LEU A CA 1
ATOM 2852 C C . LEU A 1 371 ? 0.242 -17.243 -4.370 1.00 92.94 371 LEU A C 1
ATOM 2854 O O . LEU A 1 371 ? -0.319 -16.888 -3.333 1.00 92.94 371 LEU A O 1
ATOM 2858 N N . THR A 1 372 ? 1.429 -17.836 -4.377 1.00 90.31 372 THR A N 1
ATOM 2859 C CA . THR A 1 372 ? 2.266 -18.099 -3.200 1.00 90.31 372 THR A CA 1
ATOM 2860 C C . THR A 1 372 ? 3.394 -17.072 -3.105 1.00 90.31 372 THR A C 1
ATOM 2862 O O . THR A 1 372 ? 3.623 -16.304 -4.039 1.00 90.31 372 THR A O 1
ATOM 2865 N N . PHE A 1 373 ? 4.160 -17.069 -2.010 1.00 90.62 373 PHE A N 1
ATOM 2866 C CA . PHE A 1 373 ? 5.357 -16.226 -1.898 1.00 90.62 373 PHE A CA 1
ATOM 2867 C C . PHE A 1 373 ? 6.340 -16.434 -3.068 1.00 90.62 373 PHE A C 1
ATOM 2869 O O . PHE A 1 373 ? 6.910 -15.468 -3.578 1.00 90.62 373 PHE A O 1
ATOM 2876 N N . LYS A 1 374 ? 6.482 -17.677 -3.548 1.00 91.81 374 LYS A N 1
ATOM 2877 C CA . LYS A 1 374 ? 7.434 -18.079 -4.601 1.00 91.81 374 LYS A CA 1
ATOM 2878 C C . LYS A 1 374 ? 7.132 -17.453 -5.964 1.00 91.81 374 LYS A C 1
ATOM 2880 O O . LYS A 1 374 ? 8.058 -17.211 -6.733 1.00 91.81 374 LYS A O 1
ATOM 2885 N N . ASP A 1 375 ? 5.867 -17.140 -6.245 1.00 94.38 375 ASP A N 1
ATOM 2886 C CA . ASP A 1 375 ? 5.420 -16.530 -7.507 1.00 94.38 375 ASP A CA 1
ATOM 2887 C C . ASP A 1 375 ? 5.865 -15.063 -7.664 1.00 94.38 375 ASP A C 1
ATOM 2889 O O . ASP A 1 375 ? 5.711 -14.467 -8.731 1.00 94.38 375 ASP A O 1
ATOM 2893 N N . PHE A 1 376 ? 6.445 -14.487 -6.606 1.00 96.56 376 PHE A N 1
ATOM 2894 C CA . PHE A 1 376 ? 7.037 -13.150 -6.586 1.00 96.56 376 PHE A CA 1
ATOM 2895 C C . PHE A 1 376 ? 8.568 -13.164 -6.669 1.00 96.56 376 PHE A C 1
ATOM 2897 O O . PHE A 1 376 ? 9.167 -12.095 -6.584 1.00 96.56 376 PHE A O 1
ATOM 2904 N N . LEU A 1 377 ? 9.221 -14.329 -6.801 1.00 95.88 377 LEU A N 1
ATOM 2905 C CA . LEU A 1 377 ? 10.682 -14.438 -6.906 1.00 95.88 377 LEU A CA 1
ATOM 2906 C C . LEU A 1 377 ? 11.187 -13.577 -8.068 1.00 95.88 377 LEU A C 1
ATOM 2908 O O . LEU A 1 377 ? 10.885 -13.862 -9.228 1.00 95.88 377 LEU A O 1
ATOM 2912 N N . TYR A 1 378 ? 11.960 -12.532 -7.762 1.00 96.19 378 TYR A N 1
ATOM 2913 C CA . TYR A 1 378 ? 12.438 -11.629 -8.800 1.00 96.19 378 TYR A CA 1
ATOM 2914 C C . TYR A 1 378 ? 13.494 -12.325 -9.661 1.00 96.19 378 TYR A C 1
ATOM 2916 O O . TYR A 1 378 ? 14.400 -12.986 -9.151 1.00 96.19 378 TYR A O 1
ATOM 2924 N N . ARG A 1 379 ? 13.372 -12.162 -10.979 1.00 93.44 379 ARG A N 1
ATOM 2925 C CA . ARG A 1 379 ? 14.333 -12.644 -11.971 1.00 93.44 379 ARG A CA 1
ATOM 2926 C C . ARG A 1 379 ? 14.580 -11.527 -12.986 1.00 93.44 379 ARG A C 1
ATOM 2928 O O . ARG A 1 379 ? 13.610 -10.883 -13.394 1.00 93.44 379 ARG A O 1
ATOM 2935 N N . PRO A 1 380 ? 15.831 -11.292 -13.416 1.00 93.75 380 PRO A N 1
ATOM 2936 C CA . PRO A 1 380 ? 16.087 -10.389 -14.529 1.00 93.75 380 PRO A CA 1
ATOM 2937 C C . PRO A 1 380 ? 15.414 -10.928 -15.809 1.00 93.75 380 PRO A C 1
ATOM 2939 O O . PRO A 1 380 ? 15.249 -12.143 -15.962 1.00 93.75 380 PRO A O 1
ATOM 2942 N N . PRO A 1 381 ? 14.992 -10.045 -16.728 1.00 94.12 381 PRO A N 1
ATOM 2943 C CA . PRO A 1 381 ? 14.255 -10.439 -17.923 1.00 94.12 381 PRO A CA 1
ATOM 2944 C C . PRO A 1 381 ? 15.166 -11.197 -18.909 1.00 94.12 381 PRO A C 1
ATOM 2946 O O . PRO A 1 381 ? 16.319 -10.820 -19.138 1.00 94.12 381 PRO A O 1
ATOM 2949 N N . GLN A 1 382 ? 14.655 -12.301 -19.469 1.00 91.56 382 GLN A N 1
ATOM 2950 C CA . GLN A 1 382 ? 15.451 -13.294 -20.219 1.00 91.56 382 GLN A CA 1
ATOM 2951 C C . GLN A 1 382 ? 16.064 -12.736 -21.514 1.00 91.56 382 GLN A C 1
ATOM 2953 O O . GLN A 1 382 ? 17.155 -13.129 -21.921 1.00 91.56 382 GLN A O 1
ATOM 2958 N N . ASP A 1 383 ? 15.388 -11.766 -22.126 1.00 92.88 383 ASP A N 1
ATOM 2959 C CA . ASP A 1 383 ? 15.819 -10.996 -23.296 1.00 92.88 383 ASP A CA 1
ATOM 2960 C C . ASP A 1 383 ? 16.895 -9.939 -22.968 1.00 92.88 383 ASP A C 1
ATOM 2962 O O . ASP A 1 383 ? 17.158 -9.049 -23.775 1.00 92.88 383 ASP A O 1
ATOM 2966 N N . LYS A 1 384 ? 17.479 -9.975 -21.760 1.00 91.12 384 LYS A N 1
ATOM 2967 C CA . LYS A 1 384 ? 18.395 -8.955 -21.214 1.00 91.12 384 LYS A CA 1
ATOM 2968 C C . LYS A 1 384 ? 17.751 -7.559 -21.130 1.00 91.12 384 LYS A C 1
ATOM 2970 O O . LYS A 1 384 ? 18.454 -6.547 -21.064 1.00 91.12 384 LYS A O 1
ATOM 2975 N N . GLY A 1 385 ? 16.418 -7.512 -21.106 1.00 93.25 385 GLY A N 1
ATOM 2976 C CA . GLY A 1 385 ? 15.598 -6.317 -20.965 1.00 93.25 385 GLY A CA 1
ATOM 2977 C C . GLY A 1 385 ? 15.390 -5.529 -22.254 1.00 93.25 385 GLY A C 1
ATOM 2978 O O . GLY A 1 385 ? 14.978 -4.370 -22.188 1.00 93.25 385 GLY A O 1
ATOM 2979 N N . GLU A 1 386 ? 15.669 -6.104 -23.425 1.00 94.38 386 GLU A N 1
ATOM 2980 C CA . GLU A 1 386 ? 15.438 -5.450 -24.713 1.00 94.38 386 GLU A CA 1
ATOM 2981 C C . GLU A 1 386 ? 14.004 -4.920 -24.891 1.00 94.38 386 GLU A C 1
ATOM 2983 O O . GLU A 1 386 ? 13.836 -3.800 -25.371 1.00 94.38 386 GLU A O 1
ATOM 2988 N N . HIS A 1 387 ? 12.967 -5.667 -24.500 1.00 94.00 387 HIS A N 1
ATOM 2989 C CA . HIS A 1 387 ? 11.566 -5.242 -24.575 1.00 94.00 387 HIS A CA 1
ATOM 2990 C C . HIS A 1 387 ? 11.300 -4.016 -23.694 1.00 94.00 387 HIS A C 1
ATOM 2992 O O . HIS A 1 387 ? 10.667 -3.064 -24.157 1.00 94.00 387 HIS A O 1
ATOM 2998 N N . PHE A 1 388 ? 11.846 -3.978 -22.474 1.00 96.44 388 PHE A N 1
ATOM 2999 C CA . PHE A 1 388 ? 11.771 -2.791 -21.619 1.00 96.44 388 PHE A CA 1
ATOM 3000 C C . PHE A 1 388 ? 12.518 -1.605 -22.238 1.00 96.44 388 PHE A C 1
ATOM 3002 O O . PHE A 1 388 ? 11.966 -0.509 -22.330 1.00 96.44 388 PHE A O 1
ATOM 3009 N N . LEU A 1 389 ? 13.751 -1.819 -22.712 1.00 95.94 389 LEU A N 1
ATOM 3010 C CA . LEU A 1 389 ? 14.577 -0.772 -23.318 1.00 95.94 389 LEU A CA 1
ATOM 3011 C C . LEU A 1 389 ? 13.952 -0.217 -24.606 1.00 95.94 389 LEU A C 1
ATOM 3013 O O . LEU A 1 389 ? 14.001 0.993 -24.823 1.00 95.94 389 LEU A O 1
ATOM 3017 N N . ARG A 1 390 ? 13.311 -1.062 -25.425 1.00 94.12 390 ARG A N 1
ATOM 3018 C CA . ARG A 1 390 ? 12.474 -0.646 -26.561 1.00 94.12 390 ARG A CA 1
ATOM 3019 C C . ARG A 1 390 ? 11.294 0.203 -26.083 1.00 94.12 390 ARG A C 1
ATOM 3021 O O . ARG A 1 390 ? 11.106 1.303 -26.596 1.00 94.12 390 ARG A O 1
ATOM 3028 N N . ALA A 1 391 ? 10.544 -0.256 -25.080 1.00 92.62 391 ALA A N 1
ATOM 3029 C CA . ALA A 1 391 ? 9.376 0.456 -24.563 1.00 92.62 391 ALA A CA 1
ATOM 3030 C C . ALA A 1 391 ? 9.722 1.851 -24.008 1.00 92.62 391 ALA A C 1
ATOM 3032 O O . ALA A 1 391 ? 9.062 2.824 -24.372 1.00 92.62 391 ALA A O 1
ATOM 3033 N N . ILE A 1 392 ? 10.778 1.991 -23.193 1.00 94.25 392 ILE A N 1
ATOM 3034 C CA . ILE A 1 392 ? 11.186 3.311 -22.676 1.00 94.25 392 ILE A CA 1
ATOM 3035 C C . ILE A 1 392 ? 11.798 4.217 -23.751 1.00 94.25 392 ILE A C 1
ATOM 3037 O O . ILE A 1 392 ? 11.687 5.431 -23.629 1.00 94.25 392 ILE A O 1
ATOM 3041 N N . LYS A 1 393 ? 12.389 3.671 -24.824 1.00 92.88 393 LYS A N 1
ATOM 3042 C CA . LYS A 1 393 ? 12.879 4.477 -25.958 1.00 92.88 393 LYS A CA 1
ATOM 3043 C C . LYS A 1 393 ? 11.737 4.995 -26.830 1.00 92.88 393 LYS A C 1
ATOM 3045 O O . LYS A 1 393 ? 11.769 6.158 -27.211 1.00 92.88 393 LYS A O 1
ATOM 3050 N N . VAL A 1 394 ? 10.703 4.182 -27.066 1.00 91.50 394 VAL A N 1
ATOM 3051 C CA . VAL A 1 394 ? 9.485 4.614 -27.776 1.00 91.50 394 VAL A CA 1
ATOM 3052 C C . VAL A 1 394 ? 8.683 5.618 -26.946 1.00 91.50 394 VAL A C 1
ATOM 3054 O O . VAL A 1 394 ? 8.288 6.647 -27.473 1.00 91.50 394 VAL A O 1
ATOM 3057 N N . MET A 1 395 ? 8.489 5.396 -25.642 1.00 91.00 395 MET A N 1
ATOM 3058 C CA . MET A 1 395 ? 7.891 6.428 -24.776 1.00 91.00 395 MET A CA 1
ATOM 3059 C C . MET A 1 395 ? 8.773 7.686 -24.701 1.00 91.00 395 MET A C 1
ATOM 3061 O O . MET A 1 395 ? 8.265 8.798 -24.613 1.00 91.00 395 MET A O 1
ATOM 3065 N N . GLY A 1 396 ? 10.093 7.522 -24.786 1.00 88.62 396 GLY A N 1
ATOM 3066 C CA . GLY A 1 396 ? 11.067 8.606 -24.730 1.00 88.62 396 GLY A CA 1
ATOM 3067 C C . GLY A 1 396 ? 11.010 9.590 -25.895 1.00 88.62 396 GLY A C 1
ATOM 3068 O O . GLY A 1 396 ? 11.371 10.740 -25.700 1.00 88.62 396 GLY A O 1
ATOM 3069 N N . SER A 1 397 ? 10.512 9.206 -27.076 1.00 88.81 397 SER A N 1
ATOM 3070 C CA . SER A 1 397 ? 10.408 10.133 -28.218 1.00 88.81 397 SER A CA 1
ATOM 3071 C C . SER A 1 397 ? 9.296 11.186 -28.087 1.00 88.81 397 SER A C 1
ATOM 3073 O O . SER A 1 397 ? 9.078 11.947 -29.024 1.00 88.81 397 SER A O 1
ATOM 3075 N N . PHE A 1 398 ? 8.586 11.221 -26.955 1.00 84.25 398 PHE A N 1
ATOM 3076 C CA . PHE A 1 398 ? 7.527 12.192 -2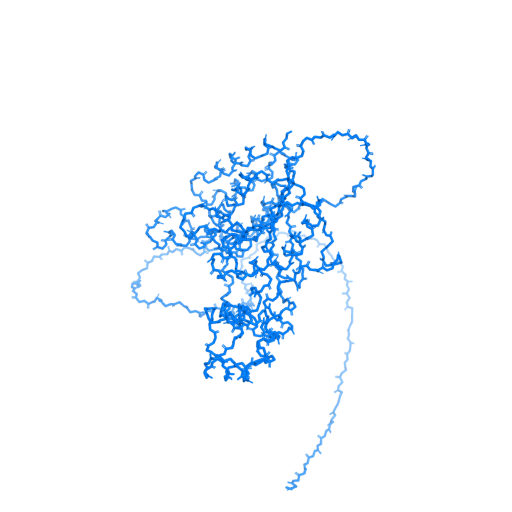6.645 1.00 84.25 398 PHE A CA 1
ATOM 3077 C C . PHE A 1 398 ? 7.928 13.210 -25.569 1.00 84.25 398 PHE A C 1
ATOM 3079 O O . PHE A 1 398 ? 7.118 14.065 -25.226 1.00 84.25 398 PHE A O 1
ATOM 3086 N N . VAL A 1 399 ? 9.137 13.105 -25.002 1.00 82.56 399 VAL A N 1
ATOM 3087 C CA . VAL A 1 399 ? 9.631 13.997 -23.942 1.00 82.56 399 VAL A CA 1
ATOM 3088 C C . VAL A 1 399 ? 11.120 14.267 -24.110 1.00 82.56 399 VAL A C 1
ATOM 3090 O O . VAL A 1 399 ? 11.910 13.345 -24.305 1.00 82.56 399 VAL A O 1
ATOM 3093 N N . GLU A 1 400 ? 11.534 15.522 -23.970 1.00 70.50 400 GLU A N 1
ATOM 3094 C CA . GLU A 1 400 ? 12.959 15.848 -23.964 1.00 70.50 400 GLU A CA 1
ATOM 3095 C C . GLU A 1 400 ? 13.634 15.527 -22.615 1.00 70.50 400 GLU A C 1
ATOM 3097 O O . GLU A 1 400 ? 13.008 15.483 -21.549 1.00 70.50 400 GLU A O 1
ATOM 3102 N N . GLY A 1 401 ? 14.952 15.309 -22.657 1.00 72.19 401 GLY A N 1
ATOM 3103 C CA . GLY A 1 401 ? 15.798 15.118 -21.477 1.00 72.19 401 GLY A CA 1
ATOM 3104 C C . GLY A 1 401 ? 16.263 13.680 -21.210 1.00 72.19 401 GLY A C 1
ATOM 3105 O O . GLY A 1 401 ? 15.988 12.730 -21.939 1.00 72.19 401 GLY A O 1
ATOM 3106 N N . GLN A 1 402 ? 17.033 13.512 -20.132 1.00 75.94 402 GLN A N 1
ATOM 3107 C CA . GLN A 1 402 ? 17.849 12.309 -19.893 1.00 75.94 402 GLN A CA 1
ATOM 3108 C C . GLN A 1 402 ? 17.107 11.133 -19.222 1.00 75.94 402 GLN A C 1
ATOM 3110 O O . GLN A 1 402 ? 17.735 10.133 -18.872 1.00 75.94 402 GLN A O 1
ATOM 3115 N N . PHE A 1 403 ? 15.777 11.203 -19.071 1.00 82.88 403 PHE A N 1
ATOM 3116 C CA . PHE A 1 403 ? 14.975 10.189 -18.365 1.00 82.88 403 PHE A CA 1
ATOM 3117 C C . PHE A 1 403 ? 15.206 8.760 -18.881 1.00 82.88 403 PHE A C 1
ATOM 3119 O O . PHE A 1 403 ? 15.354 7.833 -18.087 1.00 82.88 403 PHE A O 1
ATOM 3126 N N . VAL A 1 404 ? 15.281 8.582 -20.205 1.00 88.06 404 VAL A N 1
ATOM 3127 C CA . VAL A 1 404 ? 15.514 7.271 -20.837 1.00 88.06 404 VAL A CA 1
ATOM 3128 C C . VAL A 1 404 ? 16.886 6.712 -20.458 1.00 88.06 404 VAL A C 1
ATOM 3130 O O . VAL A 1 404 ? 16.993 5.538 -20.110 1.00 88.06 404 VAL A O 1
ATOM 3133 N N . ALA A 1 405 ? 17.925 7.553 -20.473 1.00 90.12 405 ALA A N 1
ATOM 3134 C CA . ALA A 1 405 ? 19.288 7.155 -20.130 1.00 90.12 405 ALA A CA 1
ATOM 3135 C C . ALA A 1 405 ? 19.411 6.767 -18.647 1.00 90.12 405 ALA A C 1
ATOM 3137 O O . ALA A 1 405 ? 20.073 5.781 -18.326 1.00 90.12 405 ALA A O 1
ATOM 3138 N N . ASP A 1 406 ? 18.729 7.480 -17.747 1.00 91.38 406 ASP A N 1
ATOM 3139 C CA . ASP A 1 406 ? 18.687 7.137 -16.322 1.00 91.38 406 ASP A CA 1
ATOM 3140 C C . ASP A 1 406 ? 17.921 5.839 -16.039 1.00 91.38 406 ASP A C 1
ATOM 3142 O O . ASP A 1 406 ? 18.386 5.011 -15.249 1.00 91.38 406 ASP A O 1
ATOM 3146 N N . LEU A 1 407 ? 16.779 5.625 -16.700 1.00 94.31 407 LEU A N 1
ATOM 3147 C CA . LEU A 1 407 ? 16.022 4.375 -16.596 1.00 94.31 407 LEU A CA 1
ATOM 3148 C C . LEU A 1 407 ? 16.824 3.190 -17.153 1.00 94.31 407 LEU A C 1
ATOM 3150 O O . LEU A 1 407 ? 16.918 2.159 -16.487 1.00 94.31 407 LEU A O 1
ATOM 3154 N N . GLU A 1 408 ? 17.455 3.336 -18.321 1.00 94.88 408 GLU A N 1
ATOM 3155 C CA . GLU A 1 408 ? 18.317 2.312 -18.925 1.00 94.88 408 GLU A CA 1
ATOM 3156 C C . GLU A 1 408 ? 19.523 1.986 -18.031 1.00 94.88 408 GLU A C 1
ATOM 3158 O O . GLU A 1 408 ? 19.787 0.814 -17.754 1.00 94.88 408 GLU A O 1
ATOM 3163 N N . ARG A 1 409 ? 20.214 3.010 -17.515 1.00 95.38 409 ARG A N 1
ATOM 3164 C CA . ARG A 1 409 ? 21.370 2.873 -16.616 1.00 95.38 409 ARG A CA 1
ATOM 3165 C C . ARG A 1 409 ? 21.012 2.147 -15.320 1.00 95.38 409 ARG A C 1
ATOM 3167 O O . ARG A 1 409 ? 21.707 1.205 -14.943 1.00 95.38 409 ARG A O 1
ATOM 3174 N N . ARG A 1 410 ? 19.929 2.554 -14.644 1.00 94.94 410 ARG A N 1
ATOM 3175 C CA . ARG A 1 410 ? 19.499 1.935 -13.376 1.00 94.94 410 ARG A CA 1
ATOM 3176 C C . ARG A 1 410 ? 18.981 0.512 -13.579 1.00 94.94 410 ARG A C 1
ATOM 3178 O O . ARG A 1 410 ? 19.325 -0.356 -12.786 1.00 94.94 410 ARG A O 1
ATOM 3185 N N . SER A 1 411 ? 18.224 0.254 -14.647 1.00 95.38 411 SER A N 1
ATOM 3186 C CA . SER A 1 411 ? 17.678 -1.085 -14.922 1.00 95.38 411 SER A CA 1
ATOM 3187 C C . SER A 1 411 ? 18.785 -2.084 -15.263 1.00 95.38 411 SER A C 1
ATOM 3189 O O . SER A 1 411 ? 18.839 -3.151 -14.662 1.00 95.38 411 SER A O 1
ATOM 3191 N N . LYS A 1 412 ? 19.747 -1.702 -16.119 1.00 94.94 412 LYS A N 1
ATOM 3192 C CA . LYS A 1 412 ? 20.938 -2.525 -16.402 1.00 94.94 412 LYS A CA 1
ATOM 3193 C C . LYS A 1 412 ? 21.768 -2.799 -15.149 1.00 94.94 412 LYS A C 1
ATOM 3195 O O . LYS A 1 412 ? 22.196 -3.930 -14.951 1.00 94.94 412 LYS A O 1
ATOM 3200 N N . HIS A 1 413 ? 21.974 -1.794 -14.292 1.00 94.44 413 HIS A N 1
ATOM 3201 C CA . HIS A 1 413 ? 22.689 -1.987 -13.028 1.00 94.44 413 HIS A CA 1
ATOM 3202 C C . HIS A 1 413 ? 21.970 -2.978 -12.102 1.00 94.44 413 HIS A C 1
ATOM 3204 O O . HIS A 1 413 ? 22.629 -3.829 -11.517 1.00 94.44 413 HIS A O 1
ATOM 3210 N N . ILE A 1 414 ? 20.637 -2.916 -12.019 1.00 94.31 414 ILE A N 1
ATOM 3211 C CA . ILE A 1 414 ? 19.839 -3.886 -11.262 1.00 94.31 414 ILE A CA 1
ATOM 3212 C C . ILE A 1 414 ? 19.971 -5.281 -11.870 1.00 94.31 414 ILE A C 1
ATOM 3214 O O . ILE A 1 414 ? 20.315 -6.201 -11.146 1.00 94.31 414 ILE A O 1
ATOM 3218 N N . TRP A 1 415 ? 19.796 -5.478 -13.178 1.00 94.62 415 TRP A N 1
ATOM 3219 C CA . TRP A 1 415 ? 19.917 -6.823 -13.765 1.00 94.62 415 TRP A CA 1
ATOM 3220 C C . TRP A 1 415 ? 21.316 -7.438 -13.582 1.00 94.62 415 TRP A C 1
ATOM 3222 O O . TRP A 1 415 ? 21.427 -8.648 -13.427 1.00 94.62 415 TRP A O 1
ATOM 3232 N N . LEU A 1 416 ? 22.373 -6.621 -13.502 1.00 91.38 416 LEU A N 1
ATOM 3233 C CA . LEU A 1 416 ? 23.736 -7.060 -13.162 1.00 91.38 416 LEU A CA 1
ATOM 3234 C C . LEU A 1 416 ? 23.944 -7.416 -11.673 1.00 91.38 416 LEU A C 1
ATOM 3236 O O . LEU A 1 416 ? 25.009 -7.913 -11.330 1.00 91.38 416 LEU A O 1
ATOM 3240 N N . GLN A 1 417 ? 22.965 -7.174 -10.793 1.00 89.00 417 GLN A N 1
ATOM 3241 C CA . GLN A 1 417 ? 22.970 -7.609 -9.385 1.00 89.00 417 GLN A CA 1
ATOM 3242 C C . GLN A 1 417 ? 22.195 -8.919 -9.142 1.00 89.00 417 GLN A C 1
ATOM 3244 O O . GLN A 1 417 ? 22.255 -9.451 -8.035 1.00 89.00 417 GLN A O 1
ATOM 3249 N N . TYR A 1 418 ? 21.444 -9.416 -10.135 1.00 87.88 418 TYR A N 1
ATOM 3250 C CA . TYR A 1 418 ? 20.618 -10.636 -10.040 1.00 87.88 418 TYR A CA 1
ATOM 3251 C C . TYR A 1 418 ? 20.995 -11.701 -11.090 1.00 87.88 418 TYR A C 1
ATOM 3253 O O . TYR A 1 418 ? 20.246 -12.660 -11.282 1.00 87.88 418 TYR A O 1
ATOM 3261 N N . ASN A 1 419 ? 22.144 -11.517 -11.752 1.00 72.19 419 ASN A N 1
ATOM 3262 C CA . ASN A 1 419 ? 22.850 -12.510 -12.569 1.00 72.19 419 ASN A CA 1
ATOM 3263 C C . ASN A 1 419 ? 24.096 -13.002 -11.818 1.00 72.19 419 ASN A C 1
ATOM 3265 O O . ASN A 1 419 ? 24.386 -14.211 -11.927 1.00 72.19 419 ASN A O 1
#

pLDDT: mean 75.58, std 27.4, range [22.97, 98.44]